Protein AF-A0A1Q8QGS4-F1 (afdb_monomer_lite)

Sequence (720 aa):
MILAASLVLSQIVPAQAATWYVQAGSSGGGGTSWATAFATVQEGLNAAASGDVVEVGGGLYAEALQSVRAGVTVAGSTAAGHNAQVVIRAGDGQEALRVGHQTVWKGLTFDGSANTNTSTTLAVVHITAGSPLFEACAIGPGLRLLIVGPGGAAFSRCTIQEARLGNRVYTKVVDVSAGNSPVTFDYCLFGDMEYGSIYVNSASQVDFNNCLLAGFAADILYVPPGVVVSGGIHLTNCLALGNGFAATALVENASTTAPVTLTNCLMQDKSPVEMTGTRYVGDVTEVSPLVPGSPQLTHARRAALLNLGIDDAANASFATQVAALANSSGIKITLALDAADATSQDWADAQMVVNGGNEVAGHSSRHVYLPETKLMTLRYAGQGTGATVTVTSSGTMATTLDVAATGDPAATFSLDLADSATDTIGKVCDVINAKAGFTCGVISIAGTTYTSARVLSRDLNAVSGVSIQGVTATLLRNDAQFFADEITAPKILIESELTAPGSATPYACTSFVYPFLGTDAAVLAATAAAGYTAARSGYDGSYAMGGLYAGTTPGDYDTLDIWAVKPGDVFGRNLDAATLARRVSAFLEWAKFTGAAVSLFSHGANEYDLTEWSALLALIAADDQIQTATLAGIRQYVAQNAQSQSGSTFVRTVWPSVADYRPIPASPLLLAGAAYSTAKTDFGGTVVAAGTLPSVGLYQGASLNPARAMPAIDLLLLLQ

Structure (mmCIF, N/CA/C/O backbone):
data_AF-A0A1Q8QGS4-F1
#
_entry.id   AF-A0A1Q8QGS4-F1
#
loop_
_atom_site.group_PDB
_atom_site.id
_atom_site.type_symbol
_atom_site.label_atom_id
_atom_site.label_alt_id
_atom_site.label_comp_id
_atom_site.label_asym_id
_atom_site.label_entity_id
_atom_site.label_seq_id
_atom_site.pdbx_PDB_ins_code
_atom_site.Cartn_x
_atom_site.Cartn_y
_atom_site.Cartn_z
_atom_site.occupancy
_atom_site.B_iso_or_equiv
_atom_site.auth_seq_id
_atom_site.auth_comp_id
_atom_site.auth_asym_id
_atom_site.auth_atom_id
_atom_site.pdbx_PDB_model_num
ATOM 1 N N . MET A 1 1 ? 51.759 15.480 -78.804 1.00 41.16 1 MET A N 1
ATOM 2 C CA . MET A 1 1 ? 50.917 16.237 -77.856 1.00 41.16 1 MET A CA 1
ATOM 3 C C . MET A 1 1 ? 49.966 15.228 -77.222 1.00 41.16 1 MET A C 1
ATOM 5 O O . MET A 1 1 ? 49.035 14.801 -77.885 1.00 41.16 1 MET A O 1
ATOM 9 N N . ILE A 1 2 ? 50.300 14.719 -76.031 1.00 37.41 2 ILE A N 1
ATOM 10 C CA . ILE A 1 2 ? 49.555 13.666 -75.317 1.00 37.41 2 ILE A CA 1
ATOM 11 C C . ILE A 1 2 ? 49.305 14.191 -73.899 1.00 37.41 2 ILE A C 1
ATOM 13 O O . ILE A 1 2 ? 50.260 14.506 -73.192 1.00 37.41 2 ILE A O 1
ATOM 17 N N . LEU A 1 3 ? 48.028 14.342 -73.533 1.00 41.56 3 LEU A N 1
ATOM 18 C CA . LEU A 1 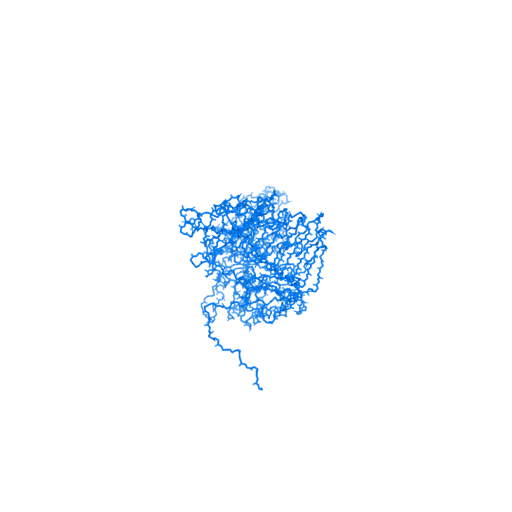3 ? 47.563 14.659 -72.180 1.00 41.56 3 LEU A CA 1
ATOM 19 C C . LEU A 1 3 ? 47.664 13.400 -71.305 1.00 41.56 3 LEU A C 1
ATOM 21 O O . LEU A 1 3 ? 47.128 12.358 -71.675 1.00 41.56 3 LEU A O 1
ATOM 25 N N . ALA A 1 4 ? 48.285 13.517 -70.132 1.00 43.06 4 ALA A N 1
ATOM 26 C CA . ALA A 1 4 ? 48.197 12.527 -69.063 1.00 43.06 4 ALA A CA 1
ATOM 27 C C . ALA A 1 4 ? 47.184 13.018 -68.017 1.00 43.06 4 ALA A C 1
ATOM 29 O O . ALA A 1 4 ? 47.393 14.052 -67.384 1.00 43.06 4 ALA A O 1
ATOM 30 N N . ALA A 1 5 ? 46.076 12.291 -67.862 1.00 45.66 5 ALA A N 1
ATOM 31 C CA . ALA A 1 5 ? 45.106 12.491 -66.793 1.00 45.66 5 ALA A CA 1
ATOM 32 C C . ALA A 1 5 ? 45.493 11.601 -65.601 1.00 45.66 5 ALA A C 1
ATOM 34 O O . ALA A 1 5 ? 45.442 10.376 -65.697 1.00 45.66 5 ALA A O 1
ATOM 35 N N . SER A 1 6 ? 45.902 12.217 -64.490 1.00 43.97 6 SER A N 1
ATOM 36 C CA . SER A 1 6 ? 46.179 11.517 -63.233 1.00 43.97 6 SER A CA 1
ATOM 37 C C . SER A 1 6 ? 44.874 11.200 -62.504 1.00 43.97 6 SER A C 1
ATOM 39 O O . SER A 1 6 ? 44.165 12.098 -62.053 1.00 43.97 6 SER A O 1
ATOM 41 N N . LEU A 1 7 ? 44.575 9.907 -62.387 1.00 47.69 7 LEU A N 1
ATOM 42 C CA . LEU A 1 7 ? 43.490 9.351 -61.586 1.00 47.69 7 LEU A CA 1
ATOM 43 C C . LEU A 1 7 ? 43.889 9.401 -60.099 1.00 47.69 7 LEU A C 1
ATOM 45 O O . LEU A 1 7 ? 44.761 8.652 -59.662 1.00 47.69 7 LEU A O 1
ATOM 49 N N . VAL A 1 8 ? 43.274 10.294 -59.323 1.00 50.09 8 VAL A N 1
ATOM 50 C CA . VAL A 1 8 ? 43.424 10.336 -57.860 1.00 50.09 8 VAL A CA 1
ATOM 51 C C . VAL A 1 8 ? 42.517 9.259 -57.260 1.00 50.09 8 VAL A C 1
ATOM 53 O O . VAL A 1 8 ? 41.303 9.433 -57.191 1.00 50.09 8 VAL A O 1
ATOM 56 N N . LEU A 1 9 ? 43.097 8.127 -56.845 1.00 46.97 9 LEU A N 1
ATOM 57 C CA . LEU A 1 9 ? 42.421 7.174 -55.963 1.00 46.97 9 LEU A CA 1
ATOM 58 C C . LEU A 1 9 ? 42.315 7.798 -54.563 1.00 46.97 9 LEU A C 1
ATOM 60 O O . LEU A 1 9 ? 43.292 7.820 -53.815 1.00 46.97 9 LEU A O 1
ATOM 64 N N . SER A 1 10 ? 41.130 8.289 -54.195 1.00 47.47 10 SER A N 1
ATOM 65 C CA . SER A 1 10 ? 40.798 8.570 -52.796 1.00 47.47 10 SER A CA 1
ATOM 66 C C . SER A 1 10 ? 40.812 7.259 -52.013 1.00 47.47 10 SER A C 1
ATOM 68 O O . SER A 1 10 ? 39.959 6.394 -52.210 1.00 47.47 10 SER A O 1
ATOM 70 N N . GLN A 1 11 ? 41.799 7.101 -51.132 1.00 46.88 11 GLN A N 1
ATOM 71 C CA . GLN A 1 11 ? 41.828 6.013 -50.165 1.00 46.88 11 GLN A CA 1
ATOM 72 C C . GLN A 1 11 ? 40.669 6.195 -49.182 1.00 46.88 11 GLN A C 1
ATOM 74 O O . GLN A 1 11 ? 40.644 7.143 -48.400 1.00 46.88 11 GLN A O 1
ATOM 79 N N . ILE A 1 12 ? 39.697 5.287 -49.241 1.00 43.94 12 ILE A N 1
ATOM 80 C CA . ILE A 1 12 ? 38.660 5.146 -48.222 1.00 43.94 12 ILE A CA 1
ATOM 81 C C . ILE A 1 12 ? 39.349 4.503 -47.016 1.00 43.94 12 ILE A C 1
ATOM 83 O O . ILE A 1 12 ? 39.533 3.287 -46.974 1.00 43.94 12 ILE A O 1
ATOM 87 N N . VAL A 1 13 ? 39.808 5.319 -46.067 1.00 51.81 13 VAL A N 1
ATOM 88 C CA . VAL A 1 13 ? 40.265 4.814 -44.769 1.00 51.81 13 VAL A CA 1
ATOM 89 C C . VAL A 1 13 ? 39.010 4.379 -44.006 1.00 51.81 13 VAL A C 1
ATOM 91 O O . VAL A 1 13 ? 38.099 5.198 -43.862 1.00 51.81 13 VAL A O 1
ATOM 94 N N . PRO A 1 14 ? 38.902 3.121 -43.542 1.00 52.44 14 PRO A N 1
ATOM 95 C CA . PRO A 1 14 ? 37.804 2.737 -42.668 1.00 52.44 14 PRO A CA 1
ATOM 96 C C . PRO A 1 14 ? 37.888 3.601 -41.407 1.00 52.44 14 PRO A C 1
ATOM 98 O O . PRO A 1 14 ? 38.903 3.582 -40.712 1.00 52.44 14 PRO A O 1
ATOM 101 N N . ALA A 1 15 ? 36.850 4.391 -41.136 1.00 57.81 15 ALA A N 1
ATOM 102 C CA . ALA A 1 15 ? 36.748 5.135 -39.890 1.00 57.81 15 ALA A CA 1
ATOM 103 C C . ALA A 1 15 ? 36.673 4.118 -38.741 1.00 57.81 15 ALA A C 1
ATOM 105 O O . ALA A 1 15 ? 35.659 3.444 -38.567 1.00 57.81 15 ALA A O 1
ATOM 106 N N . GLN A 1 16 ? 37.777 3.945 -38.015 1.00 72.12 16 GLN A N 1
ATOM 107 C CA . GLN A 1 16 ? 37.801 3.132 -36.807 1.00 72.12 16 GLN A CA 1
ATOM 108 C C . GLN A 1 16 ? 37.188 3.958 -35.677 1.00 72.12 16 GLN A C 1
ATOM 110 O O . GLN A 1 16 ? 37.736 4.993 -35.309 1.00 72.12 16 GLN A O 1
ATOM 115 N N . ALA A 1 17 ? 36.047 3.507 -35.161 1.00 86.75 17 ALA A N 1
ATOM 116 C CA . ALA A 1 17 ? 35.481 4.015 -33.919 1.00 86.75 17 ALA A CA 1
ATOM 117 C C . ALA A 1 17 ? 36.449 3.725 -32.765 1.00 86.75 17 ALA A C 1
ATOM 119 O O . ALA A 1 17 ? 36.885 2.581 -32.605 1.00 86.75 17 ALA A O 1
ATOM 120 N N . ALA A 1 18 ? 36.799 4.743 -31.983 1.00 95.56 18 ALA A N 1
ATOM 121 C CA . ALA A 1 18 ? 37.634 4.570 -30.802 1.00 95.56 18 ALA A CA 1
ATOM 122 C C . ALA A 1 18 ? 36.796 4.088 -29.607 1.00 95.56 18 ALA A C 1
ATOM 124 O O . ALA A 1 18 ? 35.607 4.396 -29.500 1.00 95.56 18 ALA A O 1
ATOM 125 N N . THR A 1 19 ? 37.441 3.369 -28.685 1.00 97.88 19 THR A N 1
ATOM 126 C CA . THR A 1 19 ? 36.874 3.048 -27.369 1.00 97.88 19 THR A CA 1
ATOM 127 C C . THR A 1 19 ? 37.582 3.870 -26.298 1.00 97.88 19 THR A C 1
ATOM 129 O O . THR A 1 19 ? 38.809 3.831 -26.194 1.00 97.88 19 THR A O 1
ATOM 132 N N . TRP A 1 20 ? 36.800 4.582 -25.492 1.00 98.38 20 TRP A N 1
ATOM 133 C CA . TRP A 1 20 ? 37.248 5.367 -24.349 1.00 98.38 20 TRP A CA 1
ATOM 134 C C . TRP A 1 20 ? 36.834 4.679 -23.050 1.00 98.38 20 TRP A C 1
ATOM 136 O O . TRP A 1 20 ? 35.650 4.482 -22.803 1.00 98.38 20 TRP A O 1
ATOM 146 N N . TYR A 1 21 ? 37.805 4.331 -22.216 1.00 98.44 21 TYR A N 1
ATOM 147 C CA . TYR A 1 21 ? 37.613 3.623 -20.958 1.00 98.44 21 TYR A CA 1
ATOM 148 C C . TYR A 1 21 ? 37.432 4.597 -19.794 1.00 98.44 21 TYR A C 1
ATOM 150 O O . TYR A 1 21 ? 38.207 5.546 -19.639 1.00 98.44 21 TYR A O 1
ATOM 158 N N . VAL A 1 22 ? 36.439 4.327 -18.951 1.00 98.56 22 VAL A N 1
ATOM 159 C CA . VAL A 1 22 ? 36.104 5.106 -17.751 1.00 98.56 22 VAL A CA 1
ATOM 160 C C . VAL A 1 22 ? 36.029 4.168 -16.549 1.00 98.56 22 VAL A C 1
ATOM 162 O O . VAL A 1 22 ? 35.366 3.141 -16.637 1.00 98.56 22 VAL A O 1
ATOM 165 N N . GLN A 1 23 ? 36.667 4.503 -15.425 1.00 97.44 23 GLN A N 1
ATOM 166 C CA . GLN A 1 23 ? 36.678 3.655 -14.229 1.00 97.44 23 GLN A CA 1
ATOM 167 C C . GLN A 1 23 ? 36.486 4.479 -12.951 1.00 97.44 23 GLN A C 1
ATOM 169 O O . GLN A 1 23 ? 37.298 5.349 -12.628 1.00 97.44 23 GLN A O 1
ATOM 174 N N . ALA A 1 24 ? 35.455 4.140 -12.175 1.00 94.38 24 ALA A N 1
ATOM 175 C CA . ALA A 1 24 ? 35.195 4.738 -10.872 1.00 94.38 24 ALA A CA 1
ATOM 176 C C . ALA A 1 24 ? 36.403 4.552 -9.942 1.00 94.38 24 ALA A C 1
ATOM 178 O O . ALA A 1 24 ? 36.954 3.453 -9.831 1.00 94.38 24 ALA A O 1
ATOM 179 N N . GLY A 1 25 ? 36.813 5.633 -9.275 1.00 89.12 25 GLY A N 1
ATOM 180 C CA . GLY A 1 25 ? 37.981 5.641 -8.390 1.00 89.12 25 GLY A CA 1
ATOM 181 C C . GLY A 1 25 ? 39.340 5.669 -9.105 1.00 89.12 25 GLY A C 1
ATOM 182 O O . GLY A 1 25 ? 40.364 5.643 -8.424 1.00 89.12 25 GLY A O 1
ATOM 183 N N . SER A 1 26 ? 39.380 5.742 -10.443 1.00 90.56 26 SER A N 1
ATOM 184 C CA . SER A 1 26 ? 40.612 6.041 -11.187 1.00 90.56 26 SER A CA 1
ATOM 185 C C . SER A 1 26 ? 41.160 7.418 -10.793 1.00 90.56 26 SER A C 1
ATOM 187 O O . SER A 1 26 ? 40.399 8.345 -10.519 1.00 90.56 26 SER A O 1
ATOM 189 N N . SER A 1 27 ? 42.486 7.586 -10.821 1.00 88.06 27 SER A N 1
ATOM 190 C CA . SER A 1 27 ? 43.135 8.898 -10.672 1.00 88.06 27 SER A CA 1
ATOM 191 C C . SER A 1 27 ? 42.999 9.793 -11.914 1.00 88.06 27 SER A C 1
ATOM 193 O O . SER A 1 27 ? 43.520 10.907 -11.916 1.00 88.06 27 SER A O 1
ATOM 195 N N . GLY A 1 28 ? 42.340 9.303 -12.969 1.00 80.88 28 GLY A N 1
ATOM 196 C CA . GLY A 1 28 ? 42.229 9.964 -14.267 1.00 80.88 28 GLY A CA 1
ATOM 197 C C . GLY A 1 28 ? 43.424 9.676 -15.184 1.00 80.88 28 GLY A C 1
ATOM 198 O O . GLY A 1 28 ? 44.513 9.311 -14.734 1.00 80.88 28 GLY A O 1
ATOM 199 N N . GLY A 1 29 ? 43.210 9.822 -16.493 1.00 90.25 29 GLY A N 1
ATOM 200 C CA . GLY A 1 29 ? 44.185 9.500 -17.534 1.00 90.25 29 GLY A CA 1
ATOM 201 C C . GLY A 1 29 ? 43.688 9.864 -18.936 1.00 90.25 29 GLY A C 1
ATOM 202 O O . GLY A 1 29 ? 42.837 10.733 -19.090 1.00 90.25 29 GLY A O 1
ATOM 203 N N . GLY A 1 30 ? 44.248 9.225 -19.967 1.00 92.38 30 GLY A N 1
ATOM 204 C CA . GLY A 1 30 ? 43.907 9.487 -21.372 1.00 92.38 30 GLY A CA 1
ATOM 205 C C . GLY A 1 30 ? 42.740 8.669 -21.934 1.00 92.38 30 GLY A C 1
ATOM 206 O O . GLY A 1 30 ? 42.440 8.815 -23.108 1.00 92.38 30 GLY A O 1
ATOM 207 N N . GLY A 1 31 ? 42.135 7.767 -21.162 1.00 95.81 31 GLY A N 1
ATOM 208 C CA . GLY A 1 31 ? 40.974 6.966 -21.554 1.00 95.81 31 GLY A CA 1
ATOM 209 C C . GLY A 1 31 ? 41.214 5.903 -22.627 1.00 95.81 31 GLY A C 1
ATOM 210 O O . GLY A 1 31 ? 40.270 5.248 -23.032 1.00 95.81 31 GLY A O 1
ATOM 211 N N . THR A 1 32 ? 42.438 5.688 -23.109 1.00 96.44 32 THR A N 1
ATOM 212 C CA . THR A 1 32 ? 42.712 4.741 -24.213 1.00 96.44 32 THR A CA 1
ATOM 213 C C . THR A 1 32 ? 42.893 3.285 -23.769 1.00 96.44 32 THR A C 1
ATOM 215 O O . THR A 1 32 ? 43.047 2.397 -24.603 1.00 96.44 32 THR A O 1
ATOM 218 N N . SER A 1 33 ? 42.897 3.023 -22.459 1.00 96.50 33 SER A N 1
ATOM 219 C CA . SER A 1 33 ? 42.936 1.687 -21.853 1.00 96.50 33 SER A CA 1
ATOM 220 C C . SER A 1 33 ? 42.374 1.733 -20.431 1.00 96.50 33 SER A C 1
ATOM 222 O O . SER A 1 33 ? 42.334 2.806 -19.834 1.00 96.50 33 SER A O 1
ATOM 224 N N . TRP A 1 34 ? 42.046 0.584 -19.832 1.00 96.50 34 TRP A N 1
ATOM 225 C CA . TRP A 1 34 ? 41.666 0.513 -18.412 1.00 96.50 34 TRP A CA 1
ATOM 226 C C . TRP A 1 34 ? 42.726 1.087 -17.459 1.00 96.50 34 TRP A C 1
ATOM 228 O O . TRP A 1 34 ? 42.383 1.737 -16.477 1.00 96.50 34 TRP A O 1
ATOM 238 N N . ALA A 1 35 ? 44.017 0.909 -17.768 1.00 94.88 35 ALA A N 1
ATOM 239 C CA . ALA A 1 35 ? 45.118 1.444 -16.960 1.00 94.88 35 ALA A CA 1
ATOM 240 C C . ALA A 1 35 ? 45.228 2.977 -17.027 1.00 94.88 35 ALA A C 1
ATOM 242 O O . ALA A 1 35 ? 45.796 3.599 -16.133 1.00 94.88 35 ALA A O 1
ATOM 243 N N . THR A 1 36 ? 44.703 3.580 -18.093 1.00 96.19 36 THR A N 1
ATOM 244 C CA . THR A 1 36 ? 44.692 5.028 -18.321 1.00 96.19 36 THR A CA 1
ATOM 245 C C . THR A 1 36 ? 43.275 5.594 -18.313 1.00 96.19 36 THR A C 1
ATOM 247 O O . THR A 1 36 ? 43.074 6.691 -18.826 1.00 96.19 36 THR A O 1
ATOM 250 N N . ALA A 1 37 ? 42.300 4.864 -17.764 1.00 97.75 37 ALA A N 1
ATOM 251 C CA . ALA A 1 37 ? 40.887 5.207 -17.834 1.00 97.75 37 ALA A CA 1
ATOM 252 C C . ALA A 1 37 ? 40.591 6.589 -17.235 1.00 97.75 37 ALA A C 1
ATOM 254 O O . ALA A 1 37 ? 41.196 6.997 -16.236 1.00 97.75 37 ALA A O 1
ATOM 255 N N . PHE A 1 38 ? 39.624 7.288 -17.827 1.00 98.50 38 PHE A N 1
ATOM 256 C CA . PHE A 1 38 ? 39.068 8.506 -17.246 1.00 98.50 38 PHE A CA 1
ATOM 257 C C . PHE A 1 38 ? 38.425 8.215 -15.884 1.00 98.50 38 PHE A C 1
ATOM 259 O O . PHE A 1 38 ? 37.984 7.092 -15.623 1.00 98.50 38 PHE A O 1
ATOM 266 N N . ALA A 1 39 ? 38.382 9.225 -15.013 1.00 96.69 39 ALA A N 1
ATOM 267 C CA . ALA A 1 39 ? 37.776 9.091 -13.688 1.00 96.69 39 ALA A CA 1
ATOM 268 C C . ALA A 1 39 ? 36.254 9.282 -13.736 1.00 96.69 39 ALA A C 1
ATOM 270 O O . ALA A 1 39 ? 35.538 8.744 -12.893 1.00 96.69 39 ALA A O 1
ATOM 271 N N . THR A 1 40 ? 35.770 10.032 -14.730 1.00 97.94 40 THR A N 1
ATOM 272 C CA . THR A 1 40 ? 34.353 10.370 -14.906 1.00 97.94 40 THR A CA 1
ATOM 273 C C . THR A 1 40 ? 33.846 9.972 -16.287 1.00 97.94 40 THR A C 1
ATOM 275 O O . THR A 1 40 ? 34.590 9.947 -17.273 1.00 97.94 40 THR A O 1
ATOM 278 N N . VAL A 1 41 ? 32.554 9.674 -16.380 1.00 98.44 41 VAL A N 1
ATOM 279 C CA . VAL A 1 41 ? 31.896 9.368 -17.654 1.00 98.44 41 VAL A CA 1
ATOM 280 C C . VAL A 1 41 ? 31.826 10.621 -18.521 1.00 98.44 41 VAL A C 1
ATOM 282 O O . VAL A 1 41 ? 31.989 10.530 -19.742 1.00 98.44 41 VAL A O 1
ATOM 285 N N . GLN A 1 4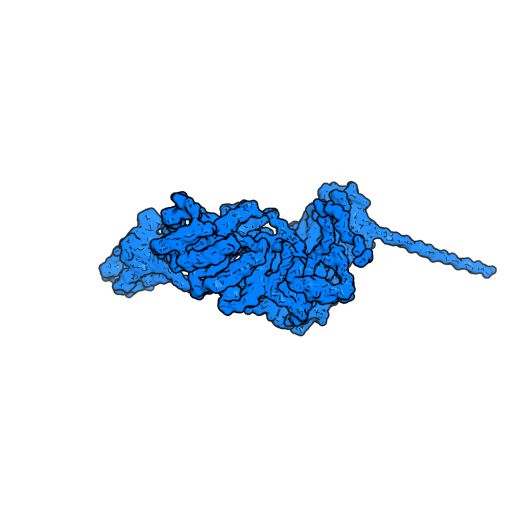2 ? 31.669 11.803 -17.914 1.00 98.38 42 GLN A N 1
ATOM 286 C CA . GLN A 1 42 ? 31.672 13.061 -18.654 1.00 98.38 42 GLN A CA 1
ATOM 287 C C . GLN A 1 42 ? 33.002 13.328 -19.379 1.00 98.38 42 GLN A C 1
ATOM 289 O O . GLN A 1 42 ? 32.985 13.827 -20.504 1.00 98.38 42 GLN A O 1
ATOM 294 N N . GLU A 1 43 ? 34.154 12.971 -18.803 1.00 98.12 43 GLU A N 1
ATOM 295 C CA . GLU A 1 43 ? 35.450 13.052 -19.500 1.00 98.12 43 GLU A CA 1
ATOM 296 C C . GLU A 1 43 ? 35.486 12.164 -20.751 1.00 98.12 43 GLU A C 1
ATOM 298 O O . GLU A 1 43 ? 35.895 12.626 -21.819 1.00 98.12 43 GLU A O 1
ATOM 303 N N . GLY A 1 44 ? 34.980 10.929 -20.650 1.00 98.06 44 GLY A N 1
ATOM 304 C CA . GLY A 1 44 ? 34.842 10.027 -21.796 1.00 98.06 44 GLY A CA 1
ATOM 305 C C . GLY A 1 44 ? 33.946 10.608 -22.892 1.00 98.06 44 GLY A C 1
ATOM 306 O O . GLY A 1 44 ? 34.323 10.621 -24.063 1.00 98.06 44 GLY A O 1
ATOM 307 N N . LEU A 1 45 ? 32.797 11.177 -22.516 1.00 98.50 45 LEU A N 1
ATOM 308 C CA . LEU A 1 45 ? 31.887 11.868 -23.440 1.00 98.50 45 LEU A CA 1
ATOM 309 C C . LEU A 1 45 ? 32.537 13.082 -24.119 1.00 98.50 45 LEU A C 1
ATOM 311 O O . LEU A 1 45 ? 32.292 13.340 -25.298 1.00 98.50 45 LEU A O 1
ATOM 315 N N . ASN A 1 46 ? 33.364 13.831 -23.388 1.00 98.25 46 ASN A N 1
ATOM 316 C CA . ASN A 1 46 ? 34.078 14.986 -23.926 1.00 98.25 46 ASN A CA 1
ATOM 317 C C . ASN A 1 46 ? 35.135 14.565 -24.964 1.00 98.25 46 ASN A C 1
ATOM 319 O O . ASN A 1 46 ? 35.322 15.271 -25.964 1.00 98.25 46 ASN A O 1
ATOM 323 N N . ALA A 1 47 ? 35.792 13.420 -24.753 1.00 97.88 47 ALA A N 1
ATOM 324 C CA . ALA A 1 47 ? 36.795 12.858 -25.659 1.00 97.88 47 ALA A CA 1
ATOM 325 C C . ALA A 1 47 ? 36.183 12.190 -26.905 1.00 97.88 47 ALA A C 1
ATOM 327 O O . ALA A 1 47 ? 36.727 12.331 -27.999 1.00 97.88 47 ALA A O 1
ATOM 328 N N . ALA A 1 48 ? 35.036 11.524 -26.755 1.00 97.88 48 ALA A N 1
ATOM 329 C CA . ALA A 1 48 ? 34.404 10.720 -27.799 1.00 97.88 48 ALA A CA 1
ATOM 330 C C . ALA A 1 48 ? 33.955 11.526 -29.028 1.00 97.88 48 ALA A C 1
ATOM 332 O O . ALA A 1 48 ? 33.226 12.519 -28.926 1.00 97.88 48 ALA A O 1
ATOM 333 N N . ALA A 1 49 ? 34.340 11.068 -30.215 1.00 96.94 49 ALA A N 1
ATOM 334 C CA . ALA A 1 49 ? 33.817 11.526 -31.494 1.00 96.94 49 ALA A CA 1
ATOM 335 C C . ALA A 1 49 ? 32.569 10.725 -31.914 1.00 96.94 49 ALA A C 1
ATOM 337 O O . ALA A 1 49 ? 32.222 9.704 -31.327 1.00 96.94 49 ALA A O 1
ATOM 338 N N . SER A 1 50 ? 31.871 11.188 -32.955 1.00 96.50 50 SER A N 1
ATOM 339 C CA . SER A 1 50 ? 30.752 10.429 -33.529 1.00 96.50 50 SER A CA 1
ATOM 340 C C . SER A 1 50 ? 31.231 9.058 -34.015 1.00 96.50 50 SER A C 1
ATOM 342 O O . SER A 1 50 ? 32.166 8.983 -34.808 1.00 96.50 50 SER A O 1
ATOM 344 N N . GLY A 1 51 ? 30.543 7.997 -33.597 1.00 96.06 51 GLY A N 1
ATOM 345 C CA . GLY A 1 51 ? 30.894 6.604 -33.864 1.00 96.06 51 GLY A CA 1
ATOM 346 C C . GLY A 1 51 ? 31.628 5.924 -32.706 1.00 96.06 51 GLY A C 1
ATOM 347 O O . GLY A 1 51 ? 31.599 4.699 -32.643 1.00 96.06 51 GLY A O 1
ATOM 348 N N . ASP A 1 52 ? 32.230 6.686 -31.787 1.00 98.25 52 ASP A N 1
ATOM 349 C CA . ASP A 1 52 ? 33.008 6.139 -30.672 1.00 98.25 52 ASP A CA 1
ATOM 350 C C . ASP A 1 52 ? 32.135 5.475 -29.598 1.00 98.25 52 ASP A C 1
ATOM 352 O O . ASP A 1 52 ? 30.938 5.758 -29.438 1.00 98.25 52 ASP A O 1
ATOM 356 N N . VAL A 1 53 ? 32.788 4.623 -28.806 1.00 98.44 53 VAL A N 1
ATOM 357 C CA . VAL A 1 53 ? 32.227 3.985 -27.615 1.00 98.44 53 VAL A CA 1
ATOM 358 C C . VAL A 1 53 ? 32.913 4.535 -26.368 1.00 98.44 53 VAL A C 1
ATOM 360 O O . VAL A 1 53 ? 34.135 4.562 -26.286 1.00 98.44 53 VAL A O 1
ATOM 363 N N . VAL A 1 54 ? 32.136 4.931 -25.367 1.00 98.69 54 VAL A N 1
ATOM 364 C CA . VAL A 1 54 ? 32.594 5.166 -23.996 1.00 98.69 54 VAL A CA 1
ATOM 365 C C . VAL A 1 54 ? 32.244 3.921 -23.182 1.00 98.69 54 VAL A C 1
ATOM 367 O O . VAL A 1 54 ? 31.076 3.688 -22.870 1.00 98.69 54 VAL A O 1
ATOM 370 N N . GLU A 1 55 ? 33.243 3.091 -22.890 1.00 98.56 55 GLU A N 1
ATOM 371 C CA . GLU A 1 55 ? 33.105 1.869 -22.099 1.00 98.56 55 GLU A CA 1
ATOM 372 C C . GLU A 1 55 ? 33.354 2.173 -20.614 1.00 98.56 55 GLU A C 1
ATOM 374 O O . GLU A 1 55 ? 34.434 2.615 -20.217 1.00 98.56 55 GLU A O 1
ATOM 379 N N . VAL A 1 56 ? 32.337 1.943 -19.786 1.00 98.62 56 VAL A N 1
ATOM 380 C CA . VAL A 1 56 ? 32.304 2.364 -18.383 1.00 98.62 56 VAL A CA 1
ATOM 381 C C . VAL A 1 56 ? 32.416 1.150 -17.470 1.00 98.62 56 VAL A C 1
ATOM 383 O O . VAL A 1 56 ? 31.567 0.262 -17.490 1.00 98.62 56 VAL A O 1
ATOM 386 N N . GLY A 1 57 ? 33.463 1.105 -16.654 1.00 98.06 57 GLY A N 1
ATOM 387 C CA . GLY A 1 57 ? 33.660 0.063 -15.655 1.00 98.06 57 GLY A CA 1
ATOM 388 C C . GLY A 1 57 ? 32.682 0.212 -14.494 1.00 98.06 57 GLY A C 1
ATOM 389 O O . GLY A 1 57 ? 32.294 1.323 -14.129 1.00 98.06 57 GLY A O 1
ATOM 390 N N . GLY A 1 58 ? 32.283 -0.909 -13.903 1.00 96.56 58 GLY A N 1
ATOM 391 C CA . GLY A 1 58 ? 31.356 -0.941 -12.778 1.00 96.56 58 GLY A CA 1
ATOM 392 C C . GLY A 1 58 ? 31.831 -0.117 -11.580 1.00 96.56 58 GLY A C 1
ATOM 393 O O . GLY A 1 58 ? 33.019 -0.091 -11.248 1.00 96.56 58 GLY A O 1
ATOM 394 N N . GLY A 1 59 ? 30.884 0.554 -10.929 1.00 95.94 59 GLY A N 1
ATOM 395 C CA . GLY A 1 59 ? 31.129 1.465 -9.819 1.00 95.94 59 GLY A CA 1
ATOM 396 C C . GLY A 1 59 ? 30.070 2.562 -9.701 1.00 95.94 59 GLY A C 1
ATOM 397 O O . GLY A 1 59 ? 29.185 2.695 -10.549 1.00 95.94 59 GLY A O 1
ATOM 398 N N . LEU A 1 60 ? 30.177 3.346 -8.626 1.00 96.50 60 LEU A N 1
ATOM 399 C CA . LEU A 1 60 ? 29.361 4.535 -8.385 1.00 96.50 60 LEU A CA 1
ATOM 400 C C . LEU A 1 60 ? 30.091 5.779 -8.901 1.00 96.50 60 LEU A C 1
ATOM 402 O O . LEU A 1 60 ? 31.198 6.081 -8.455 1.00 96.50 60 LEU A O 1
ATOM 406 N N . TYR A 1 61 ? 29.432 6.519 -9.783 1.00 98.00 61 TYR A N 1
ATOM 407 C CA . TYR A 1 61 ? 29.885 7.784 -10.345 1.00 98.00 61 TYR A CA 1
ATOM 408 C C . TYR A 1 61 ? 28.995 8.906 -9.812 1.00 98.00 61 TYR A C 1
ATOM 410 O O . TYR A 1 61 ? 27.811 8.992 -10.144 1.00 98.00 61 TYR A O 1
ATOM 418 N N . ALA A 1 62 ? 29.561 9.747 -8.946 1.00 96.81 62 ALA A N 1
ATOM 419 C CA . ALA A 1 62 ? 28.872 10.889 -8.353 1.00 96.81 62 ALA A CA 1
ATOM 420 C C . ALA A 1 62 ? 28.968 12.116 -9.279 1.00 96.81 62 ALA A C 1
ATOM 422 O O . ALA A 1 62 ? 29.730 13.046 -9.017 1.00 96.81 62 ALA A O 1
ATOM 423 N N . GLU A 1 63 ? 28.245 12.086 -10.398 1.00 97.25 63 GLU A N 1
ATOM 424 C CA . GLU A 1 63 ? 28.279 13.129 -11.427 1.00 97.25 63 GLU A CA 1
ATOM 425 C C . GLU A 1 63 ? 26.914 13.320 -12.108 1.00 97.25 63 GLU A C 1
ATOM 427 O O . GLU A 1 63 ? 26.037 12.458 -12.038 1.00 97.25 63 GLU A O 1
ATOM 432 N N . ALA A 1 64 ? 26.749 14.465 -12.774 1.00 97.44 64 ALA A N 1
ATOM 433 C CA . ALA A 1 64 ? 25.604 14.778 -13.624 1.00 97.44 64 ALA A CA 1
ATOM 434 C C . ALA A 1 64 ? 26.064 14.811 -15.084 1.00 97.44 64 ALA A C 1
ATOM 436 O O . ALA A 1 64 ? 26.980 15.562 -15.429 1.00 97.44 64 ALA A O 1
ATOM 437 N N . LEU A 1 65 ? 25.441 13.999 -15.937 1.00 98.56 65 LEU A N 1
ATOM 438 C CA . LEU A 1 65 ? 25.890 13.811 -17.313 1.00 98.56 65 LEU A CA 1
ATOM 439 C C . LEU A 1 65 ? 25.159 14.717 -18.295 1.00 98.56 65 LEU A C 1
ATOM 441 O O . LEU A 1 65 ? 23.940 14.890 -18.230 1.00 98.56 65 LEU A O 1
ATOM 445 N N . GLN A 1 66 ? 25.896 15.203 -19.291 1.00 98.31 66 GLN A N 1
ATOM 446 C CA . GLN A 1 66 ? 25.341 15.849 -20.469 1.00 98.31 66 GLN A CA 1
ATOM 447 C C . GLN A 1 66 ? 25.908 15.225 -21.745 1.00 98.31 66 GLN A C 1
ATOM 449 O O . GLN A 1 66 ? 27.121 15.164 -21.953 1.00 98.31 66 GLN A O 1
ATOM 454 N N . SER A 1 67 ? 25.021 14.811 -22.655 1.00 98.00 67 SER A N 1
ATOM 455 C CA . SER A 1 67 ? 25.447 14.358 -23.986 1.00 98.00 67 SER A CA 1
ATOM 456 C C . SER A 1 67 ? 26.164 15.490 -24.736 1.00 98.00 67 SER A C 1
ATOM 458 O O . SER A 1 67 ? 25.634 16.604 -24.802 1.00 98.00 67 SER A O 1
ATOM 460 N N . VAL A 1 68 ? 27.311 15.199 -25.351 1.00 97.88 68 VAL A N 1
ATOM 461 C CA . VAL A 1 68 ? 28.158 16.216 -26.008 1.00 97.88 68 VAL A CA 1
ATOM 462 C C . VAL A 1 68 ? 28.027 16.189 -27.531 1.00 97.88 68 VAL A C 1
ATOM 464 O O . VAL A 1 68 ? 28.045 17.240 -28.167 1.00 97.88 68 VAL A O 1
ATOM 467 N N . ARG A 1 69 ? 27.916 14.996 -28.129 1.00 96.50 69 ARG A N 1
ATOM 468 C CA . ARG A 1 69 ? 27.895 14.791 -29.585 1.00 96.50 69 ARG A CA 1
ATOM 469 C C . ARG A 1 69 ? 26.920 13.679 -29.959 1.00 96.50 69 ARG A C 1
ATOM 471 O O . ARG A 1 69 ? 26.663 12.781 -29.161 1.00 96.50 69 ARG A O 1
ATOM 478 N N . ALA A 1 70 ? 26.393 13.737 -31.180 1.00 97.19 70 ALA A N 1
ATOM 479 C CA . ALA A 1 70 ? 25.623 12.642 -31.765 1.00 97.19 70 ALA A CA 1
ATOM 480 C C . ALA A 1 70 ? 26.543 11.489 -32.204 1.00 97.19 70 ALA A C 1
ATOM 482 O O . ALA A 1 70 ? 27.732 11.693 -32.445 1.00 97.19 70 ALA A O 1
ATOM 483 N N . GLY A 1 71 ? 25.982 10.286 -32.316 1.00 96.94 71 GLY A N 1
ATOM 484 C CA . GLY A 1 71 ? 26.671 9.079 -32.768 1.00 96.94 71 GLY A CA 1
ATOM 485 C C . GLY A 1 71 ? 27.544 8.396 -31.713 1.00 96.94 71 GLY A C 1
ATOM 486 O O . GLY A 1 71 ? 28.226 7.437 -32.054 1.00 96.94 71 GLY A O 1
ATOM 487 N N . VAL A 1 72 ? 27.547 8.861 -30.460 1.00 98.38 72 VAL A N 1
ATOM 488 C CA . VAL A 1 72 ? 28.322 8.248 -29.365 1.00 98.38 72 VAL A CA 1
ATOM 489 C C . VAL A 1 72 ? 27.506 7.150 -28.681 1.00 98.38 72 VAL A C 1
ATOM 491 O O . VAL A 1 72 ? 26.327 7.350 -28.366 1.00 98.38 72 VAL A O 1
ATOM 494 N N . THR A 1 73 ? 28.144 6.009 -28.415 1.00 98.69 73 THR A N 1
ATOM 495 C CA . THR A 1 73 ? 27.598 4.951 -27.552 1.00 98.69 73 THR A CA 1
ATOM 496 C C . THR A 1 73 ? 28.264 5.003 -26.184 1.00 98.69 73 THR A C 1
ATOM 498 O O . THR A 1 73 ? 29.483 4.995 -26.102 1.00 98.69 73 THR A O 1
ATOM 501 N N . VAL A 1 74 ? 27.490 5.001 -25.106 1.00 98.75 74 VAL A N 1
ATOM 502 C CA . VAL A 1 74 ? 27.980 4.839 -23.733 1.00 98.75 74 VAL A CA 1
ATOM 503 C C . VAL A 1 74 ? 27.472 3.506 -23.212 1.00 98.75 74 VAL A C 1
ATOM 505 O O . VAL A 1 74 ? 26.264 3.264 -23.225 1.00 98.75 74 VAL A O 1
ATOM 508 N N . ALA A 1 75 ? 28.370 2.629 -22.773 1.00 98.38 75 ALA A N 1
ATOM 509 C CA . ALA A 1 75 ? 28.012 1.278 -22.364 1.00 98.38 75 ALA A CA 1
ATOM 510 C C . ALA A 1 75 ? 28.721 0.864 -21.075 1.00 98.38 75 ALA A C 1
ATOM 512 O O . ALA A 1 75 ? 29.931 1.044 -20.947 1.00 98.38 75 ALA A O 1
ATOM 513 N N . GLY A 1 76 ? 27.979 0.259 -20.147 1.00 97.31 76 GLY A N 1
ATOM 514 C CA . GLY A 1 76 ? 28.573 -0.501 -19.054 1.00 97.31 76 GLY A CA 1
ATOM 515 C C . GLY A 1 76 ? 29.411 -1.656 -19.605 1.00 97.31 76 GLY A C 1
ATOM 516 O O . GLY A 1 76 ? 29.001 -2.338 -20.547 1.00 97.31 76 GLY A O 1
ATOM 517 N N . SER A 1 77 ? 30.603 -1.849 -19.051 1.00 96.56 77 SER A N 1
ATOM 518 C CA . SER A 1 77 ? 31.547 -2.847 -19.539 1.00 96.56 77 SER A CA 1
ATOM 519 C C . SER A 1 77 ? 31.048 -4.267 -19.286 1.00 96.56 77 SER A C 1
ATOM 521 O O . SER A 1 77 ? 30.454 -4.573 -18.254 1.00 96.56 77 SER A O 1
ATOM 523 N N . THR A 1 78 ? 31.352 -5.170 -20.215 1.00 93.88 78 THR A N 1
ATOM 524 C CA . THR A 1 78 ? 31.218 -6.620 -20.017 1.00 93.88 78 THR A CA 1
ATOM 525 C C . THR A 1 78 ? 32.572 -7.295 -19.784 1.00 93.88 78 THR A C 1
ATOM 527 O O . THR A 1 78 ? 32.635 -8.520 -19.680 1.00 93.88 78 THR A O 1
ATOM 530 N N . ALA A 1 79 ? 33.666 -6.529 -19.732 1.00 93.25 79 ALA A N 1
ATOM 531 C CA . ALA A 1 79 ? 35.007 -7.057 -19.529 1.00 93.25 79 ALA A CA 1
ATOM 532 C C . ALA A 1 79 ? 35.175 -7.584 -18.096 1.00 93.25 79 ALA A C 1
ATOM 534 O O . ALA A 1 79 ? 34.753 -6.954 -17.124 1.00 93.25 79 ALA A O 1
ATOM 535 N N . ALA A 1 80 ? 35.820 -8.745 -17.958 1.00 94.00 80 ALA A N 1
ATOM 536 C CA . ALA A 1 80 ? 36.101 -9.338 -16.655 1.00 94.00 80 ALA A CA 1
ATOM 537 C C . ALA A 1 80 ? 36.879 -8.355 -15.764 1.00 94.00 80 ALA A C 1
ATOM 539 O O . ALA A 1 80 ? 37.890 -7.797 -16.183 1.00 94.00 80 ALA A O 1
ATOM 540 N N . GLY A 1 81 ? 36.393 -8.148 -14.538 1.00 91.88 81 GLY A N 1
ATOM 541 C CA . GLY A 1 81 ? 36.969 -7.188 -13.590 1.00 91.88 81 GLY A CA 1
ATOM 542 C C . GLY A 1 81 ? 36.397 -5.769 -13.694 1.00 91.88 81 GLY A C 1
ATOM 543 O O . GLY A 1 81 ? 36.606 -4.980 -12.779 1.00 91.88 81 GLY A O 1
ATOM 544 N N . HIS A 1 82 ? 35.619 -5.472 -14.740 1.00 94.69 82 HIS A N 1
ATOM 545 C CA . HIS A 1 82 ? 34.962 -4.177 -14.962 1.00 94.69 82 HIS A CA 1
ATOM 546 C C . HIS A 1 82 ? 33.442 -4.303 -15.148 1.00 94.69 82 HIS A C 1
ATOM 548 O O . HIS A 1 82 ? 32.751 -3.303 -15.297 1.00 94.69 82 HIS A O 1
ATOM 554 N N . ASN A 1 83 ? 32.902 -5.519 -15.096 1.00 92.06 83 ASN A N 1
ATOM 555 C CA . ASN A 1 83 ? 31.512 -5.855 -15.401 1.00 92.06 83 ASN A CA 1
ATOM 556 C C . ASN A 1 83 ? 30.544 -5.776 -14.206 1.00 92.06 83 ASN A C 1
ATOM 558 O O . ASN A 1 83 ? 29.486 -6.408 -14.223 1.00 92.06 83 ASN A O 1
ATOM 562 N N . ALA A 1 84 ? 30.913 -5.050 -13.148 1.00 91.31 84 ALA A N 1
ATOM 563 C CA . ALA A 1 84 ? 29.984 -4.726 -12.069 1.00 91.31 84 ALA A CA 1
ATOM 564 C C . ALA A 1 84 ? 28.972 -3.653 -12.523 1.00 91.31 84 ALA A C 1
ATOM 566 O O . ALA A 1 84 ? 29.124 -3.037 -13.577 1.00 91.31 84 ALA A O 1
ATOM 567 N N . GLN A 1 85 ? 27.933 -3.415 -11.723 1.00 91.81 85 GLN A N 1
ATOM 568 C CA . GLN A 1 85 ? 26.909 -2.418 -12.038 1.00 91.81 85 GLN A CA 1
ATOM 569 C C . GLN A 1 85 ? 27.510 -1.007 -12.148 1.00 91.81 85 GLN A C 1
ATOM 571 O O . GLN A 1 85 ? 28.263 -0.576 -11.274 1.00 91.81 85 GLN A O 1
ATOM 576 N N . VAL A 1 86 ? 27.143 -0.277 -13.203 1.00 96.88 86 VAL A N 1
ATOM 577 C CA . VAL A 1 86 ? 27.452 1.151 -13.369 1.00 96.88 86 VAL A CA 1
ATOM 578 C C . VAL A 1 86 ? 26.294 1.971 -12.815 1.00 96.88 86 VAL A C 1
ATOM 580 O O . VAL A 1 86 ? 25.176 1.867 -13.322 1.00 96.88 86 VAL A O 1
ATOM 583 N N . VAL A 1 87 ? 26.556 2.792 -11.797 1.00 97.31 87 VAL A N 1
ATOM 584 C CA . VAL A 1 87 ? 25.561 3.676 -11.173 1.00 97.31 87 VAL A CA 1
ATOM 585 C C . VAL A 1 87 ? 26.000 5.126 -11.329 1.00 97.31 87 VAL A C 1
ATOM 587 O O . VAL A 1 87 ? 27.039 5.513 -10.804 1.00 97.31 87 VAL A O 1
ATOM 590 N N . ILE A 1 88 ? 25.199 5.927 -12.023 1.00 98.25 88 ILE A N 1
ATOM 591 C CA . ILE A 1 88 ? 25.364 7.376 -12.153 1.00 98.25 88 ILE A CA 1
ATOM 592 C C . ILE A 1 88 ? 24.404 8.043 -11.175 1.00 98.25 88 ILE A C 1
ATOM 594 O O . ILE A 1 88 ? 23.191 7.893 -11.319 1.00 98.25 88 ILE A O 1
ATOM 598 N N . ARG A 1 89 ? 24.931 8.775 -10.191 1.00 96.69 89 ARG A N 1
ATOM 599 C CA . ARG A 1 89 ? 24.132 9.478 -9.181 1.00 96.69 89 ARG A CA 1
ATOM 600 C C . ARG A 1 89 ? 24.518 10.953 -9.129 1.00 96.69 89 ARG A C 1
ATOM 602 O O . ARG A 1 89 ? 25.594 11.290 -8.641 1.00 96.69 89 ARG A O 1
ATOM 609 N N . ALA A 1 90 ? 23.624 11.824 -9.585 1.00 93.31 90 ALA A N 1
ATOM 610 C CA . ALA A 1 90 ? 23.813 13.269 -9.474 1.00 93.31 90 ALA A CA 1
ATOM 611 C C . ALA A 1 90 ? 23.469 13.789 -8.067 1.00 93.31 90 ALA A C 1
ATOM 613 O O . ALA A 1 90 ? 22.831 13.095 -7.275 1.00 93.31 90 ALA A O 1
ATOM 614 N N . GLY A 1 91 ? 23.917 15.007 -7.750 1.00 93.06 91 GLY A N 1
ATOM 615 C CA . GLY A 1 91 ? 23.613 15.671 -6.483 1.00 93.06 91 GLY A CA 1
ATOM 616 C C . GLY A 1 91 ? 22.197 16.252 -6.421 1.00 93.06 91 GLY A C 1
ATOM 617 O O . GLY A 1 91 ? 21.414 16.163 -7.369 1.00 93.06 91 GLY A O 1
ATOM 618 N N . ASP A 1 92 ? 21.877 16.884 -5.292 1.00 92.62 92 ASP A N 1
ATOM 619 C CA . ASP A 1 92 ? 20.587 17.549 -5.099 1.00 92.62 92 ASP A CA 1
ATOM 620 C C . ASP A 1 92 ? 20.346 18.656 -6.144 1.00 92.62 92 ASP A C 1
ATOM 622 O O . ASP A 1 92 ? 21.254 19.411 -6.498 1.00 92.62 92 ASP A O 1
ATOM 626 N N . GLY A 1 93 ? 19.118 18.735 -6.667 1.00 90.94 93 GLY A N 1
ATOM 627 C CA . GLY A 1 93 ? 18.737 19.696 -7.706 1.00 90.94 93 GLY A CA 1
ATOM 628 C C . GLY A 1 93 ? 19.307 19.429 -9.106 1.00 90.94 93 GLY A C 1
ATOM 629 O O . GLY A 1 93 ? 19.200 20.304 -9.966 1.00 90.94 93 GLY A O 1
ATOM 630 N N . GLN A 1 94 ? 19.890 18.254 -9.357 1.00 93.31 94 GLN A N 1
ATOM 631 C CA . GLN A 1 94 ? 20.466 17.881 -10.652 1.00 93.31 94 GLN A CA 1
ATOM 632 C C . GLN A 1 94 ? 19.777 16.660 -11.278 1.00 93.31 94 GLN A C 1
ATOM 634 O O . GLN A 1 94 ? 19.176 15.826 -10.600 1.00 93.31 94 GLN A O 1
ATOM 639 N N . GLU A 1 95 ? 19.883 16.564 -12.601 1.00 95.94 95 GLU A N 1
ATOM 640 C CA . GLU A 1 95 ? 19.493 15.390 -13.387 1.00 95.94 95 GLU A CA 1
ATOM 641 C C . GLU A 1 95 ? 20.704 14.453 -13.475 1.00 95.94 95 GLU A C 1
ATOM 643 O O . GLU A 1 95 ? 21.825 14.921 -13.691 1.00 95.94 95 GLU A O 1
ATOM 648 N N . ALA A 1 96 ? 20.506 13.138 -13.334 1.00 97.62 96 ALA A N 1
ATOM 649 C CA . ALA A 1 96 ? 21.596 12.178 -13.534 1.00 97.62 96 ALA A CA 1
ATOM 650 C C . ALA A 1 96 ? 22.078 12.202 -14.991 1.00 97.62 96 ALA A C 1
ATOM 652 O O . ALA A 1 96 ? 23.274 12.069 -15.260 1.00 97.62 96 ALA A O 1
ATOM 653 N N . LEU A 1 97 ? 21.152 12.424 -15.930 1.00 98.56 97 LEU A N 1
ATOM 654 C CA . LEU A 1 97 ? 21.468 12.553 -17.342 1.00 98.56 97 LEU A CA 1
ATOM 655 C C . LEU A 1 97 ? 20.556 13.550 -18.067 1.00 98.56 97 LEU A C 1
ATOM 657 O O . LEU A 1 97 ? 19.335 13.395 -18.088 1.00 98.56 97 LEU A O 1
ATOM 661 N N . ARG A 1 98 ? 21.180 14.482 -18.795 1.00 98.12 98 ARG A N 1
ATOM 662 C CA . ARG A 1 98 ? 20.536 15.359 -19.776 1.00 98.12 98 ARG A CA 1
ATOM 663 C C . ARG A 1 98 ? 21.023 15.064 -21.199 1.00 98.12 98 ARG A C 1
ATOM 665 O O . ARG A 1 98 ? 22.198 15.251 -21.527 1.00 98.12 98 ARG A O 1
ATOM 672 N N . VAL A 1 99 ? 20.119 14.637 -22.081 1.00 97.81 99 VAL A N 1
ATOM 673 C CA . VAL A 1 99 ? 20.436 14.233 -23.463 1.00 97.81 99 VAL A CA 1
ATOM 674 C C . VAL A 1 99 ? 19.827 15.192 -24.476 1.00 97.81 99 VAL A C 1
ATOM 676 O O . VAL A 1 99 ? 18.617 15.364 -24.530 1.00 97.81 99 VAL A O 1
ATOM 679 N N . GLY A 1 100 ? 20.662 15.789 -25.322 1.00 97.56 100 GLY A N 1
ATOM 680 C CA . GLY A 1 100 ? 20.243 16.642 -26.440 1.00 97.56 100 GLY A CA 1
ATOM 681 C C . GLY A 1 100 ? 20.696 16.139 -27.811 1.00 97.56 100 GLY A C 1
ATOM 682 O O . GLY A 1 100 ? 20.505 16.836 -28.803 1.00 97.56 100 GLY A O 1
ATOM 683 N N . HIS A 1 101 ? 21.318 14.962 -27.876 1.00 98.06 101 HIS A N 1
ATOM 684 C CA . HIS A 1 101 ? 21.926 14.414 -29.086 1.00 98.06 101 HIS A CA 1
ATOM 685 C C . HIS A 1 101 ? 21.473 12.972 -29.334 1.00 98.06 101 HIS A C 1
ATOM 687 O O . HIS A 1 101 ? 21.033 12.283 -28.416 1.00 98.06 101 HIS A O 1
ATOM 693 N N . GLN A 1 102 ? 21.619 12.503 -30.576 1.00 97.62 102 GLN A N 1
ATOM 694 C CA . GLN A 1 102 ? 21.375 11.106 -30.933 1.00 97.62 102 GLN A CA 1
ATOM 695 C C . GLN A 1 102 ? 22.498 10.222 -30.387 1.00 97.62 102 GLN A C 1
ATOM 697 O O . GLN A 1 102 ? 23.541 10.078 -31.021 1.00 97.62 102 GLN A O 1
ATOM 702 N N . THR A 1 103 ? 22.309 9.659 -29.200 1.00 98.44 103 THR A N 1
ATOM 703 C CA . THR A 1 103 ? 23.285 8.788 -28.530 1.00 98.44 103 THR A CA 1
ATOM 704 C C . THR A 1 103 ? 22.667 7.443 -28.179 1.00 98.44 103 THR A C 1
ATOM 706 O O . THR A 1 103 ? 21.444 7.298 -28.165 1.00 98.44 103 THR A O 1
ATOM 709 N N . VAL A 1 104 ? 23.511 6.464 -27.860 1.00 98.69 104 VAL A N 1
ATOM 710 C CA . VAL A 1 104 ? 23.079 5.153 -27.363 1.00 98.69 104 VAL A CA 1
ATOM 711 C C . VAL A 1 104 ? 23.598 4.957 -25.942 1.00 98.69 104 VAL A C 1
ATOM 713 O O . VAL A 1 104 ? 24.787 5.134 -25.706 1.00 98.69 104 VAL A O 1
ATOM 716 N N . TRP A 1 105 ? 22.734 4.572 -25.008 1.00 98.69 105 TRP A N 1
ATOM 717 C CA . TRP A 1 105 ? 23.075 4.297 -23.609 1.00 98.69 105 TRP A CA 1
ATOM 718 C C . TRP A 1 105 ? 22.767 2.836 -23.291 1.00 98.69 105 TRP A C 1
ATOM 720 O O . TRP A 1 105 ? 21.639 2.401 -23.519 1.00 98.69 105 TRP A O 1
ATOM 730 N N . LYS A 1 106 ? 23.747 2.070 -22.794 1.00 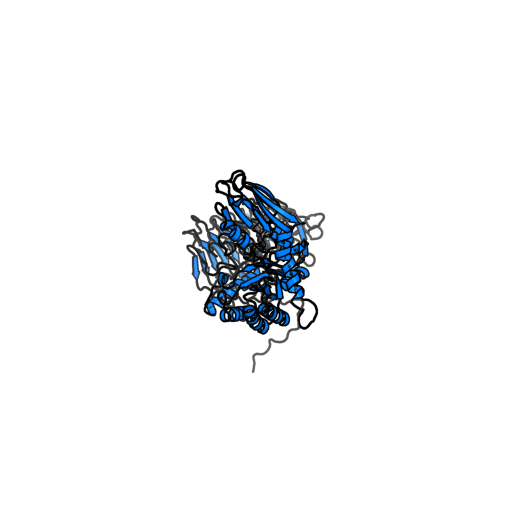98.00 106 LYS A N 1
ATOM 731 C CA . LYS A 1 106 ? 23.600 0.623 -22.563 1.00 98.00 106 LYS A CA 1
ATOM 732 C C . LYS A 1 106 ? 24.044 0.169 -21.178 1.00 98.00 106 LYS A C 1
ATOM 734 O O . LYS A 1 106 ? 25.192 0.388 -20.805 1.00 98.00 106 LYS A O 1
ATOM 739 N N . GLY A 1 107 ? 23.178 -0.518 -20.435 1.00 94.62 107 GLY A N 1
ATOM 740 C CA . GLY A 1 107 ? 23.574 -1.173 -19.179 1.00 94.62 107 GLY A CA 1
ATOM 741 C C . GLY A 1 107 ? 23.973 -0.220 -18.044 1.00 94.62 107 GLY A C 1
ATOM 742 O O . GLY A 1 107 ? 24.754 -0.601 -17.175 1.00 94.62 107 GLY A O 1
ATOM 743 N N . LEU A 1 108 ? 23.477 1.023 -18.057 1.00 97.00 108 LEU A N 1
ATOM 744 C CA . LEU A 1 108 ? 23.709 2.009 -16.993 1.00 97.00 108 LEU A CA 1
ATOM 745 C C . LEU A 1 108 ? 22.503 2.108 -16.058 1.00 97.00 108 LEU A C 1
ATOM 747 O O . LEU A 1 108 ? 21.358 2.019 -16.502 1.00 97.00 108 LEU A O 1
ATOM 751 N N . THR A 1 109 ? 22.767 2.352 -14.776 1.00 97.06 109 THR A N 1
ATOM 752 C CA . THR A 1 109 ? 21.763 2.766 -13.789 1.00 97.06 109 THR A CA 1
ATOM 753 C C . THR A 1 109 ? 21.871 4.269 -13.566 1.00 97.06 109 THR A C 1
ATOM 755 O O . THR A 1 109 ? 22.929 4.753 -13.175 1.00 97.06 109 THR A O 1
ATOM 758 N N . PHE A 1 110 ? 20.786 5.000 -13.799 1.00 97.94 110 PHE A N 1
ATOM 759 C CA . PHE A 1 110 ? 20.658 6.416 -13.473 1.00 97.94 110 PHE A CA 1
ATOM 760 C C . PHE A 1 110 ? 19.856 6.548 -12.184 1.00 97.94 110 PHE A C 1
ATOM 762 O O . PHE A 1 110 ? 18.681 6.189 -12.147 1.00 97.94 110 PHE A O 1
ATOM 769 N N . ASP A 1 111 ? 20.500 7.052 -11.141 1.00 93.19 111 ASP A N 1
ATOM 770 C CA . ASP A 1 111 ? 19.968 7.129 -9.788 1.00 93.19 111 ASP A CA 1
ATOM 771 C C . ASP A 1 111 ? 19.758 8.596 -9.387 1.00 93.19 111 ASP A C 1
ATOM 773 O O . ASP A 1 111 ? 20.703 9.382 -9.293 1.00 93.19 111 ASP A O 1
ATOM 777 N N . GLY A 1 112 ? 18.502 8.970 -9.157 1.00 90.44 112 GLY A N 1
ATOM 778 C CA . GLY A 1 112 ? 18.101 10.294 -8.690 1.00 90.44 112 GLY A CA 1
ATOM 779 C C . GLY A 1 112 ? 17.746 10.345 -7.208 1.00 90.44 112 GLY A C 1
ATOM 780 O O . GLY A 1 112 ? 17.119 11.315 -6.788 1.00 90.44 112 GLY A O 1
ATOM 781 N N . SER A 1 113 ? 18.116 9.342 -6.401 1.00 86.31 113 SER A N 1
ATOM 782 C CA . SER A 1 113 ? 17.754 9.263 -4.977 1.00 86.31 113 SER A CA 1
ATOM 783 C C . SER A 1 113 ? 18.221 10.460 -4.152 1.00 86.31 113 SER A C 1
ATOM 785 O O . SER A 1 113 ? 17.669 10.718 -3.087 1.00 86.31 113 SER A O 1
ATOM 787 N N . ALA A 1 114 ? 19.286 11.134 -4.593 1.00 87.38 114 ALA A N 1
ATOM 788 C CA . ALA A 1 114 ? 19.862 12.289 -3.914 1.00 87.38 114 ALA A CA 1
ATOM 789 C C . ALA A 1 114 ? 19.148 13.607 -4.259 1.00 87.38 114 ALA A C 1
ATOM 791 O O . ALA A 1 114 ? 19.392 14.611 -3.594 1.00 87.38 114 ALA A O 1
ATOM 792 N N . ASN A 1 115 ? 18.282 13.617 -5.279 1.00 85.06 115 ASN A N 1
ATOM 793 C CA . ASN A 1 115 ? 17.546 14.805 -5.680 1.00 85.06 115 ASN A CA 1
ATOM 794 C C . ASN A 1 115 ? 16.247 14.933 -4.875 1.00 85.06 115 ASN A C 1
ATOM 796 O O . ASN A 1 115 ? 15.317 14.142 -5.030 1.00 85.06 115 ASN A O 1
ATOM 800 N N . THR A 1 116 ? 16.190 15.963 -4.037 1.00 83.19 116 THR A N 1
ATOM 801 C CA . THR A 1 116 ? 15.041 16.308 -3.191 1.00 83.19 116 THR A CA 1
ATOM 802 C C . THR A 1 116 ? 14.207 17.456 -3.769 1.00 83.19 116 THR A C 1
ATOM 804 O O . THR A 1 116 ? 13.189 17.845 -3.197 1.00 83.19 116 THR A O 1
ATOM 807 N N . ASN A 1 117 ? 14.603 17.994 -4.928 1.00 80.94 117 ASN A N 1
ATOM 808 C CA . ASN A 1 117 ? 13.929 19.108 -5.577 1.00 80.94 117 ASN A CA 1
ATOM 809 C C . ASN A 1 117 ? 12.591 18.677 -6.193 1.00 80.94 117 ASN A C 1
ATOM 811 O O . ASN A 1 117 ? 12.543 18.006 -7.223 1.00 80.94 117 ASN A O 1
ATOM 815 N N . THR A 1 118 ? 11.494 19.150 -5.605 1.00 76.50 118 THR A N 1
ATOM 816 C CA . THR A 1 118 ? 10.115 18.886 -6.048 1.00 76.50 118 THR A CA 1
ATOM 817 C C . THR A 1 118 ? 9.694 19.665 -7.302 1.00 76.50 118 THR A C 1
ATOM 819 O O . THR A 1 118 ? 8.525 19.625 -7.691 1.00 76.50 118 THR A O 1
ATOM 822 N N . SER A 1 119 ? 10.622 20.373 -7.959 1.00 75.06 119 SER A N 1
ATOM 823 C CA . SER A 1 119 ? 10.377 21.044 -9.234 1.00 75.06 119 SER A CA 1
ATOM 824 C C . SER A 1 119 ? 9.872 20.063 -10.287 1.00 75.06 119 SER A C 1
ATOM 826 O O . SER A 1 119 ? 10.446 19.003 -10.527 1.00 75.06 119 SER A O 1
ATOM 828 N N . THR A 1 120 ? 8.841 20.484 -11.013 1.00 71.25 120 THR A N 1
ATOM 829 C CA . THR A 1 120 ? 8.278 19.720 -12.129 1.00 71.25 120 THR A CA 1
ATOM 830 C C . THR A 1 120 ? 9.149 19.759 -13.383 1.00 71.25 120 THR A C 1
ATOM 832 O O . THR A 1 120 ? 8.784 19.152 -14.381 1.00 71.25 120 THR A O 1
ATOM 835 N N . THR A 1 121 ? 10.283 20.463 -13.387 1.00 80.62 121 THR A N 1
ATOM 836 C CA . THR A 1 121 ? 11.133 20.615 -14.582 1.00 80.62 121 THR A CA 1
ATOM 837 C C . THR A 1 121 ? 12.325 19.669 -14.629 1.00 80.62 121 THR A C 1
ATOM 839 O O . THR A 1 121 ? 12.990 19.621 -15.658 1.00 80.62 121 THR A O 1
ATOM 842 N N . LEU A 1 122 ? 12.620 18.967 -13.533 1.00 87.94 122 LEU A N 1
ATOM 843 C CA . LEU A 1 122 ? 13.753 18.049 -13.435 1.00 87.94 122 LEU A CA 1
ATOM 844 C C . LEU A 1 122 ? 13.269 16.602 -13.478 1.00 87.94 122 LEU A C 1
ATOM 846 O O . LEU A 1 122 ? 12.157 16.297 -13.046 1.00 87.94 122 LEU A O 1
ATOM 850 N N . ALA A 1 123 ? 14.120 15.718 -13.983 1.00 93.50 123 ALA A N 1
ATOM 851 C CA . ALA A 1 123 ? 13.933 14.275 -13.927 1.00 93.50 123 ALA A CA 1
ATOM 852 C C . ALA A 1 123 ? 15.269 13.567 -13.690 1.00 93.50 123 ALA A C 1
ATOM 854 O O . ALA A 1 123 ? 16.331 14.170 -13.831 1.00 93.50 123 ALA A O 1
ATOM 855 N N . VAL A 1 124 ? 15.234 12.274 -13.363 1.00 96.12 124 VAL A N 1
ATOM 856 C CA . VAL A 1 124 ? 16.454 11.453 -13.334 1.00 96.12 124 VAL A CA 1
ATOM 857 C C . VAL A 1 124 ? 17.119 11.458 -14.712 1.00 96.12 124 VAL A C 1
ATOM 859 O O . VAL A 1 124 ? 18.315 11.730 -14.818 1.00 96.12 124 VAL A O 1
ATOM 862 N N . VAL A 1 125 ? 16.327 11.233 -15.766 1.00 98.38 125 VAL A N 1
ATOM 863 C CA . VAL A 1 125 ? 16.756 11.362 -17.163 1.00 98.38 125 VAL A CA 1
ATOM 864 C C . VAL A 1 125 ? 15.872 12.370 -17.894 1.00 98.38 125 VAL A C 1
ATOM 866 O O . VAL A 1 125 ? 14.647 12.240 -17.916 1.00 98.38 125 VAL A O 1
ATOM 869 N N . HIS A 1 126 ? 16.494 13.348 -18.548 1.00 98.00 126 HIS A N 1
ATOM 870 C CA . HIS A 1 126 ? 15.811 14.365 -19.341 1.00 98.00 126 HIS A CA 1
ATOM 871 C C . HIS A 1 126 ? 16.350 14.400 -20.768 1.00 98.00 126 HIS A C 1
ATOM 873 O O . HIS A 1 126 ? 17.498 14.757 -21.031 1.00 98.00 126 HIS A O 1
ATOM 879 N N . ILE A 1 127 ? 15.489 14.053 -21.716 1.00 98.50 127 ILE A N 1
ATOM 880 C CA . ILE A 1 127 ? 15.773 14.106 -23.145 1.00 98.50 127 ILE A CA 1
ATOM 881 C C . ILE A 1 127 ? 15.202 15.411 -23.678 1.00 98.50 127 ILE A C 1
ATOM 883 O O . ILE A 1 127 ? 13.999 15.629 -23.638 1.00 98.50 127 ILE A O 1
ATOM 887 N N . THR A 1 128 ? 16.056 16.295 -24.172 1.00 97.44 128 THR A N 1
ATOM 888 C CA . THR A 1 128 ? 15.654 17.597 -24.715 1.00 97.44 128 THR A CA 1
ATOM 889 C C . THR A 1 128 ? 15.598 17.611 -26.239 1.00 97.44 128 THR A C 1
ATOM 891 O O . THR A 1 128 ? 14.954 18.487 -26.810 1.00 97.44 128 THR A O 1
ATOM 894 N N . ALA A 1 129 ? 16.329 16.696 -26.886 1.00 94.38 129 ALA A N 1
ATOM 895 C CA . ALA A 1 129 ? 16.446 16.555 -28.337 1.00 94.38 129 ALA A CA 1
ATOM 896 C C . ALA A 1 129 ? 17.125 15.222 -28.711 1.00 94.38 129 ALA A C 1
ATOM 898 O O . ALA A 1 129 ? 17.692 14.537 -27.859 1.00 94.38 129 ALA A O 1
ATOM 899 N N . GLY A 1 130 ? 17.153 14.905 -30.009 1.00 92.88 130 GLY A N 1
ATOM 900 C CA . GLY A 1 130 ? 18.153 14.002 -30.587 1.00 92.88 130 GLY A CA 1
ATOM 901 C C . GLY A 1 130 ? 17.738 12.547 -30.803 1.00 92.88 130 GLY A C 1
ATOM 902 O O . GLY A 1 130 ? 18.485 11.836 -31.459 1.00 92.88 130 GLY A O 1
ATOM 903 N N . SER A 1 131 ? 16.566 12.099 -30.343 1.00 96.62 131 SER A N 1
ATOM 904 C CA . SER A 1 131 ? 16.111 10.706 -30.520 1.00 96.62 131 SER A CA 1
ATOM 905 C C . SER A 1 131 ? 17.105 9.645 -29.997 1.00 96.62 131 SER A C 1
ATOM 907 O O . SER A 1 131 ? 17.493 8.747 -30.755 1.00 96.62 131 SER A O 1
ATOM 909 N N . PRO A 1 132 ? 17.576 9.729 -28.737 1.00 98.50 132 PRO A N 1
ATOM 910 C CA . PRO A 1 132 ? 18.503 8.743 -28.188 1.00 98.50 132 PRO A CA 1
ATOM 911 C C . PRO A 1 132 ? 17.867 7.353 -28.018 1.00 98.50 132 PRO A C 1
ATOM 913 O O . PRO A 1 132 ? 16.646 7.210 -27.909 1.00 98.50 132 PRO A O 1
ATOM 916 N N . LEU A 1 133 ? 18.729 6.337 -27.947 1.00 98.56 133 LEU A N 1
ATOM 917 C CA . LEU A 1 133 ? 18.380 4.950 -27.640 1.00 98.56 133 LEU A CA 1
ATOM 918 C C . LEU A 1 133 ? 18.900 4.571 -26.250 1.00 98.56 133 LEU A C 1
ATOM 920 O O . LEU A 1 133 ? 20.072 4.786 -25.943 1.00 98.56 133 LEU A O 1
ATOM 924 N N . PHE A 1 134 ? 18.049 3.946 -25.447 1.00 98.62 134 PHE A N 1
ATOM 925 C CA . PHE A 1 134 ? 18.403 3.334 -24.171 1.00 98.62 134 PHE A CA 1
ATOM 926 C C . PHE A 1 134 ? 18.191 1.826 -24.257 1.00 98.62 134 PHE A C 1
ATOM 928 O O . PHE A 1 134 ? 17.140 1.366 -24.699 1.00 98.62 134 PHE A O 1
ATOM 935 N N . GLU A 1 135 ? 19.181 1.050 -23.831 1.00 96.69 135 GLU A N 1
ATOM 936 C CA . GLU A 1 135 ? 19.154 -0.407 -23.897 1.00 96.69 135 GLU A CA 1
ATOM 937 C C . GLU A 1 135 ? 19.611 -1.011 -22.565 1.00 96.69 135 GLU A C 1
ATOM 939 O O . GLU A 1 135 ? 20.725 -0.762 -22.109 1.00 96.69 135 GLU A O 1
ATOM 944 N N . ALA A 1 136 ? 18.772 -1.826 -21.927 1.00 92.88 136 ALA A N 1
ATOM 945 C CA . ALA A 1 136 ? 19.088 -2.453 -20.640 1.00 92.88 136 ALA A CA 1
ATOM 946 C C . ALA A 1 136 ? 19.501 -1.448 -19.540 1.00 92.88 136 ALA A C 1
ATOM 948 O O . ALA A 1 136 ? 20.318 -1.758 -18.675 1.00 92.88 136 ALA A O 1
ATOM 949 N N . CYS A 1 137 ? 18.969 -0.223 -19.589 1.00 95.81 137 CYS A N 1
ATOM 950 C CA . CYS A 1 137 ? 19.199 0.797 -18.563 1.00 95.81 137 CYS A CA 1
ATOM 951 C C . CYS A 1 137 ? 18.196 0.687 -17.410 1.00 95.81 137 CYS A C 1
ATOM 953 O O . CYS A 1 137 ? 17.034 0.339 -17.620 1.00 95.81 137 CYS A O 1
ATOM 955 N N . ALA A 1 138 ? 18.625 1.076 -16.212 1.00 94.62 138 ALA A N 1
ATOM 956 C CA . ALA A 1 138 ? 17.742 1.337 -15.081 1.00 94.62 138 ALA A CA 1
ATOM 957 C C . ALA A 1 138 ? 17.630 2.853 -14.852 1.00 94.62 138 ALA A C 1
ATOM 959 O O . ALA A 1 138 ? 18.640 3.553 -14.871 1.00 94.62 138 ALA A O 1
ATOM 960 N N . ILE A 1 139 ? 16.415 3.364 -14.665 1.00 95.75 139 ILE A N 1
ATOM 961 C CA . ILE A 1 139 ? 16.119 4.774 -14.400 1.00 95.75 139 ILE A CA 1
ATOM 962 C C . ILE A 1 139 ? 15.323 4.851 -13.102 1.00 95.75 139 ILE A C 1
ATOM 964 O O . ILE A 1 139 ? 14.218 4.314 -13.008 1.00 95.75 139 ILE A O 1
ATOM 968 N N . GLY A 1 140 ? 15.885 5.548 -12.124 1.00 90.75 140 GLY A N 1
ATOM 969 C CA . GLY A 1 140 ? 15.341 5.665 -10.784 1.00 90.75 140 GLY A CA 1
ATOM 970 C C . GLY A 1 140 ? 16.231 4.993 -9.734 1.00 90.75 140 GLY A C 1
ATOM 971 O O . GLY A 1 140 ? 17.204 4.316 -10.078 1.00 90.75 140 GLY A O 1
ATOM 972 N N . PRO A 1 141 ? 15.910 5.172 -8.446 1.00 87.38 141 PRO A N 1
ATOM 973 C CA . PRO A 1 141 ? 14.776 5.943 -7.921 1.00 87.38 141 PRO A CA 1
ATOM 974 C C . PRO A 1 141 ? 14.886 7.457 -8.154 1.00 87.38 141 PRO A C 1
ATOM 976 O O . PRO A 1 141 ? 15.960 7.972 -8.452 1.00 87.38 141 PRO A O 1
ATOM 979 N N . GLY A 1 142 ? 13.789 8.193 -7.984 1.00 84.44 142 GLY A N 1
ATOM 980 C CA . GLY A 1 142 ? 13.796 9.660 -8.018 1.00 84.44 142 GLY A CA 1
ATOM 981 C C . GLY A 1 142 ? 12.397 10.259 -7.922 1.00 84.44 142 GLY A C 1
ATOM 982 O O . GLY A 1 142 ? 11.410 9.549 -8.056 1.00 84.44 142 GLY A O 1
ATOM 983 N N . LEU A 1 143 ? 12.287 11.571 -7.701 1.00 82.94 143 LEU A N 1
ATOM 984 C CA . LEU A 1 143 ? 10.982 12.246 -7.652 1.00 82.94 143 LEU A CA 1
ATOM 985 C C . LEU A 1 143 ? 10.234 12.085 -8.988 1.00 82.94 143 LEU A C 1
ATOM 987 O O . LEU A 1 143 ? 9.149 11.511 -9.049 1.00 82.94 143 LEU A O 1
ATOM 991 N N . ARG A 1 144 ? 10.868 12.514 -10.079 1.00 89.00 144 ARG A N 1
ATOM 992 C CA . ARG A 1 144 ? 10.411 12.315 -11.456 1.00 89.00 144 ARG A CA 1
ATOM 993 C C . ARG A 1 144 ? 11.455 11.508 -12.208 1.00 89.00 144 ARG A C 1
ATOM 995 O O . ARG A 1 144 ? 12.633 11.851 -12.171 1.00 89.00 144 ARG A O 1
ATOM 1002 N N . LEU A 1 145 ? 11.040 10.453 -12.896 1.00 93.12 145 LEU A N 1
ATOM 1003 C CA . LEU A 1 145 ? 11.968 9.485 -13.474 1.00 93.12 145 LEU A CA 1
ATOM 1004 C C . LEU A 1 145 ? 12.437 9.906 -14.865 1.00 93.12 145 LEU A C 1
ATOM 1006 O O . LEU A 1 145 ? 13.634 9.895 -15.142 1.00 93.12 145 LEU A O 1
ATOM 1010 N N . LEU A 1 146 ? 11.507 10.311 -15.730 1.00 96.19 146 LEU A N 1
ATOM 1011 C CA . LEU A 1 146 ? 11.812 10.497 -17.145 1.00 96.19 146 LEU A CA 1
ATOM 1012 C C . LEU A 1 146 ? 11.035 11.661 -17.767 1.00 96.19 146 LEU A C 1
ATOM 1014 O O . LEU A 1 146 ? 9.818 11.757 -17.620 1.00 96.19 146 LEU A O 1
ATOM 1018 N N . ILE A 1 147 ? 11.737 12.502 -18.528 1.00 97.31 147 ILE A N 1
ATOM 1019 C CA . ILE A 1 147 ? 11.142 13.459 -19.470 1.00 97.31 147 ILE A CA 1
ATOM 1020 C C . ILE A 1 147 ? 11.647 13.131 -20.875 1.00 97.31 147 ILE A C 1
ATOM 1022 O O . ILE A 1 147 ? 12.853 13.149 -21.124 1.00 97.31 147 ILE A O 1
ATOM 1026 N N . VAL A 1 148 ? 10.723 12.880 -21.801 1.00 98.25 148 VAL A N 1
ATOM 1027 C CA . VAL A 1 148 ? 10.993 12.699 -23.230 1.00 98.25 148 VAL A CA 1
ATOM 1028 C C . VAL A 1 148 ? 10.519 13.935 -23.984 1.00 98.25 148 VAL A C 1
ATOM 1030 O O . VAL A 1 148 ? 9.342 14.066 -24.301 1.00 98.25 148 VAL A O 1
ATOM 1033 N N . GLY A 1 149 ? 11.432 14.867 -24.230 1.00 96.69 149 GLY A N 1
ATOM 1034 C CA . GLY A 1 149 ? 11.195 16.090 -24.991 1.00 96.69 149 GLY A CA 1
ATOM 1035 C C . GLY A 1 149 ? 11.242 15.887 -26.513 1.00 96.69 149 GLY A C 1
ATOM 1036 O O . GLY A 1 149 ? 11.263 14.750 -26.997 1.00 96.69 149 GLY A O 1
ATOM 1037 N N . PRO A 1 150 ? 11.268 16.989 -27.290 1.00 95.19 150 PRO A N 1
ATOM 1038 C CA . PRO A 1 150 ? 11.239 16.958 -28.751 1.00 95.19 150 PRO A CA 1
ATOM 1039 C C . PRO A 1 150 ? 12.273 16.007 -29.360 1.00 95.19 150 PRO A C 1
ATOM 1041 O O . PRO A 1 150 ? 13.374 15.859 -28.847 1.00 95.19 150 PRO A O 1
ATOM 1044 N N . GLY A 1 151 ? 11.944 15.372 -30.484 1.00 93.69 151 GLY A N 1
ATOM 1045 C CA . GLY A 1 151 ? 12.820 14.387 -31.128 1.00 93.69 151 GLY A CA 1
ATOM 1046 C C . GLY A 1 151 ? 12.564 12.946 -30.683 1.00 93.69 151 GLY A C 1
ATOM 1047 O O . GLY A 1 151 ? 12.977 12.038 -31.394 1.00 93.69 151 GLY A O 1
ATOM 1048 N N . GLY A 1 152 ? 11.825 12.727 -29.589 1.00 97.44 152 GLY A N 1
ATOM 1049 C CA . GLY A 1 152 ? 11.421 11.388 -29.157 1.00 97.44 152 GLY A CA 1
ATOM 1050 C C . GLY A 1 152 ? 12.570 10.573 -28.566 1.00 97.44 152 GLY A C 1
ATOM 1051 O O . GLY A 1 152 ? 13.635 11.116 -28.264 1.00 97.44 152 GLY A O 1
ATOM 1052 N N . ALA A 1 153 ? 12.340 9.275 -28.360 1.00 98.56 153 ALA A N 1
ATOM 1053 C CA . ALA A 1 153 ? 13.332 8.333 -27.835 1.00 98.56 153 ALA A CA 1
ATOM 1054 C C . ALA A 1 153 ? 12.869 6.878 -27.986 1.00 98.56 153 ALA A C 1
ATOM 1056 O O . ALA A 1 153 ? 11.670 6.604 -28.066 1.00 98.56 153 ALA A O 1
ATOM 1057 N N . ALA A 1 154 ? 13.821 5.948 -27.949 1.00 98.50 154 ALA A N 1
ATOM 1058 C CA . ALA A 1 154 ? 13.541 4.519 -27.873 1.00 98.50 154 ALA A CA 1
ATOM 1059 C C . ALA A 1 154 ? 14.179 3.910 -26.620 1.00 98.50 154 ALA A C 1
ATOM 1061 O O . ALA A 1 154 ? 15.342 4.170 -26.311 1.00 98.50 154 ALA A O 1
ATOM 1062 N N . PHE A 1 155 ? 13.422 3.071 -25.925 1.00 98.31 155 PHE A N 1
ATOM 1063 C CA . PHE A 1 155 ? 13.844 2.332 -24.743 1.00 98.31 155 PHE A CA 1
ATOM 1064 C C . PHE A 1 155 ? 13.630 0.850 -25.004 1.00 98.31 155 PHE A C 1
ATOM 1066 O O . PHE A 1 155 ? 12.554 0.440 -25.433 1.00 98.31 155 PHE A O 1
ATOM 1073 N N . SER A 1 156 ? 14.645 0.040 -24.739 1.00 95.31 156 SER A N 1
ATOM 1074 C CA . SER A 1 156 ? 14.573 -1.406 -24.885 1.00 95.31 156 SER A CA 1
ATOM 1075 C C . SER A 1 156 ? 15.125 -2.071 -23.637 1.0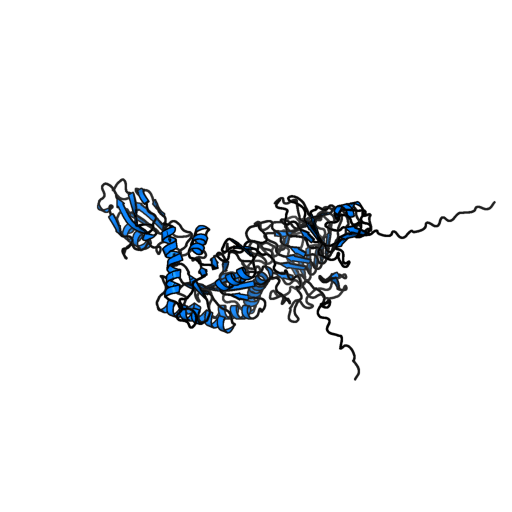0 95.31 156 SER A C 1
ATOM 1077 O O . SER A 1 156 ? 16.255 -1.790 -23.237 1.00 95.31 156 SER A O 1
ATOM 1079 N N . ARG A 1 157 ? 14.353 -2.972 -23.022 1.00 91.94 157 ARG A N 1
ATOM 1080 C CA . ARG A 1 157 ? 14.790 -3.738 -21.838 1.00 91.94 157 ARG A CA 1
ATOM 1081 C C . ARG A 1 157 ? 15.098 -2.845 -20.635 1.00 91.94 157 ARG A C 1
ATOM 1083 O O . ARG A 1 157 ? 15.925 -3.184 -19.794 1.00 91.94 157 ARG A O 1
ATOM 1090 N N . CYS A 1 158 ? 14.481 -1.666 -20.580 1.00 93.00 158 CYS A N 1
ATOM 1091 C CA . CYS A 1 158 ? 14.725 -0.703 -19.518 1.00 93.00 158 CYS A CA 1
ATOM 1092 C C . CYS A 1 158 ? 13.846 -0.983 -18.300 1.00 93.00 158 CYS A C 1
ATOM 1094 O O . CYS A 1 158 ? 12.690 -1.376 -18.431 1.00 93.00 158 CYS A O 1
ATOM 1096 N N . THR A 1 159 ? 14.388 -0.729 -17.114 1.00 91.81 159 THR A N 1
ATOM 1097 C CA . THR A 1 159 ? 13.611 -0.658 -15.873 1.00 91.81 159 THR A CA 1
ATOM 1098 C C . THR A 1 159 ? 13.474 0.799 -15.469 1.00 91.81 159 THR A C 1
ATOM 1100 O O . THR A 1 159 ? 14.473 1.492 -15.321 1.00 91.81 159 THR A O 1
ATOM 1103 N N . ILE A 1 160 ? 12.250 1.272 -15.298 1.00 92.06 160 ILE A N 1
ATOM 1104 C CA . ILE A 1 160 ? 11.922 2.632 -14.877 1.00 92.06 160 ILE A CA 1
ATOM 1105 C C . ILE A 1 160 ? 11.118 2.453 -13.598 1.00 92.06 160 ILE A C 1
ATOM 1107 O O . ILE A 1 160 ? 10.047 1.856 -13.645 1.00 92.06 160 ILE A O 1
ATOM 1111 N N . GLN A 1 161 ? 11.646 2.844 -12.440 1.00 87.12 161 GLN A N 1
ATOM 1112 C CA . GLN A 1 161 ? 10.984 2.497 -11.181 1.00 87.12 161 GLN A CA 1
ATOM 1113 C C . GLN A 1 161 ? 11.290 3.429 -10.014 1.00 87.12 161 GLN A C 1
ATOM 1115 O O . GLN A 1 161 ? 12.223 4.227 -10.070 1.00 87.12 161 GLN A O 1
ATOM 1120 N N . GLU A 1 162 ? 10.524 3.254 -8.936 1.00 81.25 162 GLU A N 1
ATOM 1121 C CA . GLU A 1 162 ? 10.697 3.934 -7.648 1.00 81.25 162 GLU A CA 1
ATOM 1122 C C . GLU A 1 162 ? 10.570 5.458 -7.780 1.00 81.25 162 GLU A C 1
ATOM 1124 O O . GLU A 1 162 ? 11.458 6.226 -7.385 1.00 81.25 162 GLU A O 1
ATOM 1129 N N . ALA A 1 163 ? 9.448 5.888 -8.362 1.00 82.44 163 ALA A N 1
ATOM 1130 C CA . ALA A 1 163 ? 9.061 7.290 -8.366 1.00 82.44 163 ALA A CA 1
ATOM 1131 C C . ALA A 1 163 ? 8.658 7.727 -6.949 1.00 82.44 163 ALA A C 1
ATOM 1133 O O . ALA A 1 163 ? 7.972 6.980 -6.261 1.00 82.44 163 ALA A O 1
ATOM 1134 N N . ARG A 1 164 ? 9.078 8.925 -6.523 1.00 76.94 164 ARG A N 1
ATOM 1135 C CA . ARG A 1 164 ? 8.916 9.420 -5.135 1.00 76.94 164 ARG A CA 1
ATOM 1136 C C . ARG A 1 164 ? 8.172 10.755 -5.018 1.00 76.94 164 ARG A C 1
ATOM 1138 O O . ARG A 1 164 ? 8.217 11.410 -3.978 1.00 76.94 164 ARG A O 1
ATOM 1145 N N . LEU A 1 165 ? 7.623 11.263 -6.122 1.00 69.00 165 LEU A N 1
ATOM 1146 C CA . LEU A 1 165 ? 6.934 12.552 -6.120 1.00 69.00 165 LEU A CA 1
ATOM 1147 C C . LEU A 1 165 ? 5.510 12.364 -5.577 1.00 69.00 165 LEU A C 1
ATOM 1149 O O . LEU A 1 165 ? 4.640 11.820 -6.256 1.00 69.00 165 LEU A O 1
ATOM 1153 N N . GLY A 1 166 ? 5.313 12.815 -4.336 1.00 58.81 166 GLY A N 1
ATOM 1154 C CA . GLY A 1 166 ? 4.132 12.516 -3.530 1.00 58.81 166 GLY A CA 1
ATOM 1155 C C . GLY A 1 166 ? 2.794 13.163 -3.937 1.00 58.81 166 GLY A C 1
ATOM 1156 O O . GLY A 1 166 ? 2.717 14.184 -4.620 1.00 58.81 166 GLY A O 1
ATOM 1157 N N . ASN A 1 167 ? 1.742 12.515 -3.423 1.00 56.50 167 ASN A N 1
ATOM 1158 C CA . ASN A 1 167 ? 0.336 12.877 -3.158 1.00 56.50 167 ASN A CA 1
ATOM 1159 C C . ASN A 1 167 ? -0.627 13.413 -4.236 1.00 56.50 167 ASN A C 1
ATOM 1161 O O . ASN A 1 167 ? -1.760 13.741 -3.874 1.00 56.50 167 ASN A O 1
ATOM 1165 N N . ARG A 1 168 ? -0.277 13.508 -5.527 1.00 62.69 168 ARG A N 1
ATOM 1166 C CA . ARG A 1 168 ? -1.245 14.009 -6.535 1.00 62.69 168 ARG A CA 1
ATOM 1167 C C . ARG A 1 168 ? -1.473 13.042 -7.678 1.00 62.69 168 ARG A C 1
ATOM 1169 O O . ARG A 1 168 ? -0.546 12.811 -8.436 1.00 62.69 168 ARG A O 1
ATOM 1176 N N . VAL A 1 169 ? -2.731 12.644 -7.864 1.00 59.22 169 VAL A N 1
ATOM 1177 C CA . VAL A 1 169 ? -3.251 11.712 -8.888 1.00 59.22 169 VAL A CA 1
ATOM 1178 C C . VAL A 1 169 ? -2.715 11.953 -10.310 1.00 59.22 169 VAL A C 1
ATOM 1180 O O . VAL A 1 169 ? -2.468 11.003 -11.033 1.00 59.22 169 VAL A O 1
ATOM 1183 N N . TYR A 1 170 ? -2.451 13.203 -10.707 1.00 67.75 170 TYR A N 1
ATOM 1184 C CA . TYR A 1 170 ? -1.989 13.540 -12.068 1.00 67.75 170 TYR A CA 1
ATOM 1185 C C . TYR A 1 170 ? -0.515 13.953 -12.139 1.00 67.75 170 TYR A C 1
ATOM 1187 O O . TYR A 1 170 ? -0.108 14.750 -12.993 1.00 67.75 170 TYR A O 1
ATOM 1195 N N . THR A 1 171 ? 0.304 13.469 -11.207 1.00 78.94 171 THR A N 1
ATOM 1196 C CA . THR A 1 171 ? 1.732 13.781 -11.199 1.00 78.94 171 THR A CA 1
ATOM 1197 C C . THR A 1 171 ? 2.437 13.072 -12.349 1.00 78.94 171 THR A C 1
ATOM 1199 O O . THR A 1 171 ? 2.211 11.903 -12.635 1.00 78.94 171 THR A O 1
ATOM 1202 N N . LYS A 1 172 ? 3.334 13.786 -13.027 1.00 87.12 172 LYS A N 1
ATOM 1203 C CA . LYS A 1 172 ? 4.029 13.293 -14.216 1.00 87.12 172 LYS A CA 1
ATOM 1204 C C . LYS A 1 172 ? 5.331 12.592 -13.830 1.00 87.12 172 LYS A C 1
ATOM 1206 O O . LYS A 1 172 ? 6.377 13.236 -13.878 1.00 87.12 172 LYS A O 1
ATOM 1211 N N . VAL A 1 173 ? 5.313 11.315 -13.457 1.00 88.81 173 VAL A N 1
ATOM 1212 C CA . VAL A 1 173 ? 6.569 10.594 -13.129 1.00 88.81 173 VAL A CA 1
ATOM 1213 C C . VAL A 1 173 ? 7.345 10.197 -14.380 1.00 88.81 173 VAL A C 1
ATOM 1215 O O . VAL A 1 173 ? 8.578 10.206 -14.373 1.00 88.81 173 VAL A O 1
ATOM 1218 N N . VAL A 1 174 ? 6.620 9.961 -15.472 1.00 94.06 174 VAL A N 1
ATOM 1219 C CA . VAL A 1 174 ? 7.144 9.891 -16.836 1.00 94.06 174 VAL A CA 1
ATOM 1220 C C . VAL A 1 174 ? 6.367 10.893 -17.681 1.00 94.06 174 VAL A C 1
ATOM 1222 O O . VAL A 1 174 ? 5.141 10.878 -17.674 1.00 94.06 174 VAL A O 1
ATOM 1225 N N . ASP A 1 175 ? 7.056 11.779 -18.392 1.00 95.38 175 ASP A N 1
ATOM 1226 C CA . ASP A 1 175 ? 6.439 12.789 -19.257 1.00 95.38 175 ASP A CA 1
ATOM 1227 C C . ASP A 1 175 ? 6.881 12.628 -20.696 1.00 95.38 175 ASP A C 1
ATOM 1229 O O . ASP A 1 175 ? 8.059 12.778 -21.016 1.00 95.38 175 ASP A O 1
ATOM 1233 N N . VAL A 1 176 ? 5.913 12.352 -21.561 1.00 97.69 176 VAL A N 1
ATOM 1234 C CA . VAL A 1 176 ? 6.105 12.282 -23.003 1.00 97.69 176 VAL A CA 1
ATOM 1235 C C . VAL A 1 176 ? 5.658 13.602 -23.627 1.00 97.69 176 VAL A C 1
ATOM 1237 O O . VAL A 1 176 ? 4.471 13.859 -23.822 1.00 97.69 176 VAL A O 1
ATOM 1240 N N . SER A 1 177 ? 6.634 14.442 -23.948 1.00 96.50 177 SER A N 1
ATOM 1241 C CA . SER A 1 177 ? 6.501 15.759 -24.576 1.00 96.50 177 SER A CA 1
ATOM 1242 C C . SER A 1 177 ? 7.339 15.827 -25.866 1.00 96.50 177 SER A C 1
ATOM 1244 O O . SER A 1 177 ? 8.120 16.754 -26.087 1.00 96.50 177 SER A O 1
ATOM 1246 N N . ALA A 1 178 ? 7.187 14.816 -26.722 1.00 96.81 178 ALA A N 1
ATOM 1247 C CA . ALA A 1 178 ? 8.030 14.551 -27.886 1.00 96.81 178 ALA A CA 1
ATOM 1248 C C . ALA A 1 178 ? 7.677 15.360 -29.148 1.00 96.81 178 ALA A C 1
ATOM 1250 O O . ALA A 1 178 ? 8.341 15.226 -30.185 1.00 96.81 178 ALA A O 1
ATOM 1251 N N . GLY A 1 179 ? 6.656 16.220 -29.092 1.00 94.50 179 GLY A N 1
ATOM 1252 C CA . GLY A 1 179 ? 6.180 16.972 -30.251 1.00 94.50 179 GLY A CA 1
ATOM 1253 C C . GLY A 1 179 ? 5.666 16.027 -31.338 1.00 94.50 179 GLY A C 1
ATOM 1254 O O . GLY A 1 179 ? 4.805 15.202 -31.076 1.00 94.50 179 GLY A O 1
ATOM 1255 N N . ASN A 1 180 ? 6.217 16.108 -32.551 1.00 94.81 180 ASN A N 1
ATOM 1256 C CA . ASN A 1 180 ? 5.839 15.239 -33.679 1.00 94.81 180 ASN A CA 1
ATOM 1257 C C . ASN A 1 180 ? 6.756 14.012 -33.837 1.00 94.81 180 ASN A C 1
ATOM 1259 O O . ASN A 1 180 ? 6.877 13.468 -34.934 1.00 94.81 180 ASN A O 1
ATOM 1263 N N . SER A 1 181 ? 7.473 13.622 -32.783 1.00 97.25 181 SER A N 1
ATOM 1264 C CA . SER A 1 181 ? 8.395 12.479 -32.812 1.00 97.25 181 SER A CA 1
ATOM 1265 C C . SER A 1 181 ? 7.820 11.280 -32.054 1.00 97.25 181 SER A C 1
ATOM 1267 O O . SER A 1 181 ? 7.048 11.489 -31.113 1.00 97.25 181 SER A O 1
ATOM 1269 N N . PRO A 1 182 ? 8.164 10.044 -32.455 1.00 97.81 182 PRO A N 1
ATOM 1270 C CA . PRO A 1 182 ? 7.657 8.849 -31.800 1.00 97.81 182 PRO A CA 1
ATOM 1271 C C . PRO A 1 182 ? 8.414 8.561 -30.499 1.00 97.81 182 PRO A C 1
ATOM 1273 O O . PRO A 1 182 ? 9.580 8.937 -30.342 1.00 97.81 182 PRO A O 1
ATOM 1276 N N . VAL A 1 183 ? 7.759 7.854 -29.581 1.00 98.69 183 VAL A N 1
ATOM 1277 C CA . VAL A 1 183 ? 8.384 7.305 -28.373 1.00 98.69 183 VAL A CA 1
ATOM 1278 C C . VAL A 1 183 ? 8.056 5.825 -28.269 1.00 98.69 183 VAL A C 1
ATOM 1280 O O . VAL A 1 183 ? 6.890 5.448 -28.345 1.00 98.69 183 VAL A O 1
ATOM 1283 N N . THR A 1 184 ? 9.068 4.984 -28.077 1.00 98.31 184 THR A N 1
ATOM 1284 C CA . THR A 1 184 ? 8.882 3.528 -28.028 1.00 98.31 184 THR A CA 1
ATOM 1285 C C . THR A 1 184 ? 9.506 2.940 -26.772 1.00 98.31 184 THR A C 1
ATOM 1287 O O . THR A 1 184 ? 10.668 3.203 -26.469 1.00 98.31 184 THR A O 1
ATOM 1290 N N . PHE A 1 185 ? 8.746 2.099 -26.079 1.00 97.88 185 PHE A N 1
ATOM 1291 C CA . PHE A 1 185 ? 9.183 1.261 -24.973 1.00 97.88 185 PHE A CA 1
ATOM 1292 C C . PHE A 1 185 ? 9.000 -0.200 -25.374 1.00 97.88 185 PHE A C 1
ATOM 1294 O O . PHE A 1 185 ? 7.878 -0.682 -25.494 1.00 97.88 185 PHE A O 1
ATOM 1301 N N . ASP A 1 186 ? 10.099 -0.912 -25.574 1.00 94.88 186 ASP A N 1
ATOM 1302 C CA . ASP A 1 186 ? 10.109 -2.331 -25.907 1.00 94.88 186 ASP A CA 1
ATOM 1303 C C . ASP A 1 186 ? 10.626 -3.119 -24.709 1.00 94.88 186 ASP A C 1
ATOM 1305 O O . ASP A 1 186 ? 11.731 -2.864 -24.227 1.00 94.88 186 ASP A O 1
ATOM 1309 N N . TYR A 1 187 ? 9.852 -4.089 -24.225 1.00 91.56 187 TYR A N 1
ATOM 1310 C CA . TYR A 1 187 ? 10.236 -4.924 -23.088 1.00 91.56 187 TYR A CA 1
ATOM 1311 C C . TYR A 1 187 ? 10.650 -4.095 -21.872 1.00 91.56 187 TYR A C 1
ATOM 1313 O O . TYR A 1 187 ? 11.695 -4.335 -21.285 1.00 91.56 187 TYR A O 1
ATOM 1321 N N . CYS A 1 188 ? 9.898 -3.056 -21.522 1.00 92.31 188 CYS A N 1
ATOM 1322 C CA . CYS A 1 188 ? 10.248 -2.210 -20.383 1.00 92.31 188 CYS A CA 1
ATOM 1323 C C . CYS A 1 188 ? 9.452 -2.596 -19.132 1.00 92.31 188 CYS A C 1
ATOM 1325 O O . CYS A 1 188 ? 8.283 -2.976 -19.208 1.00 92.31 188 CYS A O 1
ATOM 1327 N N . LEU A 1 189 ? 10.094 -2.475 -17.973 1.00 89.88 189 LEU A N 1
ATOM 1328 C CA . LEU A 1 189 ? 9.472 -2.612 -16.662 1.00 89.88 189 LEU A CA 1
ATOM 1329 C C . LEU A 1 189 ? 9.201 -1.225 -16.088 1.00 89.88 189 LEU A C 1
ATOM 1331 O O . LEU A 1 189 ? 10.130 -0.437 -15.933 1.00 89.88 189 LEU A O 1
ATOM 1335 N N . PHE A 1 190 ? 7.954 -0.971 -15.714 1.00 89.50 190 PHE A N 1
ATOM 1336 C CA . PHE A 1 190 ? 7.538 0.164 -14.903 1.00 89.50 190 PHE A CA 1
ATOM 1337 C C . PHE A 1 190 ? 7.075 -0.377 -13.549 1.00 89.50 190 PHE A C 1
ATOM 1339 O O . PHE A 1 190 ? 6.161 -1.199 -13.504 1.00 89.50 190 PHE A O 1
ATOM 1346 N N . GLY A 1 191 ? 7.740 0.027 -12.466 1.00 83.44 191 GLY A N 1
ATOM 1347 C CA . GLY A 1 191 ? 7.492 -0.498 -11.120 1.00 83.44 191 GLY A CA 1
ATOM 1348 C C . GLY A 1 191 ? 7.562 0.569 -10.032 1.00 83.44 191 GLY A C 1
ATOM 1349 O O . GLY A 1 191 ? 8.308 1.527 -10.173 1.00 83.44 191 GLY A O 1
ATOM 1350 N N . ASP A 1 192 ? 6.848 0.384 -8.919 1.00 78.38 192 ASP A N 1
ATOM 1351 C CA . ASP A 1 192 ? 6.878 1.308 -7.765 1.00 78.38 192 ASP A CA 1
ATOM 1352 C C . ASP A 1 192 ? 6.661 2.770 -8.182 1.00 78.38 192 ASP A C 1
ATOM 1354 O O . ASP A 1 192 ? 7.463 3.662 -7.890 1.00 78.38 192 ASP A O 1
ATOM 1358 N N . MET A 1 193 ? 5.599 2.994 -8.944 1.00 78.88 193 MET A N 1
ATOM 1359 C CA . MET A 1 193 ? 5.174 4.321 -9.345 1.00 78.88 193 MET A CA 1
ATOM 1360 C C . MET A 1 193 ? 4.236 4.818 -8.251 1.00 78.88 193 MET A C 1
ATOM 1362 O O . MET A 1 193 ? 3.163 4.268 -8.070 1.00 78.88 193 MET A O 1
ATOM 1366 N N . GLU A 1 194 ? 4.643 5.803 -7.456 1.00 72.06 194 GLU A N 1
ATOM 1367 C CA . GLU A 1 194 ? 3.799 6.344 -6.382 1.00 72.06 194 GLU A CA 1
ATOM 1368 C C . GLU A 1 194 ? 2.519 7.020 -6.952 1.00 72.06 194 GLU A C 1
ATOM 1370 O O . GLU A 1 194 ? 1.796 6.474 -7.784 1.00 72.06 194 GLU A O 1
ATOM 1375 N N . TYR A 1 195 ? 2.203 8.255 -6.570 1.00 71.56 195 TYR A N 1
ATOM 1376 C CA . TYR A 1 195 ? 1.036 8.985 -7.083 1.00 71.56 195 TYR A CA 1
ATOM 1377 C C . TYR A 1 195 ? 1.170 9.468 -8.534 1.00 71.56 195 TYR A C 1
ATOM 1379 O O . TYR A 1 195 ? 0.470 10.382 -8.953 1.00 71.56 195 TYR A O 1
ATOM 1387 N N . GLY A 1 196 ? 2.087 8.911 -9.315 1.00 77.19 196 GLY A N 1
ATOM 1388 C CA . GLY A 1 196 ? 2.383 9.409 -10.646 1.00 77.19 196 GLY A CA 1
ATOM 1389 C C . GLY A 1 196 ? 1.915 8.506 -11.767 1.00 77.19 196 GLY A C 1
ATOM 1390 O O . GLY A 1 196 ? 2.018 7.288 -11.674 1.00 77.19 196 GLY A O 1
ATOM 1391 N N . SER A 1 197 ? 1.528 9.131 -12.872 1.00 87.94 197 SER A N 1
ATOM 1392 C CA . SER A 1 197 ? 1.190 8.466 -14.126 1.00 87.94 197 SER A CA 1
ATOM 1393 C C . SER A 1 197 ? 2.310 8.586 -15.152 1.00 87.94 197 SER A C 1
ATOM 1395 O O . SER A 1 197 ? 3.146 9.503 -15.118 1.00 87.94 197 SER A O 1
ATOM 1397 N N . ILE A 1 198 ? 2.264 7.702 -16.145 1.00 93.62 198 ILE A N 1
ATOM 1398 C CA . ILE A 1 198 ? 2.843 7.993 -17.451 1.00 93.62 198 ILE A CA 1
ATOM 1399 C C . ILE A 1 198 ? 1.943 9.037 -18.109 1.00 93.62 198 ILE A C 1
ATOM 1401 O O . ILE A 1 198 ? 0.775 8.787 -18.393 1.00 93.62 198 ILE A O 1
ATOM 1405 N N . TYR A 1 199 ? 2.481 10.231 -18.315 1.00 94.12 199 TYR A N 1
ATOM 1406 C CA . TYR A 1 199 ? 1.727 11.389 -18.764 1.00 94.12 199 TYR A CA 1
ATOM 1407 C C . TYR A 1 199 ? 2.117 11.740 -20.200 1.00 94.12 199 TYR A C 1
ATOM 1409 O O . TYR A 1 199 ? 3.262 12.116 -20.460 1.00 94.12 199 TYR A O 1
ATOM 1417 N N . VAL A 1 200 ? 1.167 11.681 -21.136 1.00 97.25 200 VAL A N 1
ATOM 1418 C CA . VAL A 1 200 ? 1.428 11.959 -22.561 1.00 97.25 200 VAL A CA 1
ATOM 1419 C C . VAL A 1 200 ? 0.915 13.345 -22.948 1.00 97.25 200 VAL A C 1
ATOM 1421 O O . VAL A 1 200 ? -0.284 13.563 -23.060 1.00 97.25 200 VAL A O 1
ATOM 1424 N N . ASN A 1 201 ? 1.828 14.296 -23.162 1.00 94.94 201 ASN A N 1
ATOM 1425 C CA . ASN A 1 201 ? 1.533 15.669 -23.597 1.00 94.94 201 ASN A CA 1
ATOM 1426 C C . ASN A 1 201 ? 1.604 15.844 -25.123 1.00 94.94 201 ASN A C 1
ATOM 1428 O O . ASN A 1 201 ? 0.836 16.614 -25.690 1.00 94.94 201 ASN A O 1
ATOM 1432 N N . SER A 1 202 ? 2.563 15.207 -25.796 1.00 96.31 202 SER A N 1
ATOM 1433 C CA . SER A 1 202 ? 2.672 15.231 -27.263 1.00 96.31 202 SER A CA 1
ATOM 1434 C C . SER A 1 202 ? 3.604 14.133 -27.765 1.00 96.31 202 SER A C 1
ATOM 1436 O O . SER A 1 202 ? 4.618 13.844 -27.132 1.00 96.31 202 SER A O 1
ATOM 1438 N N . ALA A 1 203 ? 3.270 13.545 -28.907 1.00 97.62 203 ALA A N 1
ATOM 1439 C CA . ALA A 1 203 ? 4.112 12.654 -29.703 1.00 97.62 203 ALA A CA 1
ATOM 1440 C C . ALA A 1 203 ? 3.464 12.504 -31.089 1.00 97.62 203 ALA A C 1
ATOM 1442 O O . ALA A 1 203 ? 2.270 12.770 -31.243 1.00 97.62 203 ALA A O 1
ATOM 1443 N N . SER A 1 204 ? 4.195 12.016 -32.093 1.00 97.69 204 SER A N 1
ATOM 1444 C CA . SER A 1 204 ? 3.515 11.487 -33.288 1.00 97.69 204 SER A CA 1
ATOM 1445 C C . SER A 1 204 ? 2.867 10.133 -33.011 1.00 97.69 204 SER A C 1
ATOM 1447 O O . SER A 1 204 ? 1.806 9.855 -33.560 1.00 97.69 204 SER A O 1
ATOM 1449 N N . GLN A 1 205 ? 3.483 9.323 -32.148 1.00 98.12 205 GLN A N 1
ATOM 1450 C CA . GLN A 1 205 ? 3.024 8.002 -31.724 1.00 98.12 205 GLN A CA 1
ATOM 1451 C C . GLN A 1 205 ? 3.730 7.613 -30.417 1.00 98.12 205 GLN A C 1
ATOM 1453 O O . GLN A 1 205 ? 4.888 7.988 -30.214 1.00 98.12 205 GLN A O 1
ATOM 1458 N N . VAL A 1 206 ? 3.057 6.865 -29.541 1.00 98.62 206 VAL A N 1
ATOM 1459 C CA . VAL A 1 206 ? 3.680 6.273 -28.345 1.00 98.62 206 VAL A CA 1
ATOM 1460 C C . VAL A 1 206 ? 3.385 4.782 -28.309 1.00 98.62 206 VAL A C 1
ATOM 1462 O O . VAL A 1 206 ? 2.220 4.403 -28.307 1.00 98.62 206 VAL A O 1
ATOM 1465 N N . ASP A 1 207 ? 4.419 3.950 -28.237 1.00 98.19 207 ASP A N 1
ATOM 1466 C CA . ASP A 1 207 ? 4.276 2.493 -28.233 1.00 98.19 207 ASP A CA 1
ATOM 1467 C C . ASP A 1 207 ? 4.866 1.875 -26.965 1.00 98.19 207 ASP A C 1
ATOM 1469 O O . ASP A 1 207 ? 6.020 2.127 -26.618 1.00 98.19 207 ASP A O 1
ATOM 1473 N N . PHE A 1 208 ? 4.103 0.997 -26.321 1.00 97.25 208 PHE A N 1
ATOM 1474 C CA . PHE A 1 208 ? 4.565 0.075 -25.289 1.00 97.25 208 PHE A CA 1
ATOM 1475 C C . PHE A 1 208 ? 4.404 -1.341 -25.829 1.00 97.25 208 PHE A C 1
ATOM 1477 O O . PHE A 1 208 ? 3.286 -1.823 -25.995 1.00 97.25 208 PHE A O 1
ATOM 1484 N N . ASN A 1 209 ? 5.511 -2.014 -26.114 1.00 94.69 209 ASN A N 1
ATOM 1485 C CA . ASN A 1 209 ? 5.506 -3.368 -26.642 1.00 94.69 209 ASN A CA 1
ATOM 1486 C C . ASN A 1 209 ? 6.061 -4.319 -25.594 1.00 94.69 209 ASN A C 1
ATOM 1488 O O . ASN A 1 209 ? 7.259 -4.324 -25.308 1.00 94.69 209 ASN A O 1
ATOM 1492 N N . ASN A 1 210 ? 5.179 -5.154 -25.065 1.00 92.25 210 ASN A N 1
ATOM 1493 C CA . ASN A 1 210 ? 5.489 -6.194 -24.100 1.00 92.25 210 ASN A CA 1
ATOM 1494 C C . ASN A 1 210 ? 6.110 -5.655 -22.814 1.00 92.25 210 ASN A C 1
ATOM 1496 O O . ASN A 1 210 ? 7.100 -6.175 -22.302 1.00 92.25 210 ASN A O 1
ATOM 1500 N N . CYS A 1 211 ? 5.528 -4.561 -22.326 1.00 92.00 211 CYS A N 1
ATOM 1501 C CA . CYS A 1 211 ? 5.922 -3.913 -21.086 1.00 92.00 211 CYS A CA 1
ATOM 1502 C C . CYS A 1 211 ? 5.129 -4.472 -19.898 1.00 92.00 211 CYS A C 1
ATOM 1504 O O . CYS A 1 211 ? 3.951 -4.819 -20.026 1.00 92.00 211 CYS A O 1
ATOM 1506 N N . LEU A 1 212 ? 5.769 -4.494 -18.729 1.00 89.81 212 LEU A N 1
ATOM 1507 C CA . LEU A 1 212 ? 5.106 -4.709 -17.443 1.00 89.81 212 LEU A CA 1
ATOM 1508 C C . LEU A 1 212 ? 4.887 -3.349 -16.776 1.00 89.81 212 LEU A C 1
ATOM 1510 O O . LEU A 1 212 ? 5.847 -2.619 -16.542 1.00 89.81 212 LEU A O 1
ATOM 1514 N N . LEU A 1 213 ? 3.631 -3.014 -16.495 1.00 89.38 213 LEU A N 1
ATOM 1515 C CA . LEU A 1 213 ? 3.189 -1.758 -15.892 1.00 89.38 213 LEU A CA 1
ATOM 1516 C C . LEU A 1 213 ? 2.594 -2.051 -14.515 1.00 89.38 213 LEU A C 1
ATOM 1518 O O . LEU A 1 213 ? 1.460 -2.520 -14.422 1.00 89.38 213 LEU A O 1
ATOM 1522 N N . ALA A 1 214 ? 3.347 -1.830 -13.441 1.00 81.88 214 ALA A N 1
ATOM 1523 C CA . ALA A 1 214 ? 2.898 -2.274 -12.132 1.00 81.88 214 ALA A CA 1
ATOM 1524 C C . ALA A 1 214 ? 3.246 -1.345 -10.967 1.00 81.88 214 ALA A C 1
ATOM 1526 O O . ALA A 1 214 ? 4.237 -0.616 -10.983 1.00 81.88 214 ALA A O 1
ATOM 1527 N N . GLY A 1 215 ? 2.409 -1.413 -9.930 1.00 76.12 215 GLY A N 1
ATOM 1528 C CA . GLY A 1 215 ? 2.592 -0.682 -8.682 1.00 76.12 215 GLY A CA 1
ATOM 1529 C C . GLY A 1 215 ? 2.412 0.823 -8.828 1.00 76.12 215 GLY A C 1
ATOM 1530 O O . GLY A 1 215 ? 3.241 1.543 -8.287 1.00 76.12 215 GLY A O 1
ATOM 1531 N N . PHE A 1 216 ? 1.386 1.264 -9.564 1.00 80.50 216 PHE A N 1
ATOM 1532 C CA . PHE A 1 216 ? 0.934 2.654 -9.669 1.00 80.50 216 PHE A CA 1
ATOM 1533 C C . PHE A 1 216 ? -0.116 2.959 -8.591 1.00 80.50 216 PHE A C 1
ATOM 1535 O O . PHE A 1 216 ? -1.154 2.302 -8.528 1.00 80.50 216 PHE A O 1
ATOM 1542 N N . ALA A 1 217 ? 0.086 3.980 -7.755 1.00 74.31 217 ALA A N 1
ATOM 1543 C CA . ALA A 1 217 ? -0.968 4.404 -6.822 1.00 74.31 217 ALA A CA 1
ATOM 1544 C C . ALA A 1 217 ? -2.081 5.216 -7.524 1.00 74.31 217 ALA A C 1
ATOM 1546 O O . ALA A 1 217 ? -3.231 5.207 -7.070 1.00 74.31 217 ALA A O 1
ATOM 1547 N N . ALA A 1 218 ? -1.743 5.878 -8.636 1.00 76.81 218 ALA A N 1
ATOM 1548 C CA . ALA A 1 218 ? -2.637 6.660 -9.495 1.00 76.81 218 ALA A CA 1
ATOM 1549 C C . ALA A 1 218 ? -2.929 5.955 -10.841 1.00 76.81 218 ALA A C 1
ATOM 1551 O O . ALA A 1 218 ? -2.731 4.743 -10.963 1.00 76.81 218 ALA A O 1
ATOM 1552 N N . ASP A 1 219 ? -3.434 6.692 -11.840 1.00 86.81 219 ASP A N 1
ATOM 1553 C CA . ASP A 1 219 ? -3.646 6.158 -13.189 1.00 86.81 219 ASP A CA 1
ATOM 1554 C C . ASP A 1 219 ? -2.300 5.702 -13.776 1.00 86.81 219 ASP A C 1
ATOM 1556 O O . ASP A 1 219 ? -1.282 6.382 -13.627 1.00 86.81 219 ASP A O 1
ATOM 1560 N N . ILE A 1 220 ? -2.278 4.571 -14.481 1.00 90.12 220 ILE A N 1
ATOM 1561 C CA . ILE A 1 220 ? -1.067 4.071 -15.151 1.00 90.12 220 ILE A CA 1
ATOM 1562 C C . ILE A 1 220 ? -0.675 5.029 -16.275 1.00 90.12 220 ILE A C 1
ATOM 1564 O O . ILE A 1 220 ? 0.486 5.421 -16.416 1.00 90.12 220 ILE A O 1
ATOM 1568 N N . LEU A 1 221 ? -1.669 5.396 -17.082 1.00 93.44 221 LEU A N 1
ATOM 1569 C CA . LEU A 1 221 ? -1.534 6.255 -18.246 1.00 93.44 221 LEU A CA 1
ATOM 1570 C C . LEU A 1 221 ? -2.594 7.349 -18.178 1.00 93.44 221 LEU A C 1
ATOM 1572 O O . LEU A 1 221 ? -3.787 7.055 -18.098 1.00 93.44 221 LEU A O 1
ATOM 1576 N N . TYR A 1 222 ? -2.141 8.594 -18.277 1.00 94.06 222 TYR A N 1
ATOM 1577 C CA . TYR A 1 222 ? -3.003 9.762 -18.348 1.00 94.06 222 TYR A CA 1
ATOM 1578 C C . TYR A 1 222 ? -2.700 10.588 -19.602 1.00 94.06 222 TYR A C 1
ATOM 1580 O O . TYR A 1 222 ? -1.550 10.964 -19.869 1.00 94.06 222 TYR A O 1
ATOM 1588 N N . VAL A 1 223 ? -3.751 10.896 -20.361 1.00 96.50 223 VAL A N 1
ATOM 1589 C CA . VAL A 1 223 ? -3.705 11.766 -21.541 1.00 96.50 223 VAL A CA 1
ATOM 1590 C C . VAL A 1 223 ? -4.653 12.945 -21.294 1.00 96.50 223 VAL A C 1
ATOM 1592 O O . VAL A 1 223 ? -5.867 12.743 -21.256 1.00 96.50 223 VAL A O 1
ATOM 1595 N N . PRO A 1 224 ? -4.153 14.179 -21.108 1.00 94.56 224 PRO A N 1
ATOM 1596 C CA . PRO A 1 224 ? -5.004 15.329 -20.820 1.00 94.56 224 PRO A CA 1
ATOM 1597 C C . PRO A 1 224 ? -5.826 15.773 -22.040 1.00 94.56 224 PRO A C 1
ATOM 1599 O O . PRO A 1 224 ? -5.495 15.444 -23.186 1.00 94.56 224 PRO A O 1
ATOM 1602 N N . PRO A 1 225 ? -6.865 16.599 -21.824 1.00 95.25 225 PRO A N 1
ATOM 1603 C CA . PRO A 1 225 ? -7.650 17.157 -22.917 1.00 95.25 225 PRO A CA 1
ATOM 1604 C C . PRO A 1 225 ? -6.802 18.041 -23.843 1.00 95.25 225 PRO A C 1
ATOM 1606 O O . PRO A 1 225 ? -5.887 18.740 -23.410 1.00 95.25 225 PRO A O 1
ATOM 1609 N N . GLY A 1 226 ? -7.143 18.044 -25.135 1.00 93.44 226 GLY A N 1
ATOM 1610 C CA . GLY A 1 226 ? -6.503 18.892 -26.151 1.00 93.44 226 GLY A CA 1
ATOM 1611 C C . GLY A 1 226 ? -5.161 18.380 -26.695 1.00 93.44 226 GLY A C 1
ATOM 1612 O O . GLY A 1 226 ? -4.556 19.055 -27.525 1.00 93.44 226 GLY A O 1
ATOM 1613 N N . VAL A 1 227 ? -4.698 17.202 -26.265 1.00 95.06 227 VAL A N 1
ATOM 1614 C CA . VAL A 1 227 ? -3.467 16.573 -26.772 1.00 95.06 227 VAL A CA 1
ATOM 1615 C C . VAL A 1 227 ? -3.691 15.881 -28.110 1.00 95.06 227 VAL A C 1
ATOM 1617 O O . VAL A 1 227 ? -4.652 15.136 -28.287 1.00 95.06 227 VAL A O 1
ATOM 1620 N N . VAL A 1 228 ? -2.763 16.068 -29.046 1.00 91.62 228 VAL A N 1
ATOM 1621 C CA . VAL A 1 228 ? -2.781 15.392 -30.347 1.00 91.62 228 VAL A CA 1
ATOM 1622 C C . VAL A 1 228 ? -1.650 14.373 -30.399 1.00 91.62 228 VAL A C 1
ATOM 1624 O O . VAL A 1 228 ? -0.483 14.737 -30.262 1.00 91.62 228 VAL A O 1
ATOM 1627 N N . VAL A 1 229 ? -2.008 13.112 -30.636 1.00 96.44 229 VAL A N 1
ATOM 1628 C CA . VAL A 1 229 ? -1.077 12.030 -30.983 1.00 96.44 229 VAL A CA 1
ATOM 1629 C C . VAL A 1 229 ? -1.686 11.318 -32.181 1.00 96.44 229 VAL A C 1
ATOM 1631 O O . VAL A 1 229 ? -2.484 10.397 -32.034 1.00 96.44 229 VAL A O 1
ATOM 1634 N N . SER A 1 230 ? -1.383 11.808 -33.383 1.00 90.62 230 SER A N 1
ATOM 1635 C CA . SER A 1 230 ? -2.084 11.404 -34.610 1.00 90.62 230 SER A CA 1
ATOM 1636 C C . SER A 1 230 ? -1.899 9.929 -34.966 1.00 90.62 230 SER A C 1
ATOM 1638 O O . SER A 1 230 ? -2.798 9.330 -35.549 1.00 90.62 230 SER A O 1
ATOM 1640 N N . GLY A 1 231 ? -0.753 9.346 -34.615 1.00 95.75 231 GLY A N 1
ATOM 1641 C CA . GLY A 1 231 ? -0.478 7.918 -34.743 1.00 95.75 231 GLY A CA 1
ATOM 1642 C C . GLY A 1 231 ? -1.079 7.070 -33.623 1.00 95.75 231 GLY A C 1
ATOM 1643 O O . GLY A 1 231 ? -1.037 5.850 -33.729 1.00 95.75 231 GLY A O 1
ATOM 1644 N N . GLY A 1 232 ? -1.661 7.682 -32.586 1.00 97.62 232 GLY A N 1
ATOM 1645 C CA . GLY A 1 232 ? -2.226 7.005 -31.419 1.00 97.62 232 GLY A CA 1
ATOM 1646 C C . GLY A 1 232 ? -1.197 6.591 -30.363 1.00 97.62 232 GLY A C 1
ATOM 1647 O O . GLY A 1 232 ? 0.015 6.769 -30.517 1.00 97.62 232 GLY A O 1
ATOM 1648 N N . ILE A 1 233 ? -1.715 6.052 -29.262 1.00 98.62 233 ILE A N 1
ATOM 1649 C CA . ILE A 1 233 ? -0.948 5.469 -28.160 1.00 98.62 233 ILE A CA 1
ATOM 1650 C C . ILE A 1 233 ? -1.287 3.977 -28.102 1.00 98.62 233 ILE A C 1
ATOM 1652 O O . ILE A 1 233 ? -2.448 3.611 -27.925 1.00 98.62 233 ILE A O 1
ATOM 1656 N N . HIS A 1 234 ? -0.285 3.114 -28.243 1.00 98.12 234 HIS A N 1
ATOM 1657 C CA . HIS A 1 234 ? -0.479 1.671 -28.385 1.00 98.12 234 HIS A CA 1
ATOM 1658 C C . HIS A 1 234 ? 0.210 0.916 -27.264 1.00 98.12 234 HIS A C 1
ATOM 1660 O O . HIS A 1 234 ? 1.408 1.062 -27.038 1.00 98.12 234 HIS A O 1
ATOM 1666 N N . LEU A 1 235 ? -0.543 0.068 -26.576 1.00 97.31 235 LEU A N 1
ATOM 1667 C CA . LEU A 1 235 ? -0.017 -0.918 -25.644 1.00 97.31 235 LEU A CA 1
ATOM 1668 C C . LEU A 1 235 ? -0.262 -2.286 -26.273 1.00 97.31 235 LEU A C 1
ATOM 1670 O O . LEU A 1 235 ? -1.409 -2.660 -26.494 1.00 97.31 235 LEU A O 1
ATOM 1674 N N . THR A 1 236 ? 0.799 -3.023 -26.585 1.00 95.19 236 THR A N 1
ATOM 1675 C CA . THR A 1 236 ? 0.723 -4.334 -27.239 1.00 95.19 236 THR A CA 1
ATOM 1676 C C . THR A 1 236 ? 1.430 -5.372 -26.388 1.00 95.19 236 THR A C 1
ATOM 1678 O O . THR A 1 236 ? 2.587 -5.175 -26.026 1.00 95.19 236 THR A O 1
ATOM 1681 N N . ASN A 1 237 ? 0.772 -6.497 -26.108 1.00 93.25 237 ASN A N 1
ATOM 1682 C CA . ASN A 1 237 ? 1.303 -7.585 -25.279 1.00 93.25 237 ASN A CA 1
ATOM 1683 C C . ASN A 1 237 ? 1.653 -7.132 -23.851 1.00 93.25 237 ASN A C 1
ATOM 1685 O O . ASN A 1 237 ? 2.605 -7.624 -23.258 1.00 93.25 237 ASN A O 1
ATOM 1689 N N . CYS A 1 238 ? 0.932 -6.169 -23.278 1.00 90.94 238 CYS A N 1
ATOM 1690 C CA . CYS A 1 238 ? 1.291 -5.623 -21.968 1.00 90.94 238 CYS A CA 1
ATOM 1691 C C . CYS A 1 238 ? 0.684 -6.418 -20.809 1.00 90.94 238 CYS A C 1
ATOM 1693 O O . CYS A 1 238 ? -0.407 -6.982 -20.902 1.00 90.94 238 CYS A O 1
ATOM 1695 N N . LEU A 1 239 ? 1.376 -6.382 -19.676 1.00 90.31 239 LEU A N 1
ATOM 1696 C CA . LEU A 1 239 ? 0.858 -6.852 -18.399 1.00 90.31 239 LEU A CA 1
ATOM 1697 C C . LEU A 1 239 ? 0.739 -5.654 -17.459 1.00 90.31 239 LEU A C 1
ATOM 1699 O O . LEU A 1 239 ? 1.739 -4.986 -17.205 1.00 90.31 239 LEU A O 1
ATOM 1703 N N . ALA A 1 240 ? -0.459 -5.383 -16.947 1.00 88.12 240 ALA A N 1
ATOM 1704 C CA . ALA A 1 240 ? -0.681 -4.338 -15.955 1.00 88.12 240 ALA A CA 1
ATOM 1705 C C . ALA A 1 240 ? -1.184 -4.929 -14.637 1.00 88.12 240 ALA A C 1
ATOM 1707 O O . ALA A 1 240 ? -2.268 -5.514 -14.593 1.00 88.12 240 ALA A O 1
ATOM 1708 N N . LEU A 1 241 ? -0.402 -4.764 -13.566 1.00 80.38 241 LEU A N 1
ATOM 1709 C CA . LEU A 1 241 ? -0.687 -5.321 -12.240 1.00 80.38 241 LEU A CA 1
ATOM 1710 C C . LEU A 1 241 ? -0.792 -4.212 -11.193 1.00 80.38 241 LEU A C 1
ATOM 1712 O O . LEU A 1 241 ? 0.082 -3.356 -11.116 1.00 80.38 241 LEU A O 1
ATOM 1716 N N . GLY A 1 242 ? -1.795 -4.284 -10.321 1.00 65.19 242 GLY A N 1
ATOM 1717 C CA . GLY A 1 242 ? -1.704 -3.651 -9.009 1.00 65.19 242 GLY A CA 1
ATOM 1718 C C . GLY A 1 242 ? -1.777 -2.124 -8.966 1.00 65.19 242 GLY A C 1
ATOM 1719 O O . GLY A 1 242 ? -0.802 -1.518 -8.525 1.00 65.19 242 GLY A O 1
ATOM 1720 N N . ASN A 1 243 ? -2.898 -1.508 -9.372 1.00 66.38 243 ASN A N 1
ATOM 1721 C CA . ASN A 1 243 ? -3.006 -0.041 -9.420 1.00 66.38 243 ASN A CA 1
ATOM 1722 C C . ASN A 1 243 ? -4.354 0.504 -8.925 1.00 66.38 243 ASN A C 1
ATOM 1724 O O . ASN A 1 243 ? -5.384 -0.098 -9.223 1.00 66.38 243 ASN A O 1
ATOM 1728 N N . GLY A 1 244 ? -4.368 1.670 -8.267 1.00 58.09 244 GLY A N 1
ATOM 1729 C CA . GLY A 1 244 ? -5.609 2.442 -8.085 1.00 58.09 244 GLY A CA 1
ATOM 1730 C C . GLY A 1 244 ? -6.047 2.755 -6.656 1.00 58.09 244 GLY A C 1
ATOM 1731 O O . GLY A 1 244 ? -7.231 2.647 -6.359 1.00 58.09 244 GLY A O 1
ATOM 1732 N N . PHE A 1 245 ? -5.135 3.208 -5.797 1.00 66.62 245 PHE A N 1
ATOM 1733 C CA . PHE A 1 245 ? -5.522 3.767 -4.495 1.00 66.62 245 PHE A CA 1
ATOM 1734 C C . PHE A 1 245 ? -6.135 5.173 -4.613 1.00 66.62 245 PHE A C 1
ATOM 1736 O O . PHE A 1 245 ? -6.984 5.546 -3.812 1.00 66.62 245 PHE A O 1
ATOM 1743 N N . ALA A 1 246 ? -5.707 5.956 -5.611 1.00 66.75 246 ALA A N 1
ATOM 1744 C CA . ALA A 1 246 ? -6.123 7.349 -5.800 1.00 66.75 246 ALA A CA 1
ATOM 1745 C C . ALA A 1 246 ? -6.536 7.681 -7.248 1.00 66.75 246 ALA A C 1
ATOM 1747 O O . ALA A 1 246 ? -6.715 8.846 -7.586 1.00 66.75 246 ALA A O 1
ATOM 1748 N N . ALA A 1 247 ? -6.643 6.674 -8.116 1.00 74.69 247 ALA A N 1
ATOM 1749 C CA . ALA A 1 247 ? -6.879 6.851 -9.548 1.00 74.69 247 ALA A CA 1
ATOM 1750 C C . ALA A 1 247 ? -8.372 6.930 -9.892 1.00 74.69 247 ALA A C 1
ATOM 1752 O O . ALA A 1 247 ? -9.173 6.198 -9.303 1.00 74.69 247 ALA A O 1
ATOM 1753 N N . THR A 1 248 ? -8.747 7.716 -10.903 1.00 82.69 248 THR A N 1
ATOM 1754 C CA . THR A 1 248 ? -10.111 7.665 -11.461 1.00 82.69 248 THR A CA 1
ATOM 1755 C C . THR A 1 248 ? -10.302 6.382 -12.276 1.00 82.69 248 THR A C 1
ATOM 1757 O O . THR A 1 248 ? -11.367 5.760 -12.217 1.00 82.69 248 THR A O 1
ATOM 1760 N N . ALA A 1 249 ? -9.258 5.953 -12.994 1.00 88.62 249 ALA A N 1
ATOM 1761 C CA . ALA A 1 249 ? -9.230 4.748 -13.811 1.00 88.62 249 ALA A CA 1
ATOM 1762 C C . ALA A 1 249 ? -7.842 4.073 -13.784 1.00 88.62 249 ALA A C 1
ATOM 1764 O O . ALA A 1 249 ? -6.958 4.445 -13.027 1.00 88.62 249 ALA A O 1
ATOM 1765 N N . LEU A 1 250 ? -7.630 3.023 -14.579 1.00 88.94 250 LEU A N 1
ATOM 1766 C CA . LEU A 1 250 ? -6.274 2.521 -14.856 1.00 88.94 250 LEU A CA 1
ATOM 1767 C C . LEU A 1 250 ? -5.649 3.291 -16.016 1.00 88.94 250 LEU A C 1
ATOM 1769 O O . LEU A 1 250 ? -4.457 3.592 -15.999 1.00 88.94 250 LEU A O 1
ATOM 1773 N N . VAL A 1 251 ? -6.464 3.597 -17.027 1.00 93.00 251 VAL A N 1
ATOM 1774 C CA . VAL A 1 251 ? -6.108 4.478 -18.138 1.00 93.00 251 VAL A CA 1
ATOM 1775 C C . VAL A 1 251 ? -7.181 5.543 -18.265 1.00 93.00 251 VAL A C 1
ATOM 1777 O O . VAL A 1 251 ? -8.354 5.230 -18.486 1.00 93.00 251 VAL A O 1
ATOM 1780 N N . GLU A 1 252 ? -6.766 6.797 -18.171 1.00 93.56 252 GLU A N 1
ATOM 1781 C CA . GLU A 1 252 ? -7.632 7.946 -18.390 1.00 93.56 252 GLU A CA 1
ATOM 1782 C C . GLU A 1 252 ? -7.164 8.706 -19.633 1.00 93.56 252 GLU A C 1
ATOM 1784 O O . GLU A 1 252 ? -6.078 9.288 -19.676 1.00 93.56 252 GLU A O 1
ATOM 1789 N N . ASN A 1 253 ? -8.002 8.689 -20.670 1.00 96.38 253 ASN A N 1
ATOM 1790 C CA . ASN A 1 253 ? -7.784 9.428 -21.902 1.00 96.38 253 ASN A CA 1
ATOM 1791 C C . ASN A 1 253 ? -8.816 10.547 -22.054 1.00 96.38 253 ASN A C 1
ATOM 1793 O O . ASN A 1 253 ? -9.890 10.360 -22.620 1.00 96.38 253 ASN A O 1
ATOM 1797 N N . ALA A 1 254 ? -8.479 11.743 -21.586 1.00 94.94 254 ALA A N 1
ATOM 1798 C CA . ALA A 1 254 ? -9.319 12.922 -21.753 1.00 94.94 254 ALA A CA 1
ATOM 1799 C C . ALA A 1 254 ? -9.176 13.581 -23.142 1.00 94.94 254 ALA A C 1
ATOM 1801 O O . ALA A 1 254 ? -9.851 14.576 -23.423 1.00 94.94 254 ALA A O 1
ATOM 1802 N N . SER A 1 255 ? -8.312 13.061 -24.023 1.00 96.00 255 SER A N 1
ATOM 1803 C CA . SER A 1 255 ? -8.175 13.546 -25.396 1.00 96.00 255 SER A CA 1
ATOM 1804 C C . SER A 1 255 ? -9.091 12.803 -26.372 1.00 96.00 255 SER A C 1
ATOM 1806 O O . SER A 1 255 ? -9.327 11.607 -26.260 1.00 96.00 255 SER A O 1
ATOM 1808 N N . THR A 1 256 ? -9.566 13.521 -27.391 1.00 93.19 256 THR A N 1
ATOM 1809 C CA . THR A 1 256 ? -10.350 12.969 -28.514 1.00 93.19 256 THR A CA 1
ATOM 1810 C C . THR A 1 256 ? -9.528 12.797 -29.796 1.00 93.19 256 THR A C 1
ATOM 1812 O O . THR A 1 256 ? -10.046 12.369 -30.822 1.00 93.19 256 THR A O 1
ATOM 1815 N N . THR A 1 257 ? -8.243 13.161 -29.758 1.00 93.62 257 THR A N 1
ATOM 1816 C CA . THR A 1 257 ? -7.320 13.161 -30.909 1.00 93.62 257 THR A CA 1
ATOM 1817 C C . THR A 1 257 ? -6.021 12.405 -30.622 1.00 93.62 257 THR A C 1
ATOM 1819 O O . THR A 1 257 ? -5.008 12.604 -31.294 1.00 93.62 257 THR A O 1
ATOM 1822 N N . ALA A 1 258 ? -6.036 11.565 -29.591 1.00 96.38 258 ALA A N 1
ATOM 1823 C CA . ALA A 1 258 ? -4.937 10.701 -29.183 1.00 96.38 258 ALA A CA 1
ATOM 1824 C C . ALA A 1 258 ? -5.534 9.359 -28.721 1.00 96.38 258 ALA A C 1
ATOM 1826 O O . ALA A 1 258 ? -5.591 9.109 -27.518 1.00 96.38 258 ALA A O 1
ATOM 1827 N N . PRO A 1 259 ? -6.064 8.535 -29.645 1.00 96.69 259 PRO A N 1
ATOM 1828 C CA . PRO A 1 259 ? -6.719 7.279 -29.283 1.00 96.69 259 PRO A CA 1
ATOM 1829 C C . PRO A 1 259 ? -5.733 6.344 -28.577 1.00 96.69 259 PRO A C 1
ATOM 1831 O O . PRO A 1 259 ? -4.575 6.234 -28.997 1.00 96.69 259 PRO A O 1
ATOM 1834 N N . VAL A 1 260 ? -6.196 5.651 -27.534 1.00 98.38 260 VAL A N 1
ATOM 1835 C CA . VAL A 1 260 ? -5.416 4.622 -26.834 1.00 98.38 260 VAL A CA 1
ATOM 1836 C C . VAL A 1 260 ? -5.919 3.238 -27.241 1.00 98.38 260 VAL A C 1
ATOM 1838 O O . VAL A 1 260 ? -7.098 2.933 -27.077 1.00 98.38 260 VAL A O 1
ATOM 1841 N N . THR A 1 261 ? -5.028 2.379 -27.738 1.00 98.19 261 THR A N 1
ATOM 1842 C CA . THR A 1 261 ? -5.351 0.992 -28.115 1.00 98.19 261 THR A CA 1
ATOM 1843 C C . THR A 1 261 ? -4.566 0.005 -27.256 1.00 98.19 261 THR A C 1
ATOM 1845 O O . THR A 1 261 ? -3.339 0.066 -27.199 1.00 98.19 261 THR A O 1
ATOM 1848 N N . LEU A 1 262 ? -5.266 -0.929 -26.611 1.00 97.06 262 LEU A N 1
ATOM 1849 C CA . LEU A 1 262 ? -4.698 -2.017 -25.814 1.00 97.06 262 LEU A CA 1
ATOM 1850 C C . LEU A 1 262 ? -4.877 -3.336 -26.580 1.00 97.06 262 LEU A C 1
ATOM 1852 O O . LEU A 1 262 ? -6.002 -3.789 -26.752 1.00 97.06 262 LEU A O 1
ATOM 1856 N N . THR A 1 263 ? -3.797 -3.959 -27.048 1.00 96.12 263 THR A N 1
ATOM 1857 C CA . THR A 1 263 ? -3.835 -5.180 -27.870 1.00 96.12 263 THR A CA 1
ATOM 1858 C C . THR A 1 263 ? -3.191 -6.357 -27.144 1.00 96.12 263 THR A C 1
ATOM 1860 O O . THR A 1 263 ? -2.000 -6.306 -26.841 1.00 96.12 263 THR A O 1
ATOM 1863 N N . ASN A 1 264 ? -3.945 -7.438 -26.90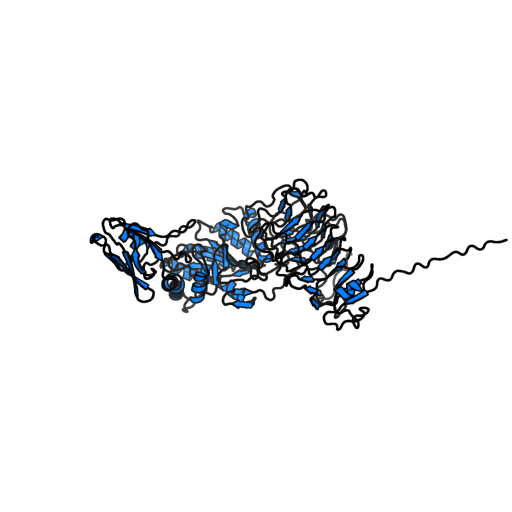7 1.00 93.88 264 ASN A N 1
ATOM 1864 C CA . ASN A 1 264 ? -3.492 -8.621 -26.149 1.00 93.88 264 ASN A CA 1
ATOM 1865 C C . ASN A 1 264 ? -2.846 -8.260 -24.802 1.00 93.88 264 ASN A C 1
ATOM 1867 O O . ASN A 1 264 ? -1.797 -8.784 -24.429 1.00 93.88 264 ASN A O 1
ATOM 1871 N N . CYS A 1 265 ? -3.458 -7.323 -24.082 1.00 93.12 265 CYS A N 1
ATOM 1872 C CA . CYS A 1 265 ? -3.008 -6.929 -22.755 1.00 93.12 265 CYS A CA 1
ATOM 1873 C C . CYS A 1 265 ? -3.785 -7.695 -21.681 1.00 93.12 265 CYS A C 1
ATOM 1875 O O . CYS A 1 265 ? -4.997 -7.881 -21.809 1.00 93.12 265 CYS A O 1
ATOM 1877 N N . LEU A 1 266 ? -3.106 -8.085 -20.599 1.00 92.31 266 LEU A N 1
ATOM 1878 C CA . LEU A 1 266 ? -3.766 -8.471 -19.350 1.00 92.31 266 LEU A CA 1
ATOM 1879 C C . LEU A 1 266 ? -3.791 -7.252 -18.434 1.00 92.31 266 LEU A C 1
ATOM 1881 O O . LEU A 1 266 ? -2.759 -6.832 -17.911 1.00 92.31 266 LEU A O 1
ATOM 1885 N N . MET A 1 267 ? -4.984 -6.694 -18.246 1.00 89.56 267 MET A N 1
ATOM 1886 C CA . MET A 1 267 ? -5.222 -5.524 -17.405 1.00 89.56 267 MET A CA 1
ATOM 1887 C C . MET A 1 267 ? -6.042 -5.947 -16.184 1.00 89.56 267 MET A C 1
ATOM 1889 O O . MET A 1 267 ? -7.223 -6.275 -16.322 1.00 89.56 267 MET A O 1
ATOM 1893 N N . GLN A 1 268 ? -5.415 -5.967 -15.003 1.00 88.44 268 GLN A N 1
ATOM 1894 C CA . GLN A 1 268 ? -6.100 -6.304 -13.748 1.00 88.44 268 GLN A CA 1
ATOM 1895 C C . GLN A 1 268 ? -7.228 -5.317 -13.418 1.00 88.44 268 GLN A C 1
ATOM 1897 O O . GLN A 1 268 ? -7.322 -4.242 -14.007 1.00 88.44 268 GLN A O 1
ATOM 1902 N N . ASP A 1 269 ? -8.082 -5.677 -12.461 1.00 87.00 269 ASP A N 1
ATOM 1903 C CA . ASP A 1 269 ? -8.968 -4.702 -11.818 1.00 87.00 269 ASP A CA 1
ATOM 1904 C C . ASP A 1 269 ? -8.164 -3.673 -11.009 1.00 87.00 269 ASP A C 1
ATOM 1906 O O . ASP A 1 269 ? -7.003 -3.910 -10.662 1.00 87.00 269 ASP A O 1
ATOM 1910 N N . LYS A 1 270 ? -8.796 -2.535 -10.686 1.00 84.94 270 LYS A N 1
ATOM 1911 C CA . LYS A 1 270 ? -8.233 -1.574 -9.728 1.00 84.94 270 LYS A CA 1
ATOM 1912 C C . LYS A 1 270 ? -7.974 -2.271 -8.390 1.00 84.94 270 LYS A C 1
ATOM 1914 O O . LYS A 1 270 ? -8.800 -3.049 -7.939 1.00 84.94 270 LYS A O 1
ATOM 1919 N N . SER A 1 271 ? -6.834 -2.020 -7.764 1.00 82.62 271 SER A N 1
ATOM 1920 C CA . SER A 1 271 ? -6.399 -2.679 -6.527 1.00 82.62 271 SER A CA 1
ATOM 1921 C C . SER A 1 271 ? -5.384 -1.793 -5.790 1.00 82.62 271 SER A C 1
ATOM 1923 O O . SER A 1 271 ? -4.627 -1.089 -6.460 1.00 82.62 271 SER A O 1
ATOM 1925 N N . PRO A 1 272 ? -5.289 -1.844 -4.452 1.00 76.75 272 PRO A N 1
ATOM 1926 C CA . PRO A 1 272 ? -5.918 -2.819 -3.555 1.00 76.75 272 PRO A CA 1
ATOM 1927 C C . PRO A 1 272 ? -7.378 -2.513 -3.209 1.00 76.75 272 PRO A C 1
ATOM 1929 O O . PRO A 1 272 ? -8.008 -3.298 -2.512 1.00 76.75 272 PRO A O 1
ATOM 1932 N N . VAL A 1 273 ? -7.910 -1.385 -3.676 1.00 76.62 273 VAL A N 1
ATOM 1933 C CA . VAL A 1 273 ? -9.232 -0.856 -3.319 1.00 76.62 273 VAL A CA 1
ATOM 1934 C C . VAL A 1 273 ? -10.015 -0.493 -4.579 1.00 76.62 273 VAL A C 1
ATOM 1936 O O . VAL A 1 273 ? -9.453 -0.444 -5.672 1.00 76.62 273 VAL A O 1
ATOM 1939 N N . GLU A 1 274 ? -11.321 -0.263 -4.428 1.00 78.31 274 GLU A N 1
ATOM 1940 C CA . GLU A 1 274 ? -12.217 0.121 -5.528 1.00 78.31 274 GLU A CA 1
ATOM 1941 C C . GLU A 1 274 ? -12.197 -0.845 -6.730 1.00 78.31 274 GLU A C 1
ATOM 1943 O O . GLU A 1 274 ? -12.271 -0.422 -7.883 1.00 78.31 274 GLU A O 1
ATOM 1948 N N . MET A 1 275 ? -12.153 -2.161 -6.489 1.00 85.19 275 MET A N 1
ATOM 1949 C CA . MET A 1 275 ? -12.132 -3.194 -7.549 1.00 85.19 275 MET A CA 1
ATOM 1950 C C . MET A 1 275 ? -13.344 -3.175 -8.486 1.00 85.19 275 MET A C 1
ATOM 1952 O O . MET A 1 275 ? -13.349 -3.817 -9.537 1.00 85.19 275 MET A O 1
ATOM 1956 N N . THR A 1 276 ? -14.410 -2.485 -8.091 1.00 81.50 276 THR A N 1
ATOM 1957 C CA . THR A 1 276 ? -15.620 -2.263 -8.890 1.00 81.50 276 THR A CA 1
ATOM 1958 C C . THR A 1 276 ? -15.547 -0.999 -9.748 1.00 81.50 276 THR A C 1
ATOM 1960 O O . THR A 1 276 ? -16.442 -0.770 -10.560 1.00 81.50 276 THR A O 1
ATOM 1963 N N . GLY A 1 277 ? -14.513 -0.178 -9.560 1.00 81.44 277 GLY A N 1
ATOM 1964 C CA . GLY A 1 277 ? -14.322 1.084 -10.251 1.00 81.44 277 GLY A CA 1
ATOM 1965 C C . GLY A 1 277 ? -14.024 0.919 -11.740 1.00 81.44 277 GLY A C 1
ATOM 1966 O O . GLY A 1 277 ? -13.704 -0.158 -12.248 1.00 81.44 277 GLY A O 1
ATOM 1967 N N . THR A 1 278 ? -14.132 2.032 -12.457 1.00 87.44 278 THR A N 1
ATOM 1968 C CA . THR A 1 278 ? -13.904 2.095 -13.900 1.00 87.44 278 THR A CA 1
ATOM 1969 C C . THR A 1 278 ? -12.451 1.761 -14.241 1.00 87.44 278 THR A C 1
ATOM 1971 O O . THR A 1 278 ? -11.534 2.373 -13.706 1.00 87.44 278 THR A O 1
ATOM 1974 N N . ARG A 1 279 ? -12.215 0.820 -15.168 1.00 88.12 279 ARG A N 1
ATOM 1975 C CA . ARG A 1 279 ? -10.853 0.517 -15.654 1.00 88.12 279 ARG A CA 1
ATOM 1976 C C . ARG A 1 279 ? -10.354 1.538 -16.677 1.00 88.12 279 ARG A C 1
ATOM 1978 O O . ARG A 1 279 ? -9.175 1.875 -16.655 1.00 88.12 279 ARG A O 1
ATOM 1985 N N . TYR A 1 280 ? -11.239 2.056 -17.530 1.00 92.81 280 TYR A N 1
ATOM 1986 C CA . TYR A 1 280 ? -10.879 2.978 -18.611 1.00 92.81 280 TYR A CA 1
ATOM 1987 C C . TYR A 1 280 ? -11.858 4.140 -18.724 1.00 92.81 280 TYR A C 1
ATOM 1989 O O . TYR A 1 280 ? -13.072 3.933 -18.702 1.00 92.81 280 TYR A O 1
ATOM 1997 N N . VAL A 1 281 ? -11.331 5.347 -18.902 1.00 94.12 281 VAL A N 1
ATOM 1998 C CA . VAL A 1 281 ? -12.113 6.559 -19.170 1.00 94.12 281 VAL A CA 1
ATOM 1999 C C . VAL A 1 281 ? -11.682 7.153 -20.509 1.00 94.12 281 VAL A C 1
ATOM 2001 O O . VAL A 1 281 ? -10.489 7.290 -20.771 1.00 94.12 281 VAL A O 1
ATOM 2004 N N . GLY A 1 282 ? -12.661 7.539 -21.332 1.00 95.38 282 GLY A N 1
ATOM 2005 C CA . GLY A 1 282 ? -12.439 8.214 -22.613 1.00 95.38 282 GLY A CA 1
ATOM 2006 C C . GLY A 1 282 ? -12.152 7.278 -23.788 1.00 95.38 282 GLY A C 1
ATOM 2007 O O . GLY A 1 282 ? -12.653 6.155 -23.819 1.00 95.38 282 GLY A O 1
ATOM 2008 N N . ASP A 1 283 ? -11.398 7.761 -24.782 1.00 95.25 283 ASP A N 1
ATOM 2009 C CA . ASP A 1 283 ? -11.134 7.044 -26.042 1.00 95.25 283 ASP A CA 1
ATOM 2010 C C . ASP A 1 283 ? -10.058 5.957 -25.864 1.00 95.25 283 ASP A C 1
ATOM 2012 O O . ASP A 1 283 ? -8.886 6.122 -26.223 1.00 95.25 283 ASP A O 1
ATOM 2016 N N . VAL A 1 284 ? -10.463 4.861 -25.219 1.00 96.81 284 VAL A N 1
ATOM 2017 C CA . VAL A 1 284 ? -9.643 3.679 -24.942 1.00 96.81 284 VAL A CA 1
ATOM 2018 C C . VAL A 1 284 ? -10.322 2.453 -25.548 1.00 96.81 284 VAL A C 1
ATOM 2020 O O . VAL A 1 284 ? -11.464 2.140 -25.217 1.00 96.81 284 VAL A O 1
ATOM 2023 N N . THR A 1 285 ? -9.612 1.739 -26.421 1.00 97.25 285 THR A N 1
ATOM 2024 C CA . THR A 1 285 ? -10.110 0.536 -27.100 1.00 97.25 285 THR A CA 1
ATOM 2025 C C . THR A 1 285 ? -9.275 -0.683 -26.726 1.00 97.25 285 THR A C 1
ATOM 2027 O O . THR A 1 285 ? -8.057 -0.677 -26.884 1.00 97.25 285 THR A O 1
ATOM 2030 N N . GLU A 1 286 ? -9.931 -1.758 -26.288 1.00 96.00 286 GLU A N 1
ATOM 2031 C CA . GLU A 1 286 ? -9.305 -3.073 -26.126 1.00 96.00 286 GLU A CA 1
ATOM 2032 C C . GLU A 1 286 ? -9.488 -3.927 -27.392 1.00 96.00 286 GLU A C 1
ATOM 2034 O O . GLU A 1 286 ? -10.586 -4.035 -27.939 1.00 96.00 286 GLU A O 1
ATOM 2039 N N . VAL A 1 287 ? -8.413 -4.576 -27.838 1.00 96.00 287 VAL A N 1
ATOM 2040 C CA . VAL A 1 287 ? -8.369 -5.501 -28.975 1.00 96.00 287 VAL A CA 1
ATOM 2041 C C . VAL A 1 287 ? -7.830 -6.839 -28.480 1.00 96.00 287 VAL A C 1
ATOM 2043 O O . VAL A 1 287 ? -6.684 -6.933 -28.041 1.00 96.00 287 VAL A O 1
ATOM 2046 N N . SER A 1 288 ? -8.659 -7.882 -28.554 1.00 93.25 288 SER A N 1
ATOM 2047 C CA . SER A 1 288 ? -8.340 -9.222 -28.033 1.00 93.25 288 SER A CA 1
ATOM 2048 C C . SER A 1 288 ? -7.812 -9.192 -26.584 1.00 93.25 288 SER A C 1
ATOM 2050 O O . SER A 1 288 ? -6.694 -9.640 -26.334 1.00 93.25 288 SER A O 1
ATOM 2052 N N . PRO A 1 289 ? -8.559 -8.618 -25.620 1.00 91.44 289 PRO A N 1
ATOM 2053 C CA . PRO A 1 289 ? -8.090 -8.512 -24.243 1.00 91.44 289 PRO A CA 1
ATOM 2054 C C . PRO A 1 289 ? -7.915 -9.891 -23.604 1.00 91.44 289 PRO A C 1
ATOM 2056 O O . PRO A 1 289 ? -8.713 -10.804 -23.833 1.00 91.44 289 PRO A O 1
ATOM 2059 N N . LEU A 1 290 ? -6.898 -10.022 -22.751 1.00 90.88 290 LEU A N 1
ATOM 2060 C CA . LEU A 1 290 ? -6.767 -11.189 -21.888 1.00 90.88 290 LEU A CA 1
ATOM 2061 C C . LEU A 1 290 ? -7.688 -11.037 -20.678 1.00 90.88 290 LEU A C 1
ATOM 2063 O O . LEU A 1 290 ? -7.887 -9.939 -20.154 1.00 90.88 290 LEU A O 1
ATOM 2067 N N . VAL A 1 291 ? -8.256 -12.156 -20.229 1.00 87.81 291 VAL A N 1
ATOM 2068 C CA . VAL A 1 291 ? -9.158 -12.163 -19.074 1.00 87.81 291 VAL A CA 1
ATOM 2069 C C . VAL A 1 291 ? -8.353 -11.817 -17.814 1.00 87.81 291 VAL A C 1
ATOM 2071 O O . VAL A 1 291 ? -7.338 -12.470 -17.563 1.00 87.81 291 VAL A O 1
ATOM 2074 N N . PRO A 1 292 ? -8.778 -10.821 -17.012 1.00 85.12 292 PRO A N 1
ATOM 2075 C CA . PRO A 1 292 ? -8.097 -10.503 -15.763 1.00 85.12 292 PRO A CA 1
ATOM 2076 C C . PRO A 1 292 ? -8.134 -11.695 -14.795 1.00 85.12 292 PRO A C 1
ATOM 2078 O O . PRO A 1 292 ? -9.107 -12.450 -14.757 1.00 85.12 292 PRO A O 1
ATOM 2081 N N . GLY A 1 293 ? -7.077 -11.860 -14.007 1.00 85.31 293 GLY A N 1
ATOM 2082 C CA . GLY A 1 293 ? -6.817 -13.054 -13.201 1.00 85.31 293 GLY A CA 1
ATOM 2083 C C . GLY A 1 293 ? -5.315 -13.295 -13.077 1.00 85.31 293 GLY A C 1
ATOM 2084 O O . GLY A 1 293 ? -4.528 -12.462 -13.528 1.00 85.31 293 GLY A O 1
ATOM 2085 N N . SER A 1 294 ? -4.891 -14.403 -12.465 1.00 86.44 294 SER A N 1
ATOM 2086 C CA . SER A 1 294 ? -3.468 -14.542 -12.144 1.00 86.44 294 SER A CA 1
ATOM 2087 C C . SER A 1 294 ? -2.635 -14.637 -13.427 1.00 86.44 294 SER A C 1
ATOM 2089 O O . SER A 1 294 ? -2.900 -15.507 -14.261 1.00 86.44 294 SER A O 1
ATOM 2091 N N . PRO A 1 295 ? -1.605 -13.786 -13.596 1.00 87.12 295 PRO A N 1
ATOM 2092 C CA . PRO A 1 295 ? -0.632 -13.923 -14.668 1.00 87.12 295 PRO A CA 1
ATOM 2093 C C . PRO A 1 295 ? 0.216 -15.192 -14.522 1.00 87.12 295 PRO A C 1
ATOM 2095 O O . PRO A 1 295 ? 0.882 -15.567 -15.483 1.00 87.12 295 PRO A O 1
ATOM 2098 N N . GLN A 1 296 ? 0.196 -15.849 -13.353 1.00 85.81 296 GLN A N 1
ATOM 2099 C CA . GLN A 1 296 ? 0.949 -17.065 -13.049 1.00 85.81 296 GLN A CA 1
ATOM 2100 C C . GLN A 1 296 ? 2.427 -16.940 -13.442 1.00 85.81 296 GLN A C 1
ATOM 2102 O O . GLN A 1 296 ? 2.925 -17.580 -14.372 1.00 85.81 296 GLN A O 1
ATOM 2107 N N . LEU A 1 297 ? 3.120 -16.044 -12.747 1.00 83.12 297 LEU A N 1
ATOM 2108 C CA . LEU A 1 297 ? 4.535 -15.768 -12.965 1.00 83.12 297 LEU A CA 1
ATOM 2109 C C . LEU A 1 297 ? 5.393 -16.692 -12.096 1.00 83.12 297 LEU A C 1
ATOM 2111 O O . LEU A 1 297 ? 4.982 -17.093 -11.007 1.00 83.12 297 LEU A O 1
ATOM 2115 N N . THR A 1 298 ? 6.599 -17.020 -12.560 1.00 76.69 298 THR A N 1
ATOM 2116 C CA . THR A 1 298 ? 7.534 -17.929 -11.873 1.00 76.69 298 THR A CA 1
ATOM 2117 C C . THR A 1 298 ? 7.858 -17.492 -10.452 1.00 76.69 298 THR A C 1
ATOM 2119 O O . THR A 1 298 ? 8.080 -18.344 -9.593 1.00 76.69 298 THR A O 1
ATOM 2122 N N . HIS A 1 299 ? 7.880 -16.182 -10.201 1.00 72.56 299 HIS A N 1
ATOM 2123 C CA . HIS A 1 299 ? 8.202 -15.603 -8.905 1.00 72.56 299 HIS A CA 1
ATOM 2124 C C . HIS A 1 299 ? 7.346 -14.366 -8.625 1.00 72.56 299 HIS A C 1
ATOM 2126 O O . HIS A 1 299 ? 7.084 -13.563 -9.523 1.00 72.56 299 HIS A O 1
ATOM 2132 N N . ALA A 1 300 ? 6.997 -14.174 -7.353 1.00 71.38 300 ALA A N 1
ATOM 2133 C CA . ALA A 1 300 ? 6.593 -12.871 -6.852 1.00 71.38 300 ALA A CA 1
ATOM 2134 C C . ALA A 1 300 ? 7.785 -11.912 -6.894 1.00 71.38 300 ALA A C 1
ATOM 2136 O O . ALA A 1 300 ? 8.937 -12.318 -6.711 1.00 71.38 300 ALA A O 1
ATOM 2137 N N . ARG A 1 301 ? 7.513 -10.617 -7.067 1.00 71.50 301 ARG A N 1
ATOM 2138 C CA . ARG A 1 301 ? 8.562 -9.595 -6.975 1.00 71.50 301 ARG A CA 1
ATOM 2139 C C . ARG A 1 301 ? 9.110 -9.488 -5.554 1.00 71.50 301 ARG A C 1
ATOM 2141 O O . ARG A 1 301 ? 10.308 -9.276 -5.374 1.00 71.50 301 ARG A O 1
ATOM 2148 N N . ARG A 1 302 ? 8.217 -9.564 -4.563 1.00 74.62 302 ARG A N 1
ATOM 2149 C CA . ARG A 1 302 ? 8.483 -9.403 -3.130 1.00 74.62 302 ARG A CA 1
ATOM 2150 C C . ARG A 1 302 ? 7.626 -10.385 -2.337 1.00 74.62 302 ARG A C 1
ATOM 2152 O O . ARG A 1 302 ? 6.552 -10.778 -2.785 1.00 74.62 302 ARG A O 1
ATOM 2159 N N . ALA A 1 303 ? 8.090 -10.743 -1.144 1.00 77.62 303 ALA A N 1
ATOM 2160 C CA . ALA A 1 303 ? 7.263 -11.476 -0.194 1.00 77.62 303 ALA A CA 1
ATOM 2161 C C . ALA A 1 303 ? 6.064 -10.615 0.224 1.00 77.62 303 ALA A C 1
ATOM 2163 O O . ALA A 1 303 ? 6.237 -9.434 0.531 1.00 77.62 303 ALA A O 1
ATOM 2164 N N . ALA A 1 304 ? 4.879 -11.215 0.247 1.00 86.12 304 ALA A N 1
ATOM 2165 C CA . ALA A 1 304 ? 3.649 -10.576 0.687 1.00 86.12 304 ALA A CA 1
ATOM 2166 C C . ALA A 1 304 ? 3.037 -11.364 1.846 1.00 86.12 304 ALA A C 1
ATOM 2168 O O . ALA A 1 304 ? 2.992 -12.593 1.794 1.00 86.12 304 ALA A O 1
ATOM 2169 N N . LEU A 1 305 ? 2.583 -10.656 2.880 1.00 91.69 305 LEU A N 1
ATOM 2170 C CA . LEU A 1 305 ? 1.991 -11.216 4.085 1.00 91.69 305 LEU A CA 1
ATOM 2171 C C . LEU A 1 305 ? 0.536 -10.774 4.231 1.00 91.69 305 LEU A C 1
ATOM 2173 O O . LEU A 1 305 ? 0.232 -9.582 4.241 1.00 91.69 305 LEU A O 1
ATOM 2177 N N . LEU A 1 306 ? -0.359 -11.742 4.400 1.00 95.69 306 LEU A N 1
ATOM 2178 C CA . LEU A 1 306 ? -1.766 -11.498 4.694 1.00 95.69 306 LEU A CA 1
ATOM 2179 C C . LEU A 1 306 ? -2.115 -11.979 6.096 1.00 95.69 306 LEU A C 1
ATOM 2181 O O . LEU A 1 306 ? -1.955 -13.157 6.424 1.00 95.69 306 LEU A O 1
ATOM 2185 N N . ASN A 1 307 ? -2.642 -11.065 6.897 1.00 97.88 307 ASN A N 1
ATOM 2186 C CA . ASN A 1 307 ? -3.365 -11.377 8.113 1.00 97.88 307 ASN A CA 1
ATOM 2187 C C . ASN A 1 307 ? -4.865 -11.468 7.834 1.00 97.88 307 ASN A C 1
ATOM 2189 O O . ASN A 1 307 ? -5.401 -10.681 7.060 1.00 97.88 307 ASN A O 1
ATOM 2193 N N . LEU A 1 308 ? -5.537 -12.425 8.472 1.00 97.94 308 LEU A N 1
ATOM 2194 C CA . LEU A 1 308 ? -6.987 -12.585 8.413 1.00 97.94 308 LEU A CA 1
ATOM 2195 C C . LEU A 1 308 ? -7.547 -12.422 9.826 1.00 97.94 308 LEU A C 1
ATOM 2197 O O . LEU A 1 308 ? -7.058 -13.079 10.745 1.00 97.94 308 LEU A O 1
ATOM 2201 N N . GLY A 1 309 ? -8.534 -11.548 9.999 1.00 97.50 309 GLY A N 1
ATOM 2202 C CA . GLY A 1 309 ? -9.021 -11.121 11.308 1.00 97.50 309 GLY A CA 1
ATOM 2203 C C . GLY A 1 309 ? -10.525 -11.290 11.507 1.00 97.50 309 GLY A C 1
ATOM 2204 O O . GLY A 1 309 ? -11.298 -11.072 10.572 1.00 97.50 309 GLY A O 1
ATOM 2205 N N . ILE A 1 310 ? -10.927 -11.627 12.732 1.00 98.56 310 ILE A N 1
ATOM 2206 C CA . ILE A 1 310 ? -12.306 -11.499 13.216 1.00 98.56 310 ILE A CA 1
ATOM 2207 C C . ILE A 1 310 ? -12.314 -10.589 14.441 1.00 98.56 310 ILE A C 1
ATOM 2209 O O . ILE A 1 310 ? -11.540 -10.827 15.366 1.00 98.56 310 ILE A O 1
ATOM 2213 N N . ASP A 1 311 ? -13.165 -9.567 14.437 1.00 97.94 311 ASP A N 1
ATOM 2214 C CA . ASP A 1 311 ? -13.235 -8.572 15.513 1.00 97.94 311 ASP A CA 1
ATOM 2215 C C . ASP A 1 311 ? -14.437 -8.782 16.439 1.00 97.94 311 ASP A C 1
ATOM 2217 O O . ASP A 1 311 ? -15.469 -9.324 16.037 1.00 97.94 311 ASP A O 1
ATOM 2221 N N . ASP A 1 312 ? -14.284 -8.276 17.659 1.00 97.44 312 ASP A N 1
ATOM 2222 C CA . ASP A 1 312 ? -15.209 -8.283 18.793 1.00 97.44 312 ASP A CA 1
ATOM 2223 C C . ASP A 1 312 ? -15.399 -9.643 19.472 1.00 97.44 312 ASP A C 1
ATOM 2225 O O . ASP A 1 312 ? -15.574 -10.695 18.848 1.00 97.44 312 ASP A O 1
ATOM 2229 N N . ALA A 1 313 ? -15.502 -9.598 20.797 1.00 97.12 313 ALA A N 1
ATOM 2230 C CA . ALA A 1 313 ? -15.869 -10.709 21.656 1.00 97.12 313 ALA A CA 1
ATOM 2231 C C . ALA A 1 313 ? -17.227 -11.290 21.263 1.00 97.12 313 ALA A C 1
ATOM 2233 O O . ALA A 1 313 ? -17.371 -12.507 21.201 1.00 97.12 313 ALA A O 1
ATOM 2234 N N . ALA A 1 314 ? -18.182 -10.439 20.870 1.00 96.81 314 ALA A N 1
ATOM 2235 C CA . ALA A 1 314 ? -19.495 -10.868 20.392 1.00 96.81 314 ALA A CA 1
ATOM 2236 C C . ALA A 1 314 ? -19.433 -11.812 19.172 1.00 96.81 314 ALA A C 1
ATOM 2238 O O . ALA A 1 314 ? -20.390 -12.547 18.913 1.00 96.81 314 ALA A O 1
ATOM 2239 N N . ASN A 1 315 ? -18.320 -11.816 18.427 1.00 98.06 315 ASN A N 1
ATOM 2240 C CA . ASN A 1 315 ? -18.105 -12.683 17.272 1.00 98.06 315 ASN A CA 1
ATOM 2241 C C . ASN A 1 315 ? -17.090 -13.808 17.538 1.00 98.06 315 ASN A C 1
ATOM 2243 O O . ASN A 1 315 ? -16.724 -14.517 16.598 1.00 98.06 315 ASN A O 1
ATOM 2247 N N . ALA A 1 316 ? -16.668 -14.047 18.786 1.00 98.19 316 ALA A N 1
ATOM 2248 C CA . ALA A 1 316 ? -15.705 -15.100 19.123 1.00 98.19 316 ALA A CA 1
ATOM 2249 C C . ALA A 1 316 ? -16.165 -16.489 18.633 1.00 98.19 316 ALA A C 1
ATOM 2251 O O . ALA A 1 316 ? -15.398 -17.226 18.009 1.00 98.19 316 ALA A O 1
ATOM 2252 N N . SER A 1 317 ? -17.452 -16.811 18.790 1.00 98.19 317 SER A N 1
ATOM 2253 C CA . SER A 1 317 ? -18.035 -18.056 18.266 1.00 98.19 317 SER A CA 1
ATOM 2254 C C . SER A 1 317 ? -17.959 -18.167 16.737 1.00 98.19 317 SER A C 1
ATOM 2256 O O . SER A 1 317 ? -17.742 -19.253 16.194 1.00 98.19 317 SER A O 1
ATOM 2258 N N . PHE A 1 318 ? -18.091 -17.057 16.008 1.00 98.56 318 PHE A N 1
ATOM 2259 C CA . PHE A 1 318 ? -17.904 -17.024 14.558 1.00 98.56 318 PHE A CA 1
ATOM 2260 C C . PHE A 1 318 ? -16.422 -17.164 14.188 1.00 98.56 318 PHE A C 1
ATOM 2262 O O . PHE A 1 318 ? -16.084 -17.919 13.273 1.00 98.56 318 PHE A O 1
ATOM 2269 N N . ALA A 1 319 ? -15.526 -16.544 14.960 1.00 98.50 319 ALA A N 1
ATOM 2270 C CA . ALA A 1 319 ? -14.084 -16.682 14.797 1.00 98.50 319 ALA A CA 1
ATOM 2271 C C . ALA A 1 319 ? -13.620 -18.136 14.918 1.00 98.50 319 ALA A C 1
ATOM 2273 O O . ALA A 1 319 ? -12.772 -18.561 14.138 1.00 98.50 319 ALA A O 1
ATOM 2274 N N . THR A 1 320 ? -14.209 -18.939 15.812 1.00 98.50 320 THR A N 1
ATOM 2275 C CA . THR A 1 320 ? -13.885 -20.377 15.905 1.00 98.50 320 THR A CA 1
ATOM 2276 C C . THR A 1 320 ? -14.208 -21.132 14.609 1.00 98.50 320 THR A C 1
ATOM 2278 O O . THR A 1 320 ? -13.437 -21.996 14.184 1.00 98.50 320 THR A O 1
ATOM 2281 N N . GLN A 1 321 ? -15.307 -20.775 13.936 1.00 98.44 321 GLN A N 1
ATOM 2282 C CA . GLN A 1 321 ? -15.738 -21.400 12.683 1.00 98.44 321 GLN A CA 1
ATOM 2283 C C . GLN A 1 321 ? -14.811 -21.006 11.527 1.00 98.44 321 GLN A C 1
ATOM 2285 O O . GLN A 1 321 ? -14.345 -21.874 10.787 1.00 98.44 321 GLN A O 1
ATOM 2290 N N . VAL A 1 322 ? -14.472 -19.719 11.412 1.00 98.44 322 VAL A N 1
ATOM 2291 C CA . VAL A 1 322 ? -13.510 -19.227 10.410 1.00 98.44 322 VAL A CA 1
ATOM 2292 C C . VAL A 1 322 ? -12.113 -19.803 10.663 1.00 98.44 322 VAL A C 1
ATOM 2294 O O . VAL A 1 322 ? -11.455 -20.255 9.727 1.00 98.44 322 VAL A O 1
ATOM 2297 N N . ALA A 1 323 ? -11.678 -19.878 11.924 1.00 98.44 323 ALA A N 1
ATOM 2298 C CA . ALA A 1 323 ? -10.407 -20.479 12.315 1.00 98.44 323 ALA A CA 1
ATOM 2299 C C . ALA A 1 323 ? -10.327 -21.958 11.925 1.00 98.44 323 ALA A C 1
ATOM 2301 O O . ALA A 1 323 ? -9.285 -22.407 11.455 1.00 98.44 323 ALA A O 1
ATOM 2302 N N . ALA A 1 324 ? -11.409 -22.725 12.090 1.00 98.06 324 ALA A N 1
ATOM 2303 C CA . ALA A 1 324 ? -11.454 -24.122 11.666 1.00 98.06 324 ALA A CA 1
ATOM 2304 C C . ALA A 1 324 ? -11.273 -24.266 10.143 1.00 98.06 324 ALA A C 1
ATOM 2306 O O . ALA A 1 324 ? -10.494 -25.115 9.703 1.00 98.06 324 ALA A O 1
ATOM 2307 N N . LEU A 1 325 ? -11.931 -23.408 9.350 1.00 97.44 325 LEU A N 1
ATOM 2308 C CA . LEU A 1 325 ? -11.755 -23.365 7.894 1.00 97.44 325 LEU A CA 1
ATOM 2309 C C . LEU A 1 325 ? -10.311 -23.008 7.518 1.00 97.44 325 LEU A C 1
ATOM 2311 O O . LEU A 1 325 ? -9.671 -23.747 6.772 1.00 97.44 325 LEU A O 1
ATOM 2315 N N . ALA A 1 326 ? -9.774 -21.920 8.071 1.00 97.81 326 ALA A N 1
ATOM 2316 C CA . ALA A 1 326 ? -8.421 -21.447 7.782 1.00 97.81 326 ALA A CA 1
ATOM 2317 C C . ALA A 1 326 ? -7.354 -22.490 8.155 1.00 97.81 326 ALA A C 1
ATOM 2319 O O . ALA A 1 326 ? -6.480 -22.817 7.347 1.00 97.81 326 ALA A O 1
ATOM 2320 N N . ASN A 1 327 ? -7.484 -23.094 9.340 1.00 97.56 327 ASN A N 1
ATOM 2321 C CA . ASN A 1 327 ? -6.560 -24.105 9.844 1.00 97.56 327 ASN A CA 1
ATOM 2322 C C . ASN A 1 327 ? -6.471 -25.335 8.936 1.00 97.56 327 ASN A C 1
ATOM 2324 O O . ASN A 1 327 ? -5.397 -25.931 8.840 1.00 97.56 327 ASN A O 1
ATOM 2328 N N . SER A 1 328 ? -7.564 -25.707 8.259 1.00 95.44 328 SER A N 1
ATOM 2329 C CA . SER A 1 328 ? -7.576 -26.842 7.325 1.00 95.44 328 SER A CA 1
ATOM 2330 C C . SER A 1 328 ? -6.648 -26.644 6.117 1.00 95.44 328 SER A C 1
ATOM 2332 O O . SER A 1 328 ? -6.165 -27.624 5.553 1.00 95.44 328 SER A O 1
ATOM 2334 N N . SER A 1 329 ? -6.324 -25.387 5.797 1.00 93.44 329 SER A N 1
ATOM 2335 C CA . SER A 1 329 ? -5.380 -24.986 4.748 1.00 93.44 329 SER A CA 1
ATOM 2336 C C . SER A 1 329 ? -4.040 -24.489 5.306 1.00 93.44 329 SER A C 1
ATOM 2338 O O . SER A 1 329 ? -3.258 -23.883 4.582 1.00 93.44 329 SER A O 1
ATOM 2340 N N . GLY A 1 330 ? -3.765 -24.701 6.600 1.00 94.62 330 GLY A N 1
ATOM 2341 C CA . GLY A 1 330 ? -2.541 -24.226 7.257 1.00 94.62 330 GLY A CA 1
ATOM 2342 C C . GLY A 1 330 ? -2.500 -22.718 7.538 1.00 94.62 330 GLY A C 1
ATOM 2343 O O . GLY A 1 330 ? -1.472 -22.217 7.988 1.00 94.62 330 GLY A O 1
ATOM 2344 N N . ILE A 1 331 ? -3.605 -22.002 7.320 1.00 96.94 331 ILE A N 1
ATOM 2345 C CA . ILE A 1 331 ? -3.718 -20.556 7.527 1.00 96.94 331 ILE A CA 1
ATOM 2346 C C . ILE A 1 331 ? -4.113 -20.281 8.982 1.00 96.94 331 ILE A C 1
ATOM 2348 O O . ILE A 1 331 ? -4.975 -20.964 9.535 1.00 96.94 331 ILE A O 1
ATOM 2352 N N . LYS A 1 332 ? -3.492 -19.269 9.598 1.00 97.50 332 LYS A N 1
ATOM 2353 C CA . LYS A 1 332 ? -3.822 -18.789 10.950 1.00 97.50 332 LYS A CA 1
ATOM 2354 C C . LYS A 1 332 ? -4.507 -17.432 10.895 1.00 97.50 332 LYS A C 1
ATOM 2356 O O . LYS A 1 332 ? -4.144 -16.599 10.067 1.00 97.50 332 LYS A O 1
ATOM 2361 N N . ILE A 1 333 ? -5.468 -17.226 11.790 1.00 98.38 333 ILE A N 1
ATOM 2362 C CA . ILE A 1 333 ? -6.225 -15.977 11.920 1.00 98.38 333 ILE A CA 1
ATOM 2363 C C . ILE A 1 333 ? -5.874 -15.237 13.216 1.00 98.38 333 ILE A C 1
ATOM 2365 O O . ILE A 1 333 ? -5.218 -15.790 14.104 1.00 98.38 333 ILE A O 1
ATOM 2369 N N . THR A 1 334 ? -6.365 -14.007 13.330 1.00 98.75 334 THR A N 1
ATOM 2370 C CA . THR A 1 334 ? -6.343 -13.191 14.547 1.00 98.75 334 THR A CA 1
ATOM 2371 C C . THR A 1 334 ? -7.775 -12.907 15.008 1.00 98.75 334 THR A C 1
ATOM 2373 O O . THR A 1 334 ? -8.576 -12.400 14.231 1.00 98.75 334 THR A O 1
ATOM 2376 N N . LEU A 1 335 ? -8.105 -13.207 16.262 1.00 98.75 335 LEU A N 1
ATOM 2377 C CA . LEU A 1 335 ? -9.330 -12.749 16.925 1.00 98.75 335 LEU A CA 1
ATOM 2378 C C . LEU A 1 335 ? -9.017 -11.490 17.740 1.00 98.75 335 LEU A C 1
ATOM 2380 O O . LEU A 1 335 ? -8.140 -11.538 18.599 1.00 98.75 335 LEU A O 1
ATOM 2384 N N . ALA A 1 336 ? -9.712 -10.382 17.505 1.00 98.38 336 ALA A N 1
ATOM 2385 C CA . ALA A 1 336 ? -9.595 -9.177 18.320 1.00 98.38 336 ALA A CA 1
ATOM 2386 C C . ALA A 1 336 ? -10.687 -9.150 19.395 1.00 98.38 336 ALA A C 1
ATOM 2388 O O . ALA A 1 336 ? -11.865 -9.276 19.077 1.00 98.38 336 ALA A O 1
ATOM 2389 N N . LEU A 1 337 ? -10.299 -8.993 20.662 1.00 97.62 337 LEU A N 1
ATOM 2390 C CA . LEU A 1 337 ? -11.201 -9.126 21.802 1.00 97.62 337 LEU A CA 1
ATOM 2391 C C . LEU A 1 337 ? -11.292 -7.829 22.619 1.00 97.62 337 LEU A C 1
ATOM 2393 O O . LEU A 1 337 ? -10.299 -7.363 23.188 1.00 97.62 337 LEU A O 1
ATOM 2397 N N . ASP A 1 338 ? -12.492 -7.269 22.707 1.00 96.50 338 ASP A N 1
ATOM 2398 C CA . ASP A 1 338 ? -12.890 -6.207 23.630 1.00 96.50 338 ASP A CA 1
ATOM 2399 C C . ASP A 1 338 ? -13.162 -6.812 25.015 1.00 96.50 338 ASP A C 1
ATOM 2401 O O . ASP A 1 338 ? -14.251 -7.270 25.356 1.00 96.50 338 ASP A O 1
ATOM 2405 N N . ALA A 1 339 ? -12.095 -6.897 25.811 1.00 94.38 339 ALA A N 1
ATOM 2406 C CA . ALA A 1 339 ? -12.007 -7.845 26.920 1.00 94.38 339 ALA A CA 1
ATOM 2407 C C . ALA A 1 339 ? -13.034 -7.631 28.051 1.00 94.38 339 ALA A C 1
ATOM 2409 O O . ALA A 1 339 ? -13.379 -8.593 28.733 1.00 94.38 339 ALA A O 1
ATOM 2410 N N . ALA A 1 340 ? -13.516 -6.405 28.286 1.00 93.56 340 ALA A N 1
ATOM 2411 C CA . ALA A 1 340 ? -14.517 -6.161 29.330 1.00 93.56 340 ALA A CA 1
ATOM 2412 C C . ALA A 1 340 ? -15.945 -6.521 28.891 1.00 93.56 340 ALA A C 1
ATOM 2414 O O . ALA A 1 340 ? -16.800 -6.716 29.757 1.00 93.56 340 ALA A O 1
ATOM 2415 N N . ASP A 1 341 ? -16.185 -6.625 27.583 1.00 93.38 341 ASP A N 1
ATOM 2416 C CA . ASP A 1 341 ? -17.477 -7.003 27.007 1.00 93.38 341 ASP A CA 1
ATOM 2417 C C . ASP A 1 341 ? -17.580 -8.526 26.770 1.00 93.38 341 ASP A C 1
ATOM 2419 O O . ASP A 1 341 ? -18.670 -9.051 26.537 1.00 93.38 341 ASP A O 1
ATOM 2423 N N . ALA A 1 342 ? -16.466 -9.258 26.908 1.00 97.06 342 ALA A N 1
ATOM 2424 C CA . ALA A 1 342 ? -16.401 -10.706 26.744 1.00 97.06 342 ALA A CA 1
ATOM 2425 C C . ALA A 1 342 ? -17.134 -11.474 27.859 1.00 97.06 342 ALA A C 1
ATOM 2427 O O . ALA A 1 342 ? -16.852 -11.349 29.055 1.00 97.06 342 ALA A O 1
ATOM 2428 N N . THR A 1 343 ? -18.054 -12.345 27.452 1.00 97.75 343 THR A N 1
ATOM 2429 C CA . THR A 1 343 ? -18.742 -13.294 28.328 1.00 97.75 343 THR A CA 1
ATOM 2430 C C . THR A 1 343 ? -17.887 -14.536 28.589 1.00 97.75 343 THR A C 1
ATOM 2432 O O . THR A 1 343 ? -16.901 -14.804 27.905 1.00 97.75 343 THR A O 1
ATOM 2435 N N . SER A 1 344 ? -18.293 -15.377 29.547 1.00 97.69 344 SER A N 1
ATOM 2436 C CA . SER A 1 344 ? -17.619 -16.662 29.794 1.00 97.69 344 SER A CA 1
ATOM 2437 C C . SER A 1 344 ? -17.587 -17.581 28.566 1.00 97.69 344 SER A C 1
ATOM 2439 O O . SER A 1 344 ? -16.669 -18.389 28.444 1.00 97.69 344 SER A O 1
ATOM 2441 N N . GLN A 1 345 ? -18.574 -17.477 27.667 1.00 98.12 345 GLN A N 1
ATOM 2442 C CA . GLN A 1 345 ? -18.568 -18.245 26.423 1.00 98.12 345 GLN A CA 1
ATOM 2443 C C . GLN A 1 345 ? -17.539 -17.688 25.435 1.00 98.12 345 GLN A C 1
ATOM 2445 O O . GLN A 1 345 ? -16.814 -18.470 24.827 1.00 98.12 345 GLN A O 1
ATOM 2450 N N . ASP A 1 346 ? -17.414 -16.365 25.334 1.00 98.44 346 ASP A N 1
ATOM 2451 C CA . ASP A 1 346 ? -16.450 -15.728 24.429 1.00 98.44 346 ASP A CA 1
ATOM 2452 C C . ASP A 1 346 ? -15.008 -16.061 24.835 1.00 98.44 346 ASP A C 1
ATOM 2454 O O . ASP A 1 346 ? -14.176 -16.355 23.979 1.00 98.44 346 ASP A O 1
ATOM 2458 N N . TRP A 1 347 ? -14.723 -16.132 26.141 1.00 98.38 347 TRP A N 1
ATOM 2459 C CA . TRP A 1 347 ? -13.432 -16.610 26.653 1.00 98.38 347 TRP A CA 1
ATOM 2460 C C . TRP A 1 347 ? -13.162 -18.079 26.314 1.00 98.38 347 TRP A C 1
ATOM 2462 O O . TRP A 1 347 ? -12.051 -18.429 25.911 1.00 98.38 347 TRP A O 1
ATOM 2472 N N . ALA A 1 348 ? -14.174 -18.946 26.429 1.00 98.31 348 ALA A N 1
ATOM 2473 C CA . ALA A 1 348 ? -14.047 -20.347 26.031 1.00 98.31 348 ALA A CA 1
ATOM 2474 C C . ALA A 1 348 ? -13.756 -20.479 24.524 1.00 98.31 348 ALA A C 1
ATOM 2476 O O . ALA A 1 348 ? -12.892 -21.264 24.122 1.00 98.31 348 ALA A O 1
ATOM 2477 N N . ASP A 1 349 ? -14.423 -19.671 23.701 1.00 98.62 349 ASP A N 1
ATOM 2478 C CA . ASP A 1 349 ? -14.223 -19.622 22.255 1.00 98.62 349 ASP A CA 1
ATOM 2479 C C . ASP A 1 349 ? -12.837 -19.066 21.891 1.00 98.62 349 ASP A C 1
ATOM 2481 O O . ASP A 1 349 ? -12.121 -19.663 21.081 1.00 98.62 349 ASP A O 1
ATOM 2485 N N . ALA A 1 350 ? -12.389 -17.997 22.552 1.00 98.56 350 ALA A N 1
ATOM 2486 C CA . ALA A 1 350 ? -11.045 -17.448 22.394 1.00 98.56 350 ALA A CA 1
ATOM 2487 C C . ALA A 1 350 ? -9.959 -18.472 22.775 1.00 98.56 350 ALA A C 1
ATOM 2489 O O . ALA A 1 350 ? -8.974 -18.630 22.049 1.00 98.56 350 ALA A O 1
ATOM 2490 N N . GLN A 1 351 ? -10.153 -19.253 23.843 1.00 98.38 351 GLN A N 1
ATOM 2491 C CA . GLN A 1 351 ? -9.225 -20.332 24.196 1.00 98.38 351 GLN A CA 1
ATOM 2492 C C . GLN A 1 351 ? -9.193 -21.438 23.128 1.00 98.38 351 GLN A C 1
ATOM 2494 O O . GLN A 1 351 ? -8.126 -21.994 22.854 1.00 98.38 351 GLN A O 1
ATOM 2499 N N . MET A 1 352 ? -10.322 -21.757 22.482 1.00 97.81 352 MET A N 1
ATOM 2500 C CA . MET A 1 352 ? -10.334 -22.681 21.337 1.00 97.81 352 MET A CA 1
ATOM 2501 C C . MET A 1 352 ? -9.546 -22.123 20.146 1.00 97.81 352 MET A C 1
ATOM 2503 O O . MET A 1 352 ? -8.789 -22.866 19.516 1.00 97.81 352 MET A O 1
ATOM 2507 N N . VAL A 1 353 ? -9.672 -20.822 19.867 1.00 98.25 353 VAL A N 1
ATOM 2508 C CA . VAL A 1 353 ? -8.889 -20.126 18.834 1.00 98.25 353 VAL A CA 1
ATOM 2509 C C . VAL A 1 353 ? -7.388 -20.251 19.129 1.00 98.25 353 VAL A C 1
ATOM 2511 O O . VAL A 1 353 ? -6.647 -20.731 18.262 1.00 98.25 353 VAL A O 1
ATOM 2514 N N . VAL A 1 354 ? -6.954 -19.943 20.359 1.00 98.25 354 VAL A N 1
ATOM 2515 C CA . VAL A 1 354 ? -5.553 -20.089 20.804 1.00 98.25 354 VAL A CA 1
ATOM 2516 C C . VAL A 1 354 ? -5.076 -21.537 20.689 1.00 98.25 354 VAL A C 1
ATOM 2518 O O . VAL A 1 354 ? -4.024 -21.795 20.111 1.00 98.25 354 VAL A O 1
ATOM 2521 N N . ASN A 1 355 ? -5.857 -22.512 21.161 1.00 97.00 355 ASN A N 1
ATOM 2522 C CA . ASN A 1 355 ? -5.502 -23.934 21.076 1.00 97.00 355 ASN A CA 1
ATOM 2523 C C . ASN A 1 355 ? -5.335 -24.423 19.627 1.00 97.00 355 ASN A C 1
ATOM 2525 O O . ASN A 1 355 ? -4.546 -25.333 19.371 1.00 97.00 355 ASN A O 1
ATOM 2529 N N . GLY A 1 356 ? -6.030 -23.799 18.671 1.00 96.12 356 GLY A N 1
ATOM 2530 C CA . GLY A 1 356 ? -5.843 -24.017 17.235 1.00 96.12 356 GLY A CA 1
ATOM 2531 C C . GLY A 1 356 ? -4.556 -23.409 16.656 1.00 96.12 356 GLY A C 1
ATOM 2532 O O . GLY A 1 356 ? -4.299 -23.557 15.458 1.00 96.12 356 GLY A O 1
ATOM 2533 N N . GLY A 1 357 ? -3.746 -22.729 17.473 1.00 96.19 357 GLY A N 1
ATOM 2534 C CA . GLY A 1 357 ? -2.530 -22.020 17.072 1.00 96.19 357 GLY A CA 1
ATOM 2535 C C . GLY A 1 357 ? -2.790 -20.674 16.391 1.00 96.19 357 GLY A C 1
ATOM 2536 O O . GLY A 1 357 ? -1.919 -20.194 15.671 1.00 96.19 357 GLY A O 1
ATOM 2537 N N . ASN A 1 358 ? -3.988 -20.109 16.557 1.00 98.19 358 ASN A N 1
ATOM 2538 C CA . ASN A 1 358 ? -4.330 -18.770 16.079 1.00 98.19 358 ASN A CA 1
ATOM 2539 C C . ASN A 1 358 ? -3.981 -17.713 17.135 1.00 98.19 358 ASN A C 1
ATOM 2541 O O . ASN A 1 358 ? -3.668 -18.037 18.281 1.00 98.19 358 ASN A O 1
ATOM 2545 N N . GLU A 1 359 ? -4.044 -16.445 16.744 1.00 98.56 359 GLU A N 1
ATOM 2546 C CA . GLU A 1 359 ? -3.755 -15.314 17.622 1.00 98.56 359 GLU A CA 1
ATOM 2547 C C . GLU A 1 359 ? -5.035 -14.736 18.232 1.00 98.56 359 GLU A C 1
ATOM 2549 O O . GLU A 1 359 ? -6.057 -14.625 17.560 1.00 98.56 359 GLU A O 1
ATOM 2554 N N . VAL A 1 360 ? -4.948 -14.313 19.492 1.00 98.75 360 VAL A N 1
ATOM 2555 C CA . VAL A 1 360 ? -5.887 -13.378 20.125 1.00 98.75 360 VAL A CA 1
ATOM 2556 C C . VAL A 1 360 ? -5.167 -12.049 20.377 1.00 98.75 360 VAL A C 1
ATOM 2558 O O . VAL A 1 360 ? -4.047 -12.032 20.895 1.00 98.75 360 VAL A O 1
ATOM 2561 N N . ALA A 1 361 ? -5.798 -10.945 19.991 1.00 98.62 361 ALA A N 1
ATOM 2562 C CA . ALA A 1 361 ? -5.316 -9.574 20.117 1.00 98.62 361 ALA A CA 1
ATOM 2563 C C . ALA A 1 361 ? -6.270 -8.748 20.994 1.00 98.62 361 ALA A C 1
ATOM 2565 O O . ALA A 1 361 ? -7.463 -9.038 21.064 1.00 98.62 361 ALA A O 1
ATOM 2566 N N . GLY A 1 362 ? -5.767 -7.696 21.642 1.00 98.44 362 GLY A N 1
ATOM 2567 C CA . GLY A 1 362 ? -6.624 -6.744 22.357 1.00 98.44 362 GLY A CA 1
ATOM 2568 C C . GLY A 1 362 ? -7.411 -5.854 21.391 1.00 98.44 362 GLY A C 1
ATOM 2569 O O . GLY A 1 362 ? -6.866 -5.438 20.372 1.00 98.44 362 GLY A O 1
ATOM 2570 N N . HIS A 1 363 ? -8.665 -5.530 21.712 1.00 97.75 363 HIS A N 1
ATOM 2571 C CA . HIS A 1 363 ? -9.530 -4.656 20.906 1.00 97.75 363 HIS A CA 1
ATOM 2572 C C . HIS A 1 363 ? -10.172 -3.541 21.741 1.00 97.75 363 HIS A C 1
ATOM 2574 O O . HIS A 1 363 ? -11.375 -3.293 21.727 1.00 97.75 363 HIS A O 1
ATOM 2580 N N . SER A 1 364 ? -9.331 -2.858 22.511 1.00 96.62 364 SER A N 1
ATOM 2581 C CA . SER A 1 364 ? -9.714 -2.049 23.672 1.00 96.62 364 SER A CA 1
ATOM 2582 C C . SER A 1 364 ? -10.482 -2.818 24.756 1.00 96.62 364 SER A C 1
ATOM 2584 O O . SER A 1 364 ? -10.573 -4.041 24.702 1.00 96.62 364 SER A O 1
ATOM 2586 N N . SER A 1 365 ? -10.963 -2.138 25.797 1.00 96.19 365 SER A N 1
ATOM 2587 C CA . SER A 1 365 ? -11.737 -2.775 26.867 1.00 96.19 365 SER A CA 1
ATOM 2588 C C . SER A 1 365 ? -13.210 -2.861 26.487 1.00 96.19 365 SER A C 1
ATOM 2590 O O . SER A 1 365 ? -13.810 -3.919 26.649 1.00 96.19 365 SER A O 1
ATOM 2592 N N . ARG A 1 366 ? -13.767 -1.759 25.962 1.00 93.81 366 ARG A N 1
ATOM 2593 C CA . ARG A 1 366 ? -15.209 -1.594 25.680 1.00 93.81 366 ARG A CA 1
ATOM 2594 C C . ARG A 1 366 ? -15.524 -1.192 24.239 1.00 93.81 366 ARG A C 1
ATOM 2596 O O . ARG A 1 366 ? -16.545 -0.555 23.971 1.00 93.81 366 ARG A O 1
ATOM 2603 N N . HIS A 1 367 ? -14.616 -1.462 23.306 1.00 95.06 367 HIS A N 1
ATOM 2604 C CA . HIS A 1 367 ? -14.750 -1.084 21.897 1.00 95.06 367 HIS A CA 1
ATOM 2605 C C . HIS A 1 367 ? -15.008 0.436 21.717 1.00 95.06 367 HIS A C 1
ATOM 2607 O O . HIS A 1 367 ? -16.044 0.887 21.204 1.00 95.06 367 HIS A O 1
ATOM 2613 N N . VAL A 1 368 ? -14.066 1.263 22.193 1.00 94.69 368 VAL A N 1
ATOM 2614 C CA . VAL A 1 368 ? -14.147 2.739 22.155 1.00 94.69 368 VAL A CA 1
ATOM 2615 C C . VAL A 1 368 ? -13.261 3.359 21.072 1.00 94.69 368 VAL A C 1
ATOM 2617 O O . VAL A 1 368 ? -12.194 2.845 20.753 1.00 94.69 368 VAL A O 1
ATOM 2620 N N . TYR A 1 369 ? -13.669 4.507 20.523 1.00 95.31 369 TYR A N 1
ATOM 2621 C CA . TYR A 1 369 ? -12.861 5.260 19.561 1.00 95.31 369 TYR A CA 1
ATOM 2622 C C . TYR A 1 369 ? -11.724 6.009 20.270 1.00 95.31 369 TYR A C 1
ATOM 2624 O O . TYR A 1 369 ? -11.910 7.091 20.834 1.00 95.31 369 TYR A O 1
ATOM 2632 N N . LEU A 1 370 ? -10.536 5.407 20.241 1.00 95.94 370 LEU A N 1
ATOM 2633 C CA . LEU A 1 370 ? -9.364 5.825 21.012 1.00 95.94 370 LEU A CA 1
ATOM 2634 C C . LEU A 1 370 ? -8.813 7.229 20.685 1.00 95.94 370 LEU A C 1
ATOM 2636 O O . LEU A 1 370 ? -8.233 7.823 21.593 1.00 95.94 370 LEU A O 1
ATOM 2640 N N . PRO A 1 371 ? -8.988 7.815 19.485 1.00 95.56 371 PRO A N 1
ATOM 2641 C CA . PRO A 1 371 ? -8.552 9.197 19.238 1.00 95.56 371 PRO A CA 1
ATOM 2642 C C . PRO A 1 371 ? -9.446 10.297 19.850 1.00 95.56 371 PRO A C 1
ATOM 2644 O O . PRO A 1 371 ? -9.011 11.438 19.987 1.00 95.56 371 PRO A O 1
ATOM 2647 N N . GLU A 1 372 ? -10.705 10.018 20.219 1.00 95.81 372 GLU A N 1
ATOM 2648 C CA . GLU A 1 372 ? -11.605 11.075 20.719 1.00 95.81 372 GLU A CA 1
ATOM 2649 C C . GLU A 1 372 ? -11.288 11.463 22.170 1.00 95.81 372 GLU A C 1
ATOM 2651 O O . GLU A 1 372 ? -11.430 10.671 23.102 1.00 95.81 372 GLU A O 1
ATOM 2656 N N . THR A 1 373 ? -10.907 12.724 22.367 1.00 97.19 373 THR A N 1
ATOM 2657 C CA . THR A 1 373 ? -10.499 13.283 23.665 1.00 97.19 373 THR A CA 1
ATOM 2658 C C . THR A 1 373 ? -11.668 13.826 24.484 1.00 97.19 373 THR A C 1
ATOM 2660 O O . THR A 1 373 ? -11.549 14.014 25.695 1.00 97.19 373 THR A O 1
ATOM 2663 N N . LYS A 1 374 ? -12.809 14.099 23.853 1.00 97.94 374 LYS A N 1
ATOM 2664 C CA . LYS A 1 374 ? -14.017 14.616 24.498 1.00 97.94 374 LYS A CA 1
ATOM 2665 C C . LYS A 1 374 ? -14.869 13.453 24.993 1.00 97.94 374 LYS A C 1
ATOM 2667 O O . LYS A 1 374 ? -15.153 12.524 24.245 1.00 97.94 374 LYS A O 1
ATOM 2672 N N . LEU A 1 375 ? -15.368 13.548 26.224 1.00 97.69 375 LEU A N 1
ATOM 2673 C CA . LEU A 1 375 ? -16.248 12.520 26.785 1.00 97.69 375 LEU A CA 1
ATOM 2674 C C . LEU A 1 375 ? -17.699 12.965 26.849 1.00 97.69 375 LEU A C 1
ATOM 2676 O O . LEU A 1 375 ? -18.587 12.207 26.473 1.00 97.69 375 LEU A O 1
ATOM 2680 N N . MET A 1 376 ? -17.969 14.191 27.282 1.00 98.44 376 MET A N 1
ATOM 2681 C CA . MET A 1 376 ? -19.344 14.659 27.449 1.00 98.44 376 MET A CA 1
ATOM 2682 C C . MET A 1 376 ? -19.458 16.170 27.311 1.00 98.44 376 MET A C 1
ATOM 2684 O O . MET A 1 376 ? -18.490 16.913 27.474 1.00 98.44 376 MET A O 1
ATOM 2688 N N . THR A 1 377 ? -20.675 16.626 27.056 1.00 98.50 377 THR A N 1
ATOM 2689 C CA . THR A 1 377 ? -21.061 18.031 27.121 1.00 98.50 377 THR A CA 1
ATOM 2690 C C . THR A 1 377 ? -22.031 18.255 28.269 1.00 98.50 377 THR A C 1
ATOM 2692 O O . THR A 1 377 ? -22.845 17.383 28.561 1.00 98.50 377 THR A O 1
ATOM 2695 N N . LEU A 1 378 ? -21.951 19.413 28.922 1.00 98.25 378 LEU A N 1
ATOM 2696 C CA . LEU A 1 378 ? -22.802 19.766 30.053 1.00 98.25 378 LEU A CA 1
ATOM 2697 C C . LEU A 1 378 ? -23.221 21.234 29.983 1.00 98.25 378 LEU A C 1
ATOM 2699 O O . LEU A 1 378 ? -22.390 22.127 29.821 1.00 98.25 378 LEU A O 1
ATOM 2703 N N . ARG A 1 379 ? -24.520 21.483 30.140 1.00 98.19 379 ARG A N 1
ATOM 2704 C CA . ARG A 1 379 ? -25.121 22.814 30.212 1.00 98.19 379 ARG A CA 1
ATOM 2705 C C . ARG A 1 379 ? -26.176 22.862 31.307 1.00 98.19 379 ARG A C 1
ATOM 2707 O O . ARG A 1 379 ? -26.946 21.921 31.474 1.00 98.19 379 ARG A O 1
ATOM 2714 N N . TYR A 1 380 ? -26.262 24.005 31.975 1.00 98.00 380 TYR A N 1
ATOM 2715 C CA . TYR A 1 380 ? -27.341 24.361 32.883 1.00 98.00 380 TYR A CA 1
ATOM 2716 C C . TYR A 1 380 ? -28.054 25.635 32.402 1.00 98.00 380 TYR A C 1
ATOM 2718 O O . TYR A 1 380 ? -27.431 26.661 32.133 1.00 98.00 380 TYR A O 1
ATOM 2726 N N . ALA A 1 381 ? -29.375 25.572 32.275 1.00 96.38 381 ALA A N 1
ATOM 2727 C CA . ALA A 1 381 ? -30.264 26.658 31.860 1.00 96.38 381 ALA A CA 1
ATOM 2728 C C . ALA A 1 381 ? -31.430 26.864 32.849 1.00 96.38 381 ALA A C 1
ATOM 2730 O O . ALA A 1 381 ? -32.479 27.388 32.473 1.00 96.38 381 ALA A O 1
ATOM 2731 N N . GLY A 1 382 ? -31.265 26.411 34.097 1.00 93.94 382 GLY A N 1
ATOM 2732 C CA . GLY A 1 382 ? -32.239 26.620 35.167 1.00 93.94 382 GLY A CA 1
ATOM 2733 C C . GLY A 1 382 ? -32.199 28.033 35.764 1.00 93.94 382 GLY A C 1
ATOM 2734 O O . GLY A 1 382 ? -31.574 28.944 35.223 1.00 93.94 382 GLY A O 1
ATOM 2735 N N . GLN A 1 383 ? -32.906 28.209 36.884 1.00 91.94 383 GLN A N 1
ATOM 2736 C CA . GLN A 1 383 ? -33.121 29.512 37.535 1.00 91.94 383 GLN A CA 1
ATOM 2737 C C . GLN A 1 383 ? -31.951 29.961 38.428 1.00 91.94 383 GLN A C 1
ATOM 2739 O O . GLN A 1 383 ? -31.885 31.130 38.808 1.00 91.94 383 GLN A O 1
ATOM 2744 N N . GLY A 1 384 ? -31.037 29.050 38.775 1.00 91.69 384 GLY A N 1
ATOM 2745 C CA . GLY A 1 384 ? -29.814 29.363 39.504 1.00 91.69 384 GLY A CA 1
ATOM 2746 C C . GLY A 1 384 ? -28.851 30.227 38.686 1.00 91.69 384 GLY A C 1
ATOM 2747 O O . GLY A 1 384 ? -28.986 30.380 37.471 1.00 91.69 384 GLY A O 1
ATOM 2748 N N . THR A 1 385 ? -27.858 30.796 39.365 1.00 94.44 385 THR A N 1
ATOM 2749 C CA . THR A 1 385 ? -26.818 31.637 38.755 1.00 94.44 385 THR A CA 1
ATOM 2750 C C . THR A 1 385 ? -25.423 31.144 39.118 1.00 94.44 385 THR A C 1
ATOM 2752 O O . THR A 1 385 ? -25.223 30.490 40.143 1.00 94.44 385 THR A O 1
ATOM 2755 N N . GLY A 1 386 ? -24.440 31.448 38.268 1.00 94.75 386 GLY A N 1
ATOM 2756 C CA . GLY A 1 386 ? -23.054 31.033 38.493 1.00 94.75 386 GLY A CA 1
ATOM 2757 C C . GLY A 1 386 ? -22.872 29.513 38.520 1.00 94.75 386 GLY A C 1
ATOM 2758 O O . GLY A 1 386 ? -22.033 29.030 39.273 1.00 94.75 386 GLY A O 1
ATOM 2759 N N . ALA A 1 387 ? -23.677 28.766 37.753 1.00 97.25 387 ALA A N 1
ATOM 2760 C CA . ALA A 1 387 ? -23.573 27.315 37.706 1.00 97.25 387 ALA A CA 1
ATOM 2761 C C . ALA A 1 387 ? -22.205 26.865 37.176 1.00 97.25 387 ALA A C 1
ATOM 2763 O O . ALA A 1 387 ? -21.788 27.264 36.082 1.00 97.25 387 ALA A O 1
ATOM 2764 N N . THR A 1 388 ? -21.529 26.019 37.949 1.00 97.88 388 THR A N 1
ATOM 2765 C CA . THR A 1 388 ? -20.200 25.485 37.640 1.00 97.88 388 THR A CA 1
ATOM 2766 C C . THR A 1 388 ? -20.129 23.988 37.890 1.00 97.88 388 THR A C 1
ATOM 2768 O O . THR A 1 388 ? -20.879 23.460 38.711 1.00 97.88 388 THR A O 1
ATOM 2771 N N . VAL A 1 389 ? -19.215 23.320 37.188 1.00 98.19 389 VAL A N 1
ATOM 2772 C CA . VAL A 1 389 ? -18.855 21.919 37.405 1.00 98.19 389 VAL A CA 1
ATOM 2773 C C . VAL A 1 389 ? -17.387 21.794 37.820 1.00 98.19 389 VAL A C 1
ATOM 2775 O O . VAL A 1 389 ? -16.512 22.478 37.281 1.00 98.19 389 VAL A O 1
ATOM 2778 N N . THR A 1 390 ? -17.126 20.908 38.776 1.00 98.50 390 THR A N 1
ATOM 2779 C CA . THR A 1 390 ? -15.796 20.509 39.248 1.00 98.50 390 THR A CA 1
ATOM 2780 C C . THR A 1 390 ? -15.710 18.989 39.176 1.00 98.50 390 THR A C 1
ATOM 2782 O O . THR A 1 390 ? -16.612 18.302 39.640 1.00 98.50 390 THR A O 1
ATOM 2785 N N . VAL A 1 391 ? -14.632 18.463 38.598 1.00 98.44 391 VAL A N 1
ATOM 2786 C CA . VAL A 1 391 ? -14.299 17.035 38.636 1.00 98.44 391 VAL A CA 1
ATOM 2787 C C . VAL A 1 391 ? -13.069 16.877 39.517 1.00 98.44 391 VAL A C 1
ATOM 2789 O O . VAL A 1 391 ? -12.023 17.462 39.222 1.00 98.44 391 VAL A O 1
ATOM 2792 N N . THR A 1 392 ? -13.196 16.117 40.602 1.00 98.00 392 THR A N 1
ATOM 2793 C CA . THR A 1 392 ? -12.069 15.793 41.487 1.00 98.00 392 THR A CA 1
ATOM 2794 C C . THR A 1 392 ? -11.473 14.441 41.118 1.00 98.00 392 THR A C 1
ATOM 2796 O O . THR A 1 392 ? -12.173 13.581 40.584 1.00 98.00 392 THR A O 1
ATOM 2799 N N . SER A 1 393 ? -10.186 14.249 41.412 1.00 96.56 393 SER A N 1
ATOM 2800 C CA . SER A 1 393 ? -9.465 13.014 41.099 1.00 96.56 393 SER A CA 1
ATOM 2801 C C . SER A 1 393 ? -8.604 12.538 42.267 1.00 96.56 393 SER A C 1
ATOM 2803 O O . SER A 1 393 ? -8.084 13.341 43.044 1.00 96.56 393 SER A O 1
ATOM 2805 N N . SER A 1 394 ? -8.397 11.223 42.334 1.00 94.50 394 SER A N 1
ATOM 2806 C CA . SER A 1 394 ? -7.381 10.562 43.152 1.00 94.50 394 SER A CA 1
ATOM 2807 C C . SER A 1 394 ? -6.328 9.956 42.222 1.00 94.50 394 SER A C 1
ATOM 2809 O O . SER A 1 394 ? -6.586 8.980 41.518 1.00 94.50 394 SER A O 1
ATOM 2811 N N . GLY A 1 395 ? -5.145 10.573 42.165 1.00 94.06 395 GLY A N 1
ATOM 2812 C CA . GLY A 1 395 ? -4.173 10.276 41.111 1.00 94.06 395 GLY A CA 1
ATOM 2813 C C . GLY A 1 395 ? -4.713 10.701 39.742 1.00 94.06 395 GLY A C 1
ATOM 2814 O O . GLY A 1 395 ? -5.053 11.867 39.555 1.00 94.06 395 GLY A O 1
ATOM 2815 N N . THR A 1 396 ? -4.784 9.763 38.798 1.00 93.12 396 THR A N 1
ATOM 2816 C CA . THR A 1 396 ? -5.328 9.978 37.444 1.00 93.12 396 THR A CA 1
ATOM 2817 C C . THR A 1 396 ? -6.829 9.706 37.340 1.00 93.12 396 THR A C 1
ATOM 2819 O O . THR A 1 396 ? -7.462 10.201 36.414 1.00 93.12 396 THR A O 1
ATOM 2822 N N . MET A 1 397 ? -7.408 8.959 38.286 1.00 96.69 397 MET A N 1
ATOM 2823 C CA . MET A 1 397 ? -8.818 8.560 38.266 1.00 96.69 397 MET A CA 1
ATOM 2824 C C . MET A 1 397 ? -9.704 9.683 38.795 1.00 96.69 397 MET A C 1
ATOM 2826 O O . MET A 1 397 ? -9.509 10.134 39.926 1.00 96.69 397 MET A O 1
ATOM 2830 N N . ALA A 1 398 ? -10.708 10.104 38.029 1.00 97.75 398 ALA A N 1
ATOM 2831 C CA . ALA A 1 398 ? -11.767 10.956 38.551 1.00 97.75 398 ALA A CA 1
ATOM 2832 C C . ALA A 1 398 ? -12.625 10.204 39.581 1.00 97.75 398 ALA A C 1
ATOM 2834 O O . ALA A 1 398 ? -12.957 9.033 39.408 1.00 97.75 398 ALA A O 1
ATOM 2835 N N . THR A 1 399 ? -12.962 10.895 40.667 1.00 98.00 399 THR A N 1
ATOM 2836 C CA . THR A 1 399 ? -13.688 10.348 41.819 1.00 98.00 399 THR A CA 1
ATOM 2837 C C . THR A 1 399 ? -15.061 10.976 41.985 1.00 98.00 399 THR A C 1
ATOM 2839 O O . THR A 1 399 ? -16.025 10.255 42.218 1.00 98.00 399 THR A O 1
ATOM 2842 N N . THR A 1 400 ? -15.178 12.300 41.843 1.00 98.38 400 THR A N 1
ATOM 2843 C CA . THR A 1 400 ? -16.472 12.991 41.946 1.00 98.38 400 THR A CA 1
ATOM 2844 C C . THR A 1 400 ? -16.676 13.980 40.814 1.00 98.38 400 THR A C 1
ATOM 2846 O O . THR A 1 400 ? -15.721 14.603 40.346 1.00 98.38 400 THR A O 1
ATOM 2849 N N . LEU A 1 401 ? -17.935 14.152 40.408 1.00 98.56 401 LEU A N 1
ATOM 2850 C CA . LEU A 1 401 ? -18.396 15.283 39.607 1.00 98.56 401 LEU A CA 1
ATOM 2851 C C . LEU A 1 401 ? -19.371 16.102 40.452 1.00 98.56 401 LEU A C 1
ATOM 2853 O O . LEU A 1 401 ? -20.480 15.662 40.755 1.00 98.56 401 LEU A O 1
ATOM 2857 N N . ASP A 1 402 ? -18.949 17.307 40.809 1.00 98.19 402 ASP A N 1
ATOM 2858 C CA . ASP A 1 402 ? -19.686 18.244 41.643 1.00 98.19 402 ASP A CA 1
ATOM 2859 C C . ASP A 1 402 ? -20.238 19.384 40.791 1.00 98.19 402 ASP A C 1
ATOM 2861 O O . ASP A 1 402 ? -19.495 20.062 40.079 1.00 98.19 402 ASP A O 1
ATOM 2865 N N . VAL A 1 403 ? -21.542 19.629 40.889 1.00 97.69 403 VAL A N 1
ATOM 2866 C CA . VAL A 1 403 ? -22.199 20.794 40.295 1.00 97.69 403 VAL A CA 1
ATOM 2867 C C . VAL A 1 403 ? -22.666 21.720 41.404 1.00 97.69 403 VAL A C 1
ATOM 2869 O O . VAL A 1 403 ? -23.318 21.284 42.352 1.00 97.69 403 VAL A O 1
ATOM 2872 N N . ALA A 1 404 ? -22.371 23.010 41.265 1.00 96.25 404 ALA A N 1
ATOM 2873 C CA . ALA A 1 404 ? -22.818 24.050 42.183 1.00 96.25 404 ALA A CA 1
ATOM 2874 C C . ALA A 1 404 ? -23.505 25.181 41.417 1.00 96.25 404 ALA A C 1
ATOM 2876 O O . ALA A 1 404 ? -22.945 25.690 40.447 1.00 96.25 404 ALA A O 1
ATOM 2877 N N . ALA A 1 405 ? -24.688 25.602 41.874 1.00 95.75 405 ALA A N 1
ATOM 2878 C CA . ALA A 1 405 ? -25.428 26.746 41.340 1.00 95.75 405 ALA A CA 1
ATOM 2879 C C . ALA A 1 405 ? -25.999 27.603 42.481 1.00 95.75 405 ALA A C 1
ATOM 2881 O O . ALA A 1 405 ? -26.680 27.112 43.382 1.00 95.75 405 ALA A O 1
ATOM 2882 N N . THR A 1 406 ? -25.746 28.911 42.443 1.00 95.12 406 THR A N 1
ATOM 2883 C CA . THR A 1 406 ? -26.228 29.838 43.475 1.00 95.12 406 THR A CA 1
ATOM 2884 C C . THR A 1 406 ? -27.718 30.100 43.290 1.00 95.12 406 THR A C 1
ATOM 2886 O O . THR A 1 406 ? -28.155 30.472 42.202 1.00 95.12 406 THR A O 1
ATOM 2889 N N . GLY A 1 407 ? -28.498 29.955 44.363 1.00 92.19 407 GLY A N 1
ATOM 2890 C CA . GLY A 1 407 ? -29.941 30.216 44.345 1.00 92.19 407 GLY A CA 1
ATOM 2891 C C . GLY A 1 407 ? -30.802 29.070 43.800 1.00 92.19 407 GLY A C 1
ATOM 2892 O O . GLY A 1 407 ? -32.015 29.234 43.732 1.00 92.19 407 GLY A O 1
ATOM 2893 N N . ASP A 1 408 ? -30.211 27.914 43.473 1.00 92.69 408 ASP A N 1
ATOM 2894 C CA . ASP A 1 408 ? -30.937 26.686 43.118 1.00 92.69 408 ASP A CA 1
ATOM 2895 C C . ASP A 1 408 ? -30.309 25.460 43.819 1.00 92.69 408 ASP A C 1
ATOM 2897 O O . ASP A 1 408 ? -29.437 24.788 43.258 1.00 92.69 408 ASP A O 1
ATOM 2901 N N . PRO A 1 409 ? -30.719 25.154 45.068 1.00 88.81 409 PRO A N 1
ATOM 2902 C CA . PRO A 1 409 ? -30.187 24.015 45.817 1.00 88.81 409 PRO A CA 1
ATOM 2903 C C . PRO A 1 409 ? -30.448 22.662 45.146 1.00 88.81 409 PRO A C 1
ATOM 2905 O O . PRO A 1 409 ? -29.666 21.739 45.340 1.00 88.81 409 PRO A O 1
ATOM 2908 N N . ALA A 1 410 ? -31.517 22.533 44.349 1.00 85.75 410 ALA A N 1
ATOM 2909 C CA . ALA A 1 410 ? -31.829 21.295 43.634 1.00 85.75 410 ALA A CA 1
ATOM 2910 C C . ALA A 1 410 ? -30.885 21.059 42.440 1.00 85.75 410 ALA A C 1
ATOM 2912 O O . ALA A 1 410 ? -30.685 19.914 42.028 1.00 85.75 410 ALA A O 1
ATOM 2913 N N . ALA A 1 411 ? -30.278 22.129 41.916 1.00 89.50 411 ALA A N 1
ATOM 2914 C CA . ALA A 1 411 ? -29.232 22.076 40.900 1.00 89.50 411 ALA A CA 1
ATOM 2915 C C . ALA A 1 411 ? -27.814 21.884 41.472 1.00 89.50 411 ALA A C 1
ATOM 2917 O O . ALA A 1 411 ? -26.874 21.738 40.694 1.00 89.50 411 ALA A O 1
ATOM 2918 N N . THR A 1 412 ? -27.648 21.858 42.800 1.00 95.69 412 THR A N 1
ATOM 2919 C CA . THR A 1 412 ? -26.363 21.583 43.460 1.00 95.69 412 THR A CA 1
ATOM 2920 C C . THR A 1 412 ? -26.306 20.125 43.911 1.00 95.69 412 THR A C 1
ATOM 2922 O O . THR A 1 412 ? -27.109 19.696 44.738 1.00 95.69 412 THR A O 1
ATOM 2925 N N . PHE A 1 413 ? -25.383 19.341 43.358 1.00 97.06 413 PHE A N 1
ATOM 2926 C CA . PHE A 1 413 ? -25.267 17.907 43.637 1.00 97.06 413 PHE A CA 1
ATOM 2927 C C . PHE A 1 413 ? -23.844 17.394 43.398 1.00 97.06 413 PHE A C 1
ATOM 2929 O O . PHE A 1 413 ? -23.048 18.041 42.723 1.00 97.06 413 PHE A O 1
ATOM 2936 N N . SER A 1 414 ? -23.564 16.206 43.930 1.00 97.94 414 SER A N 1
ATOM 2937 C CA . SER A 1 414 ? -22.319 15.464 43.734 1.00 97.94 414 SER A CA 1
ATOM 2938 C C . SER A 1 414 ? -22.648 14.078 43.192 1.00 97.94 414 SER A C 1
ATOM 2940 O O . SER A 1 414 ? -23.623 13.466 43.639 1.00 97.94 414 SER A O 1
ATOM 2942 N N . LEU A 1 415 ? -21.873 13.605 42.221 1.00 98.38 415 LEU A N 1
ATOM 2943 C CA . LEU A 1 415 ? -21.934 12.242 41.698 1.00 98.38 415 LEU A CA 1
ATOM 2944 C C . LEU A 1 415 ? -20.637 11.516 42.053 1.00 98.38 415 LEU A C 1
ATOM 2946 O O . LEU A 1 415 ? -19.560 12.034 41.763 1.00 98.38 415 LEU A O 1
ATOM 2950 N N . ASP A 1 416 ? -20.750 10.319 42.630 1.00 97.94 416 ASP A N 1
ATOM 2951 C CA . ASP A 1 416 ? -19.629 9.389 42.790 1.00 97.94 416 ASP A CA 1
ATOM 2952 C C . ASP A 1 416 ? -19.392 8.667 41.459 1.00 97.94 416 ASP A C 1
ATOM 2954 O O . ASP A 1 416 ? -20.273 7.979 40.946 1.00 97.94 416 ASP A O 1
ATOM 2958 N N . LEU A 1 417 ? -18.214 8.840 40.869 1.00 97.88 417 LEU A N 1
ATOM 2959 C CA . LEU A 1 417 ? -17.895 8.290 39.550 1.00 97.88 417 LEU A CA 1
ATOM 2960 C C . LEU A 1 417 ? -17.483 6.809 39.598 1.00 97.88 417 LEU A C 1
ATOM 2962 O O . LEU A 1 417 ? -17.292 6.193 38.554 1.00 97.88 417 LEU A O 1
ATOM 2966 N N . ALA A 1 418 ? -17.372 6.213 40.787 1.00 94.38 418 ALA A N 1
ATOM 2967 C CA . ALA A 1 418 ? -17.180 4.774 40.955 1.00 94.38 418 ALA A CA 1
ATOM 2968 C C . ALA A 1 418 ? -18.497 4.009 41.187 1.00 94.38 418 ALA A C 1
ATOM 2970 O O . ALA A 1 418 ? -18.500 2.778 41.122 1.00 94.38 418 ALA A O 1
ATOM 2971 N N . ASP A 1 419 ? -19.608 4.703 41.462 1.00 97.25 419 ASP A N 1
ATOM 2972 C CA . ASP A 1 419 ? -20.904 4.061 41.686 1.00 97.25 419 ASP A CA 1
ATOM 2973 C C . ASP A 1 419 ? -21.448 3.456 40.385 1.00 97.25 419 ASP A C 1
ATOM 2975 O O . ASP A 1 419 ? -21.432 4.082 39.330 1.00 97.25 419 ASP A O 1
ATOM 2979 N N . SER A 1 420 ? -21.994 2.242 40.457 1.00 96.06 420 SER A N 1
ATOM 2980 C CA . SER A 1 420 ? -22.584 1.536 39.310 1.00 96.06 420 SER A CA 1
ATOM 2981 C C . SER A 1 420 ? -23.673 2.314 38.550 1.00 96.06 420 SER A C 1
ATOM 2983 O O . SER A 1 420 ? -23.939 2.021 37.382 1.00 96.06 420 SER A O 1
ATOM 2985 N N . ALA A 1 421 ? -24.321 3.293 39.188 1.00 96.69 421 ALA A N 1
ATOM 2986 C CA . ALA A 1 421 ? -25.311 4.177 38.583 1.00 96.69 421 ALA A CA 1
ATOM 2987 C C . ALA A 1 421 ? -24.689 5.340 37.791 1.00 96.69 421 ALA A C 1
ATOM 2989 O O . ALA A 1 421 ? -25.421 6.057 37.116 1.00 96.69 421 ALA A O 1
ATOM 2990 N N . THR A 1 422 ? -23.372 5.536 37.869 1.00 98.00 422 THR A N 1
ATOM 2991 C CA . THR A 1 422 ? -22.622 6.660 37.280 1.00 98.00 422 THR A CA 1
ATOM 2992 C C . THR A 1 422 ? -21.209 6.270 36.828 1.00 98.00 422 THR A C 1
ATOM 2994 O O . THR A 1 422 ? -20.423 7.142 36.479 1.00 98.00 422 THR A O 1
ATOM 2997 N N . ASP A 1 423 ? -20.879 4.981 36.775 1.00 97.00 423 ASP A N 1
ATOM 2998 C CA . ASP A 1 423 ? -19.556 4.432 36.418 1.00 97.00 423 ASP A CA 1
ATOM 2999 C C . ASP A 1 423 ? -19.151 4.639 34.949 1.00 97.00 423 ASP A C 1
ATOM 3001 O O . ASP A 1 423 ? -18.007 4.403 34.564 1.00 97.00 423 ASP A O 1
ATOM 3005 N N . THR A 1 424 ? -20.082 5.104 34.120 1.00 98.06 424 THR A N 1
ATOM 3006 C CA . THR A 1 424 ? -19.907 5.351 32.690 1.00 98.06 424 THR A CA 1
ATOM 3007 C C . THR A 1 424 ? -20.478 6.708 32.320 1.00 98.06 424 THR A C 1
ATOM 3009 O O . THR A 1 424 ? -21.431 7.200 32.932 1.00 98.06 424 THR A O 1
ATOM 3012 N N . ILE A 1 425 ? -19.914 7.324 31.287 1.00 98.50 425 ILE A N 1
ATOM 3013 C CA . ILE A 1 425 ? -20.318 8.655 30.827 1.00 98.50 425 ILE A CA 1
ATOM 3014 C C . ILE A 1 425 ? -21.799 8.703 30.431 1.00 98.50 425 ILE A C 1
ATOM 3016 O O . ILE A 1 425 ? -22.479 9.691 30.711 1.00 98.50 425 ILE A O 1
ATOM 3020 N N . GLY A 1 426 ? -22.324 7.633 29.827 1.00 98.25 426 GLY A N 1
ATOM 3021 C CA . GLY A 1 426 ? -23.742 7.521 29.487 1.00 98.25 426 GLY A CA 1
ATOM 3022 C C . GLY A 1 426 ? -24.625 7.617 30.727 1.00 98.25 426 GLY A C 1
ATOM 3023 O O . GLY A 1 426 ? -25.498 8.479 30.796 1.00 98.25 426 GLY A O 1
ATOM 3024 N N . LYS A 1 427 ? -24.317 6.819 31.755 1.00 98.56 427 LYS A N 1
ATOM 3025 C CA . LYS A 1 427 ? -25.064 6.825 33.015 1.00 98.56 427 LYS A CA 1
ATOM 3026 C C . LYS A 1 427 ? -24.948 8.156 33.765 1.00 98.56 427 LYS A C 1
ATOM 3028 O O . LYS A 1 427 ? -25.944 8.650 34.290 1.00 98.56 427 LYS A O 1
ATOM 3033 N N . VAL A 1 428 ? -23.770 8.793 33.757 1.00 98.62 428 VAL A N 1
ATOM 3034 C CA . VAL A 1 428 ? -23.606 10.166 34.276 1.00 98.62 428 VAL A CA 1
ATOM 3035 C C . VAL A 1 428 ? -24.554 11.125 33.558 1.00 98.62 428 VAL A C 1
ATOM 3037 O O . VAL A 1 428 ? -25.271 11.885 34.213 1.00 98.62 428 VAL A O 1
ATOM 3040 N N . CYS A 1 429 ? -24.598 11.085 32.224 1.00 98.56 429 CYS A N 1
ATOM 3041 C CA . CYS A 1 429 ? -25.506 11.940 31.473 1.00 98.56 429 CYS A CA 1
ATOM 3042 C C . CYS A 1 429 ? -26.980 11.635 31.739 1.00 98.56 429 CYS A C 1
ATOM 3044 O O . CYS A 1 429 ? -27.753 12.584 31.850 1.00 98.56 429 CYS A O 1
ATOM 3046 N N . ASP A 1 430 ? -27.375 10.374 31.899 1.00 98.50 430 ASP A N 1
ATOM 3047 C CA . ASP A 1 430 ? -28.753 10.006 32.238 1.00 98.50 430 ASP A CA 1
ATOM 3048 C C . ASP A 1 430 ? -29.170 10.587 33.597 1.00 98.50 430 ASP A C 1
ATOM 3050 O O . ASP A 1 430 ? -30.216 11.233 33.713 1.00 98.50 430 ASP A O 1
ATOM 3054 N N . VAL A 1 431 ? -28.312 10.445 34.615 1.00 98.06 431 VAL A N 1
ATOM 3055 C CA . VAL A 1 431 ? -28.550 10.996 35.960 1.00 98.06 431 VAL A CA 1
ATOM 3056 C C . VAL A 1 431 ? -28.636 12.523 35.939 1.00 98.06 431 VAL A C 1
ATOM 3058 O O . VAL A 1 431 ? -29.475 13.108 36.631 1.00 98.06 431 VAL A O 1
ATOM 3061 N N . ILE A 1 432 ? -27.794 13.190 35.147 1.00 97.88 432 ILE A N 1
ATOM 3062 C CA . ILE A 1 432 ? -27.817 14.651 35.011 1.00 97.88 432 ILE A CA 1
ATOM 3063 C C . ILE A 1 432 ? -29.052 15.116 34.229 1.00 97.88 432 ILE A C 1
ATOM 3065 O O . ILE A 1 432 ? -29.711 16.063 34.652 1.00 97.88 432 ILE A O 1
ATOM 3069 N N . ASN A 1 433 ? -29.402 14.455 33.125 1.00 98.00 433 ASN A N 1
ATOM 3070 C CA . ASN A 1 433 ? -30.556 14.806 32.290 1.00 98.00 433 ASN A CA 1
ATOM 3071 C C . ASN A 1 433 ? -31.894 14.613 33.012 1.00 98.00 433 ASN A C 1
ATOM 3073 O O . ASN A 1 433 ? -32.870 15.288 32.689 1.00 98.00 433 ASN A O 1
ATOM 3077 N N . ALA A 1 434 ? -31.946 13.744 34.024 1.00 97.12 434 ALA A N 1
ATOM 3078 C CA . ALA A 1 434 ? -33.105 13.618 34.901 1.00 97.12 434 ALA A CA 1
ATOM 3079 C C . ALA A 1 434 ? -33.334 14.856 35.798 1.00 97.12 434 ALA A C 1
ATOM 3081 O O . ALA A 1 434 ? -34.398 14.984 36.410 1.00 97.12 434 ALA A O 1
ATOM 3082 N N . LYS A 1 435 ? -32.363 15.776 35.900 1.00 95.56 435 LYS A N 1
ATOM 3083 C CA . LYS A 1 435 ? -32.461 16.998 36.710 1.00 95.56 435 LYS A CA 1
ATOM 3084 C C . LYS A 1 435 ? -32.961 18.176 35.876 1.00 95.56 435 LYS A C 1
ATOM 3086 O O . LYS A 1 435 ? -32.489 18.444 34.773 1.00 95.56 435 LYS A O 1
ATOM 3091 N N . ALA A 1 436 ? -33.900 18.935 36.439 1.00 94.19 436 ALA A N 1
ATOM 3092 C CA . ALA A 1 436 ? -34.492 20.084 35.764 1.00 94.19 436 ALA A CA 1
ATOM 3093 C C . ALA A 1 436 ? -33.439 21.150 35.414 1.00 94.19 436 ALA A C 1
ATOM 3095 O O . ALA A 1 436 ? -32.599 21.516 36.233 1.00 94.19 436 ALA A O 1
ATOM 3096 N N . GLY A 1 437 ? -33.515 21.675 34.190 1.00 95.12 437 GLY A N 1
ATOM 3097 C CA . GLY A 1 437 ? -32.623 22.731 33.712 1.00 95.12 437 GLY A CA 1
ATOM 3098 C C . GLY A 1 437 ? -31.250 22.251 33.239 1.00 95.12 437 GLY A C 1
ATOM 3099 O O . GLY A 1 437 ? -30.476 23.090 32.789 1.00 95.12 437 GLY A O 1
ATOM 3100 N N . PHE A 1 438 ? -30.943 20.952 33.292 1.00 97.94 438 PHE A N 1
ATOM 3101 C CA . PHE A 1 438 ? -29.694 20.407 32.762 1.00 97.94 438 PHE A CA 1
ATOM 3102 C C . PHE A 1 438 ? -29.850 19.839 31.354 1.00 97.94 438 PHE A C 1
ATOM 3104 O O . PHE A 1 438 ? -30.914 19.389 30.935 1.00 97.94 438 PHE A O 1
ATOM 3111 N N . THR A 1 439 ? -28.754 19.868 30.607 1.00 98.25 439 THR A N 1
ATOM 3112 C CA . THR A 1 439 ? -28.594 19.125 29.361 1.00 98.25 439 THR A CA 1
ATOM 3113 C C . THR A 1 439 ? -27.187 18.554 29.336 1.00 98.25 439 THR A C 1
ATOM 3115 O O . THR A 1 439 ? -26.208 19.302 29.378 1.00 98.25 439 THR A O 1
ATOM 3118 N N . CYS A 1 440 ? -27.106 17.233 29.282 1.00 98.44 440 CYS A N 1
ATOM 3119 C CA . CYS A 1 440 ? -25.891 16.453 29.170 1.00 98.44 440 CYS A CA 1
ATOM 3120 C C . CYS A 1 440 ? -25.914 15.656 27.871 1.00 98.44 440 CYS A C 1
ATOM 3122 O O . CYS A 1 440 ? -26.906 14.987 27.574 1.00 98.44 440 CYS A O 1
ATOM 3124 N N . GLY A 1 441 ? -24.835 15.725 27.099 1.00 98.12 441 GLY A N 1
ATOM 3125 C CA . GLY A 1 441 ? -24.705 14.987 25.847 1.00 98.12 441 GLY A CA 1
ATOM 3126 C C . GLY A 1 441 ? -23.454 14.127 25.832 1.00 98.12 441 GLY A C 1
ATOM 3127 O O . GLY A 1 441 ? -22.374 14.616 26.158 1.00 98.12 441 GLY A O 1
ATOM 3128 N N . VAL A 1 442 ? -23.593 12.876 25.399 1.00 98.00 442 VAL A N 1
ATOM 3129 C CA . VAL A 1 442 ? -22.453 12.026 25.032 1.00 98.00 442 VAL A CA 1
ATOM 3130 C C . VAL A 1 442 ? -21.846 12.502 23.711 1.00 98.00 442 VAL A C 1
ATOM 3132 O O . VAL A 1 442 ? -22.517 13.132 22.889 1.00 98.00 442 VAL A O 1
ATOM 3135 N N . ILE A 1 443 ? -20.569 12.207 23.501 1.00 97.56 443 ILE A N 1
ATOM 3136 C CA . ILE A 1 443 ? -19.863 12.512 22.259 1.00 97.56 443 ILE A CA 1
ATOM 3137 C C . ILE A 1 443 ? -20.092 11.371 21.273 1.00 97.56 443 ILE A C 1
ATOM 3139 O O . ILE A 1 443 ? -20.086 10.203 21.651 1.00 97.56 443 ILE A O 1
ATOM 3143 N N . SER A 1 444 ? -20.312 11.721 20.011 1.00 95.12 444 SER A N 1
ATOM 3144 C CA . SER A 1 444 ? -20.430 10.782 18.896 1.00 95.12 444 SER A CA 1
ATOM 3145 C C . SER A 1 444 ? -19.494 11.216 17.777 1.00 95.12 444 SER A C 1
ATOM 3147 O O . SER A 1 444 ? -19.211 12.408 17.629 1.00 95.12 444 SER A O 1
ATOM 3149 N N . ILE A 1 445 ? -19.016 10.250 16.998 1.00 90.56 445 ILE A N 1
ATOM 3150 C CA . ILE A 1 445 ? -18.168 10.508 15.836 1.00 90.56 445 ILE A CA 1
ATOM 3151 C C . ILE A 1 445 ? -19.009 10.315 14.581 1.00 90.56 445 ILE A C 1
ATOM 3153 O O . ILE A 1 445 ? -19.635 9.276 14.379 1.00 90.56 445 ILE A O 1
ATOM 3157 N N . ALA A 1 446 ? -19.054 11.346 13.739 1.00 88.38 446 ALA A N 1
ATOM 3158 C CA . ALA A 1 446 ? -19.805 11.290 12.495 1.00 88.38 446 ALA A CA 1
ATOM 3159 C C . ALA A 1 446 ? -19.273 10.162 11.596 1.00 88.38 446 ALA A C 1
ATOM 3161 O O . ALA A 1 446 ? -18.065 10.004 11.440 1.00 88.38 446 ALA A O 1
ATOM 3162 N N . GLY A 1 447 ? -20.182 9.395 10.994 1.00 83.00 447 GLY A N 1
ATOM 3163 C CA . GLY A 1 447 ? -19.825 8.279 10.113 1.00 83.00 447 GLY A CA 1
ATOM 3164 C C . GLY A 1 447 ? -19.507 6.965 10.830 1.00 83.00 447 GLY A C 1
ATOM 3165 O O . GLY A 1 447 ? -19.262 5.972 10.154 1.00 83.00 447 GLY A O 1
ATOM 3166 N N . THR A 1 448 ? -19.562 6.916 12.165 1.00 85.38 448 THR A N 1
ATOM 3167 C CA . THR A 1 448 ? -19.407 5.673 12.935 1.00 85.38 448 THR A CA 1
ATOM 3168 C C . THR A 1 448 ? -20.602 5.446 13.864 1.00 85.38 448 THR A C 1
ATOM 3170 O O . THR A 1 448 ? -21.437 6.327 14.071 1.00 85.38 448 THR A O 1
ATOM 3173 N N . THR A 1 449 ? -20.700 4.245 14.435 1.00 88.44 449 THR A N 1
ATOM 3174 C CA . THR A 1 449 ? -21.674 3.915 15.491 1.00 88.44 449 THR A CA 1
ATOM 3175 C C . THR A 1 449 ? -21.150 4.246 16.894 1.00 88.44 449 THR A C 1
ATOM 3177 O O . THR A 1 449 ? -21.805 3.937 17.893 1.00 88.44 449 THR A O 1
ATOM 3180 N N . TYR A 1 450 ? -19.967 4.861 17.000 1.00 93.44 450 TYR A N 1
ATOM 3181 C CA . TYR A 1 450 ? -19.342 5.155 18.282 1.00 93.44 450 TYR A CA 1
ATOM 3182 C C . TYR A 1 450 ? -20.088 6.250 19.049 1.00 93.44 450 TYR A C 1
ATOM 3184 O O . TYR A 1 450 ? -20.416 7.315 18.516 1.00 93.44 450 TYR A O 1
ATOM 3192 N N . THR A 1 451 ? -20.249 6.008 20.350 1.00 95.50 451 THR A N 1
ATOM 3193 C CA . THR A 1 451 ? -20.557 7.041 21.336 1.00 95.50 451 THR A CA 1
ATOM 3194 C C . THR A 1 451 ? -19.679 6.854 22.568 1.00 95.50 451 THR A C 1
ATOM 3196 O O . THR A 1 451 ? -19.346 5.722 22.931 1.00 95.50 451 THR A O 1
ATOM 3199 N N . SER A 1 452 ? -19.365 7.949 23.257 1.00 97.06 452 SER A N 1
ATOM 3200 C CA . SER A 1 452 ? -18.627 7.924 24.523 1.00 97.06 452 SER A CA 1
ATOM 3201 C C . SER A 1 452 ? -19.432 7.350 25.693 1.00 97.06 452 SER A C 1
ATOM 3203 O O . SER A 1 452 ? -18.895 7.235 26.787 1.00 97.06 452 SER A O 1
ATOM 3205 N N . ALA A 1 453 ? -20.701 6.968 25.496 1.00 97.25 453 ALA A N 1
ATOM 3206 C CA . ALA A 1 453 ? -21.596 6.516 26.563 1.00 97.25 453 ALA A CA 1
ATOM 3207 C C . ALA A 1 453 ? -21.025 5.352 27.389 1.00 97.25 453 ALA A C 1
ATOM 3209 O O . ALA A 1 453 ? -21.283 5.261 28.585 1.00 97.25 453 ALA A O 1
ATOM 3210 N N . ARG A 1 454 ? -20.244 4.486 26.741 1.00 94.50 454 ARG A N 1
ATOM 3211 C CA . ARG A 1 454 ? -19.607 3.302 27.328 1.00 94.50 454 ARG A CA 1
ATOM 3212 C C . ARG A 1 454 ? -18.256 3.578 28.004 1.00 94.50 454 ARG A C 1
ATOM 3214 O O . ARG A 1 454 ? -17.766 2.711 28.716 1.00 94.50 454 ARG A O 1
ATOM 3221 N N . VAL A 1 455 ? -17.661 4.753 27.777 1.00 97.38 455 VAL A N 1
ATOM 3222 C CA . VAL A 1 455 ? -16.396 5.148 28.417 1.00 97.38 455 VAL A CA 1
ATOM 3223 C C . VAL A 1 455 ? -16.629 5.280 29.916 1.00 97.38 455 VAL A C 1
ATOM 3225 O O . VAL A 1 455 ? -17.694 5.748 30.339 1.00 97.38 455 VAL A O 1
ATOM 3228 N N . LEU A 1 456 ? -15.652 4.869 30.722 1.00 97.56 456 LEU A N 1
ATOM 3229 C CA . LEU A 1 456 ? -15.765 4.951 32.168 1.00 97.56 456 LEU A CA 1
ATOM 3230 C C . LEU A 1 456 ? -15.755 6.414 32.615 1.00 97.56 456 LEU A C 1
ATOM 3232 O O . LEU A 1 456 ? -14.984 7.240 32.134 1.00 97.56 456 LEU A O 1
ATOM 3236 N N . SER A 1 457 ? -16.620 6.766 33.558 1.00 98.12 457 SER A N 1
ATOM 3237 C CA . SER A 1 457 ? -16.721 8.154 34.021 1.00 98.12 457 SER A CA 1
ATOM 3238 C C . SER A 1 457 ? -15.493 8.601 34.815 1.00 98.12 457 SER A C 1
ATOM 3240 O O . SER A 1 457 ? -15.138 9.781 34.792 1.00 98.12 457 SER A O 1
ATOM 3242 N N . ARG A 1 458 ? -14.784 7.653 35.442 1.00 97.50 458 ARG A N 1
ATOM 3243 C CA . ARG A 1 458 ? -13.478 7.884 36.075 1.00 97.50 458 ARG A CA 1
ATOM 3244 C C . ARG A 1 458 ? -12.383 8.332 35.101 1.00 97.50 458 ARG A C 1
ATOM 3246 O O . ARG A 1 458 ? -11.348 8.809 35.560 1.00 97.50 458 ARG A O 1
ATOM 3253 N N . ASP A 1 459 ? -12.617 8.222 33.794 1.00 98.12 459 ASP A N 1
ATOM 3254 C CA . ASP A 1 459 ? -11.694 8.700 32.765 1.00 98.12 459 ASP A CA 1
ATOM 3255 C C . ASP A 1 459 ? -11.826 10.204 32.527 1.00 98.12 459 ASP A C 1
ATOM 3257 O O . ASP A 1 459 ? -11.082 10.749 31.722 1.00 98.12 459 ASP A O 1
ATOM 3261 N N . LEU A 1 460 ? -12.752 10.910 33.186 1.00 98.25 460 LEU A N 1
ATOM 3262 C CA . LEU A 1 460 ? -12.835 12.368 33.096 1.00 98.25 460 LEU A CA 1
ATOM 3263 C C . LEU A 1 460 ? -11.556 13.036 33.612 1.00 98.25 460 LEU A C 1
ATOM 3265 O O . LEU A 1 460 ? -10.967 12.641 34.616 1.00 98.25 460 LEU A O 1
ATOM 3269 N N . ASN A 1 461 ? -11.143 14.113 32.949 1.00 98.06 461 ASN A N 1
ATOM 3270 C CA . ASN A 1 461 ? -10.050 14.936 33.436 1.00 98.06 461 ASN A CA 1
ATOM 3271 C C . ASN A 1 461 ? -10.500 15.814 34.606 1.00 98.06 461 ASN A C 1
ATOM 3273 O O . ASN A 1 461 ? -11.606 16.363 34.597 1.00 98.06 461 ASN A O 1
ATOM 3277 N N . ALA A 1 462 ? -9.605 16.012 35.573 1.00 97.31 462 ALA A N 1
ATOM 3278 C CA . ALA A 1 462 ? -9.844 16.924 36.680 1.00 97.31 462 ALA A CA 1
ATOM 3279 C C . ALA A 1 462 ? -10.055 18.352 36.160 1.00 97.31 462 ALA A C 1
ATOM 3281 O O . ALA A 1 462 ? -9.246 18.885 35.395 1.00 97.31 462 ALA A O 1
ATOM 3282 N N . VAL A 1 463 ? -11.129 18.992 36.609 1.00 97.38 463 VAL A N 1
ATOM 3283 C CA . VAL A 1 463 ? -11.443 20.390 36.293 1.00 97.38 463 VAL A CA 1
ATOM 3284 C C . VAL A 1 463 ? -12.003 21.077 37.528 1.00 97.38 463 VAL A C 1
ATOM 3286 O O . VAL A 1 463 ? -12.609 20.434 38.379 1.00 97.38 463 VAL A O 1
ATOM 3289 N N . SER A 1 464 ? -11.831 22.392 37.636 1.00 97.06 464 SER A N 1
ATOM 3290 C CA . SER A 1 464 ? -12.334 23.160 38.775 1.00 97.06 464 SER A CA 1
ATOM 3291 C C . SER A 1 464 ? -13.112 24.376 38.297 1.00 97.06 464 SER A C 1
ATOM 3293 O O . SER A 1 464 ? -12.586 25.187 37.533 1.00 97.06 464 SER A O 1
ATOM 3295 N N . GLY A 1 465 ? -14.368 24.488 38.735 1.00 95.38 465 GLY A N 1
ATOM 3296 C CA . GLY A 1 465 ? -15.191 25.678 38.524 1.00 95.38 465 GLY A CA 1
ATOM 3297 C C . GLY A 1 465 ? -15.513 26.003 37.060 1.00 95.38 465 GLY A C 1
ATOM 3298 O O . GLY A 1 465 ? -15.654 27.177 36.716 1.00 95.38 465 GLY A O 1
ATOM 3299 N N . VAL A 1 466 ? -15.626 25.005 36.178 1.00 97.38 466 VAL A N 1
ATOM 3300 C CA . VAL A 1 466 ? -15.955 25.229 34.760 1.00 97.38 466 VAL A CA 1
ATOM 3301 C C . VAL A 1 466 ? -17.394 25.722 34.643 1.00 97.38 466 VAL A C 1
ATOM 3303 O O . VAL A 1 466 ? -18.316 25.063 35.113 1.00 97.38 466 VAL A O 1
ATOM 3306 N N . SER A 1 467 ? -17.600 26.879 34.010 1.00 97.19 467 SER A N 1
ATOM 3307 C CA . SER A 1 467 ? -18.940 27.454 33.840 1.00 97.19 467 SER A CA 1
ATOM 3308 C C . SER A 1 467 ? -19.819 26.597 32.929 1.00 97.19 467 SER A C 1
ATOM 3310 O O . SER A 1 467 ? -19.413 26.235 31.826 1.00 97.19 467 SER A O 1
ATOM 3312 N N . ILE A 1 468 ? -21.048 26.342 33.379 1.00 97.75 468 ILE A N 1
ATOM 3313 C CA . ILE A 1 468 ? -22.110 25.666 32.615 1.00 97.75 468 ILE A CA 1
ATOM 3314 C C . ILE A 1 468 ? -23.388 26.517 32.524 1.00 97.75 468 ILE A C 1
ATOM 3316 O O . ILE A 1 468 ? -24.382 26.085 31.943 1.00 97.75 468 ILE A O 1
ATOM 3320 N N . GLN A 1 469 ? -23.394 27.734 33.085 1.00 97.12 469 GLN A N 1
ATOM 3321 C CA . GLN A 1 469 ? -24.563 28.621 33.084 1.00 97.12 469 GLN A CA 1
ATOM 3322 C C . GLN A 1 469 ? -24.831 29.191 31.687 1.00 97.12 469 GLN A C 1
ATOM 3324 O O . GLN A 1 469 ? -24.107 30.062 31.210 1.00 97.12 469 GLN A O 1
ATOM 3329 N N . GLY A 1 470 ? -25.904 28.744 31.035 1.00 92.88 470 GLY A N 1
ATOM 3330 C CA . GLY A 1 470 ? -26.304 29.224 29.708 1.00 92.88 470 GLY A CA 1
ATOM 3331 C C . GLY A 1 470 ? -25.304 28.899 28.591 1.00 92.88 470 GLY A C 1
ATOM 3332 O O . GLY A 1 470 ? -25.522 29.302 27.448 1.00 92.88 470 GLY A O 1
ATOM 3333 N N . VAL A 1 471 ? -24.248 28.146 28.904 1.00 95.62 471 VAL A N 1
ATOM 3334 C CA . VAL A 1 471 ? -23.155 27.753 28.012 1.00 95.62 471 VAL A CA 1
ATOM 3335 C C . VAL A 1 471 ? -22.956 26.244 28.087 1.00 95.62 471 VAL A C 1
ATOM 3337 O O . VAL A 1 471 ? -23.192 25.631 29.125 1.00 95.62 471 VAL A O 1
ATOM 3340 N N . THR A 1 472 ? -22.542 25.640 26.977 1.00 97.56 472 THR A N 1
ATOM 3341 C CA . THR A 1 472 ? -22.236 24.208 26.921 1.00 97.56 472 THR A CA 1
ATOM 3342 C C . THR A 1 472 ? -20.745 24.009 27.165 1.00 97.56 472 THR A C 1
ATOM 3344 O O . THR A 1 472 ? -19.931 24.353 26.309 1.00 97.56 472 THR A O 1
ATOM 3347 N N . ALA A 1 473 ? -20.385 23.455 28.321 1.00 97.88 473 ALA A N 1
ATOM 3348 C CA . ALA A 1 473 ? -19.029 23.002 28.599 1.00 97.88 473 ALA A CA 1
ATOM 3349 C C . ALA A 1 473 ? -18.784 21.637 27.947 1.00 97.88 473 ALA A C 1
ATOM 3351 O O . ALA A 1 473 ? -19.695 20.816 27.869 1.00 97.88 473 ALA A O 1
ATOM 3352 N N . THR A 1 474 ? -17.554 21.384 27.503 1.00 98.38 474 THR A N 1
ATOM 3353 C CA . THR A 1 474 ? -17.103 20.056 27.061 1.00 98.38 474 THR A CA 1
ATOM 3354 C C . THR A 1 474 ? -16.102 19.535 28.079 1.00 98.38 474 THR A C 1
ATOM 3356 O O . THR A 1 474 ? -15.102 20.203 28.339 1.00 98.38 474 THR A O 1
ATOM 3359 N N . LEU A 1 475 ? -16.377 18.370 28.661 1.00 98.38 475 LEU A N 1
ATOM 3360 C CA . LEU A 1 475 ? -15.467 17.699 29.581 1.00 98.38 475 LEU A CA 1
ATOM 3361 C C . LEU A 1 475 ? -14.641 16.669 28.809 1.00 98.38 475 LEU A C 1
ATOM 3363 O O . LEU A 1 475 ? -15.168 15.888 28.010 1.00 98.38 475 LEU A O 1
ATOM 3367 N N . LEU A 1 476 ? -13.332 16.729 29.027 1.00 98.38 476 LEU A N 1
ATOM 3368 C CA . LEU A 1 476 ? -12.332 15.932 28.323 1.00 98.38 476 LEU A CA 1
ATOM 3369 C C . LEU A 1 476 ? -11.931 14.724 29.163 1.00 98.38 476 LEU A C 1
ATOM 3371 O O . LEU A 1 476 ? -12.120 14.726 30.380 1.00 98.38 476 LEU A O 1
ATOM 3375 N N . ARG A 1 477 ? -11.346 13.722 28.516 1.00 97.31 477 ARG A N 1
ATOM 3376 C CA . ARG A 1 477 ? -10.740 12.579 29.194 1.00 97.31 477 ARG A CA 1
ATOM 3377 C C . ARG A 1 477 ? -9.380 12.924 29.802 1.00 97.31 477 ARG A C 1
ATOM 3379 O O . ARG A 1 477 ? -8.700 13.848 29.357 1.00 97.31 477 ARG A O 1
ATOM 3386 N N . ASN A 1 478 ? -8.963 12.140 30.782 1.00 98.12 478 ASN A N 1
ATOM 3387 C CA . ASN A 1 478 ? -7.593 12.019 31.239 1.00 98.12 478 ASN A CA 1
ATOM 3388 C C . ASN A 1 478 ? -6.914 10.896 30.440 1.00 98.12 478 ASN A C 1
ATOM 3390 O O . ASN A 1 478 ? -7.230 9.729 30.646 1.00 98.12 478 ASN A O 1
ATOM 3394 N N . ASP A 1 479 ? -5.986 11.231 29.540 1.00 97.25 479 ASP A N 1
ATOM 3395 C CA . ASP A 1 479 ? -5.351 10.238 28.656 1.00 97.25 479 ASP A CA 1
ATOM 3396 C C . ASP A 1 479 ? -4.639 9.114 29.424 1.00 97.25 479 ASP A C 1
ATOM 3398 O O . ASP A 1 479 ? -4.709 7.956 29.022 1.00 97.25 479 ASP A O 1
ATOM 3402 N N . ALA A 1 480 ? -3.978 9.432 30.543 1.00 96.88 480 ALA A N 1
ATOM 3403 C CA . ALA A 1 480 ? -3.261 8.430 31.328 1.00 96.88 480 ALA A CA 1
ATOM 3404 C C . ALA A 1 480 ? -4.220 7.387 31.917 1.00 96.88 480 ALA A C 1
ATOM 3406 O O . ALA A 1 480 ? -3.943 6.192 31.836 1.00 96.88 480 ALA A O 1
ATOM 3407 N N . GLN A 1 481 ? -5.352 7.834 32.469 1.00 97.94 481 GLN A N 1
ATOM 3408 C CA . GLN A 1 481 ? -6.371 6.928 32.987 1.00 97.94 481 GLN A CA 1
ATOM 3409 C C . GLN A 1 481 ? -7.076 6.162 31.866 1.00 97.94 481 GLN A C 1
ATOM 3411 O O . GLN A 1 481 ? -7.148 4.937 31.912 1.00 97.94 481 GLN A O 1
ATOM 3416 N N . PHE A 1 482 ? -7.519 6.878 30.833 1.00 98.50 482 PHE A N 1
ATOM 3417 C CA . PHE A 1 482 ? -8.243 6.306 29.705 1.00 98.50 482 PHE A CA 1
ATOM 3418 C C . PHE A 1 482 ? -7.432 5.209 29.005 1.00 98.50 482 PHE A C 1
ATOM 3420 O O . PHE A 1 482 ? -7.936 4.115 28.786 1.00 98.50 482 PHE A O 1
ATOM 3427 N N . PHE A 1 483 ? -6.149 5.437 28.703 1.00 98.44 483 PHE A N 1
ATOM 3428 C CA . PHE A 1 483 ? -5.311 4.408 28.076 1.00 98.44 483 PHE A CA 1
ATOM 3429 C C . PHE A 1 483 ? -4.915 3.277 29.037 1.00 98.44 483 PHE A C 1
ATOM 3431 O O . PHE A 1 483 ? -4.691 2.144 28.596 1.00 98.44 483 PHE A O 1
ATOM 3438 N N . ALA A 1 484 ? -4.849 3.535 30.346 1.00 98.06 484 ALA A N 1
ATOM 3439 C CA . ALA A 1 484 ? -4.696 2.457 31.318 1.00 98.06 484 ALA A CA 1
ATOM 3440 C C . ALA A 1 484 ? -5.910 1.514 31.275 1.00 98.06 484 ALA A C 1
ATOM 3442 O O . ALA A 1 484 ? -5.726 0.299 31.205 1.00 98.06 484 ALA A O 1
ATOM 3443 N N . ASP A 1 485 ? -7.124 2.063 31.234 1.00 97.75 485 ASP A N 1
ATOM 3444 C CA . ASP A 1 485 ? -8.368 1.291 31.230 1.00 97.75 485 ASP A CA 1
ATOM 3445 C C . ASP A 1 485 ? -8.689 0.654 29.868 1.00 97.75 485 ASP A C 1
ATOM 3447 O O . ASP A 1 485 ? -9.133 -0.493 29.822 1.00 97.75 485 ASP A O 1
ATOM 3451 N N . GLU A 1 486 ? -8.425 1.350 28.761 1.00 98.12 486 GLU A N 1
ATOM 3452 C CA . GLU A 1 486 ? -8.840 0.928 27.417 1.00 98.12 486 GLU A CA 1
ATOM 3453 C C . GLU A 1 486 ? -7.736 0.262 26.593 1.00 98.12 486 GLU A C 1
ATOM 3455 O O . GLU A 1 486 ? -8.041 -0.326 25.568 1.00 98.12 486 GLU A O 1
ATOM 3460 N N . ILE A 1 487 ? -6.463 0.299 26.998 1.00 98.38 487 ILE A N 1
ATOM 3461 C CA . ILE A 1 487 ? -5.368 -0.353 26.245 1.00 98.38 487 ILE A CA 1
ATOM 3462 C C . ILE A 1 487 ? -4.595 -1.334 27.129 1.00 98.38 487 ILE A C 1
ATOM 3464 O O . ILE A 1 487 ? -4.351 -2.477 26.731 1.00 98.38 487 ILE A O 1
ATOM 3468 N N . THR A 1 488 ? -4.220 -0.909 28.337 1.00 98.38 488 THR A N 1
ATOM 3469 C CA . THR A 1 488 ? -3.360 -1.711 29.224 1.00 98.38 488 THR A CA 1
ATOM 3470 C C . THR A 1 488 ? -4.144 -2.790 29.974 1.00 98.38 488 THR A C 1
ATOM 3472 O O . THR A 1 488 ? -3.755 -3.956 29.961 1.00 98.38 488 THR A O 1
ATOM 3475 N N . ALA A 1 489 ? -5.264 -2.435 30.603 1.00 97.38 489 ALA A N 1
ATOM 3476 C CA . ALA A 1 489 ? -6.109 -3.373 31.335 1.00 97.38 489 ALA A CA 1
ATOM 3477 C C . ALA A 1 489 ? -6.644 -4.544 30.483 1.00 97.38 489 ALA A C 1
ATOM 3479 O O . ALA A 1 489 ? -6.529 -5.679 30.950 1.00 97.38 489 ALA A O 1
ATOM 3480 N N . PRO A 1 490 ? -7.165 -4.349 29.248 1.00 97.06 490 PRO A N 1
ATOM 3481 C CA . PRO A 1 490 ? -7.630 -5.474 28.436 1.00 97.06 490 PRO A CA 1
ATOM 3482 C C . PRO A 1 490 ? -6.508 -6.452 28.081 1.00 97.06 490 PRO A C 1
ATOM 3484 O O . PRO A 1 490 ? -6.760 -7.652 28.033 1.00 97.06 490 PRO A O 1
ATOM 3487 N N . LYS A 1 491 ? -5.259 -5.983 27.922 1.00 98.06 491 LYS A N 1
ATOM 3488 C CA . LYS A 1 491 ? -4.098 -6.869 27.753 1.00 98.06 491 LYS A CA 1
ATOM 3489 C C . LYS A 1 491 ? -3.971 -7.832 28.926 1.00 98.06 491 LYS A C 1
ATOM 3491 O O . LYS A 1 491 ? -3.952 -9.041 28.737 1.00 98.06 491 LYS A O 1
ATOM 3496 N N . ILE A 1 492 ? -3.906 -7.271 30.134 1.00 97.94 492 ILE A N 1
ATOM 3497 C CA . ILE A 1 492 ? -3.720 -8.021 31.379 1.00 97.94 492 ILE A CA 1
ATOM 3498 C C . ILE A 1 492 ? -4.863 -9.020 31.562 1.00 97.94 492 ILE A C 1
ATOM 3500 O O . ILE A 1 492 ? -4.618 -10.163 31.941 1.00 97.94 492 ILE A O 1
ATOM 3504 N N . LEU A 1 493 ? -6.096 -8.604 31.259 1.00 98.00 493 LEU A N 1
ATOM 3505 C CA . LEU A 1 493 ? -7.262 -9.472 31.356 1.00 98.00 493 LEU A CA 1
ATOM 3506 C C . LEU A 1 493 ? -7.158 -10.659 30.389 1.00 98.00 493 LEU A C 1
ATOM 3508 O O . LEU A 1 493 ? -7.265 -11.799 30.833 1.00 98.00 493 LEU A O 1
ATOM 3512 N N . ILE A 1 494 ? -6.848 -10.412 29.111 1.00 98.50 494 ILE A N 1
ATOM 3513 C CA . ILE A 1 494 ? -6.647 -11.469 28.105 1.00 98.50 494 ILE A CA 1
ATOM 3514 C C . ILE A 1 494 ? -5.552 -12.452 28.541 1.00 98.50 494 ILE A C 1
ATOM 3516 O O . ILE A 1 494 ? -5.746 -13.662 28.465 1.00 98.50 494 ILE A O 1
ATOM 3520 N N . GLU A 1 495 ? -4.410 -11.952 29.015 1.00 97.88 495 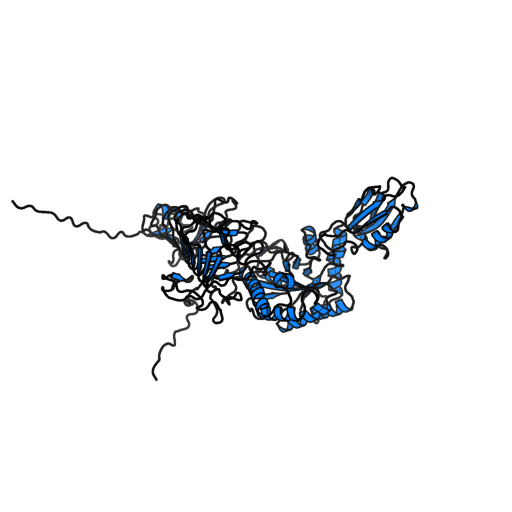GLU A N 1
ATOM 3521 C CA . GLU A 1 495 ? -3.295 -12.793 29.472 1.00 97.88 495 GLU A CA 1
ATOM 3522 C C . GLU A 1 495 ? -3.650 -13.611 30.726 1.00 97.88 495 GLU A C 1
ATOM 3524 O O . GLU A 1 495 ? -3.078 -14.677 30.944 1.00 97.88 495 GLU A O 1
ATOM 3529 N N . SER A 1 496 ? -4.595 -13.136 31.545 1.00 96.69 496 SER A N 1
ATOM 3530 C CA . SER A 1 496 ? -5.056 -13.839 32.748 1.00 96.69 496 SER A CA 1
ATOM 3531 C C . SER A 1 496 ? -6.143 -14.886 32.489 1.00 96.69 496 SER A C 1
ATOM 3533 O O . SER A 1 496 ? -6.175 -15.900 33.185 1.00 96.69 496 SER A O 1
ATOM 3535 N N . GLU A 1 497 ? -7.007 -14.657 31.497 1.00 97.62 497 GLU A N 1
ATOM 3536 C CA . GLU A 1 497 ? -8.124 -15.548 31.153 1.00 97.62 497 GLU A CA 1
ATOM 3537 C C . GLU A 1 497 ? -7.708 -16.656 30.175 1.00 97.62 497 GLU A C 1
ATOM 3539 O O . GLU A 1 497 ? -8.323 -17.722 30.142 1.00 97.62 497 GLU A O 1
ATOM 3544 N N . LEU A 1 498 ? -6.649 -16.433 29.388 1.00 98.31 498 LEU A N 1
ATOM 3545 C CA . LEU A 1 498 ? -6.179 -17.374 28.373 1.00 98.31 498 LEU A CA 1
ATOM 3546 C C . LEU A 1 498 ? -4.824 -17.990 28.722 1.00 98.31 498 LEU A C 1
ATOM 3548 O O . LEU A 1 498 ? -3.944 -17.361 29.312 1.00 98.31 498 LEU A O 1
ATOM 3552 N N . THR A 1 499 ? -4.606 -19.219 28.259 1.00 98.38 499 THR A N 1
ATOM 3553 C CA . THR A 1 499 ? -3.310 -19.901 28.339 1.00 98.38 499 THR A CA 1
ATOM 3554 C C . THR A 1 499 ? -2.731 -20.193 26.963 1.00 98.38 499 THR A C 1
ATOM 3556 O O . THR A 1 499 ? -3.446 -20.360 25.972 1.00 98.38 499 THR A O 1
ATOM 3559 N N . ALA A 1 500 ? -1.402 -20.278 26.899 1.00 95.50 500 ALA A N 1
ATOM 3560 C CA . ALA A 1 500 ? -0.683 -20.682 25.702 1.00 95.50 500 ALA A CA 1
ATOM 3561 C C . ALA A 1 500 ? -1.121 -22.089 25.226 1.00 95.50 500 ALA A C 1
ATOM 3563 O O . ALA A 1 500 ? -1.498 -22.929 26.052 1.00 95.50 500 ALA A O 1
ATOM 3564 N N . PRO A 1 501 ? -1.030 -22.387 23.913 1.00 92.94 501 PRO A N 1
ATOM 3565 C CA . PRO A 1 501 ? -1.574 -23.617 23.341 1.00 92.94 501 PRO A CA 1
ATOM 3566 C C . PRO A 1 501 ? -1.044 -24.876 24.037 1.00 92.94 501 PRO A C 1
ATOM 3568 O O . PRO A 1 501 ? 0.166 -25.100 24.102 1.00 92.94 501 PRO A O 1
ATOM 3571 N N . GLY A 1 502 ? -1.953 -25.703 24.563 1.00 88.50 502 GLY A N 1
ATOM 3572 C CA . GLY A 1 502 ? -1.597 -26.954 25.244 1.00 88.50 502 GLY A CA 1
ATOM 3573 C C . GLY A 1 502 ? -0.753 -26.776 26.515 1.00 88.50 502 GLY A C 1
ATOM 3574 O O . GLY A 1 502 ? -0.081 -27.720 26.930 1.00 88.50 502 GLY A O 1
ATOM 3575 N N . SER A 1 503 ? -0.766 -25.586 27.123 1.00 91.88 503 SER A N 1
ATOM 3576 C CA . SER A 1 503 ? 0.034 -25.232 28.297 1.00 91.88 503 SER A CA 1
ATOM 3577 C C . SER A 1 503 ? -0.814 -24.580 29.396 1.00 91.88 503 SER A C 1
ATOM 3579 O O . SER A 1 503 ? -1.908 -24.078 29.152 1.00 91.88 503 SER A O 1
ATOM 3581 N N . ALA A 1 504 ? -0.277 -24.572 30.619 1.00 90.75 504 ALA A N 1
ATOM 3582 C CA . ALA A 1 504 ? -0.781 -23.781 31.744 1.00 90.75 504 ALA A CA 1
ATOM 3583 C C . ALA A 1 504 ? -0.103 -22.398 31.849 1.00 90.75 504 ALA A C 1
ATOM 3585 O O . ALA A 1 504 ? -0.407 -21.623 32.752 1.00 90.75 504 ALA A O 1
ATOM 3586 N N . THR A 1 505 ? 0.858 -22.098 30.971 1.00 95.44 505 THR A N 1
ATOM 3587 C CA . THR A 1 505 ? 1.491 -20.776 30.895 1.00 95.44 505 THR A CA 1
ATOM 3588 C C . THR A 1 505 ? 0.466 -19.745 30.420 1.00 95.44 505 THR A C 1
ATOM 3590 O O . THR A 1 505 ? -0.219 -20.036 29.438 1.00 95.44 505 THR A O 1
ATOM 3593 N N . PRO A 1 506 ? 0.383 -18.558 31.048 1.00 96.69 506 PRO A N 1
ATOM 3594 C CA . PRO A 1 506 ? -0.429 -17.451 30.550 1.00 96.69 506 PRO A CA 1
ATOM 3595 C C . PRO A 1 506 ? -0.182 -17.176 29.065 1.00 96.69 506 PRO A C 1
ATOM 3597 O O . PRO A 1 506 ? 0.956 -17.269 28.589 1.00 96.69 506 PRO A O 1
ATOM 3600 N N . TYR A 1 507 ? -1.247 -16.870 28.330 1.00 97.94 507 TYR A N 1
ATOM 3601 C CA . TYR A 1 507 ? -1.131 -16.404 26.953 1.00 97.94 507 TYR A CA 1
ATOM 3602 C C . TYR A 1 507 ? -0.370 -15.070 26.918 1.00 97.94 507 TYR A C 1
ATOM 3604 O O . TYR A 1 507 ? -0.451 -14.285 27.857 1.00 97.94 507 TYR A O 1
ATOM 3612 N N . ALA A 1 508 ? 0.381 -14.812 25.846 1.00 96.94 508 ALA A N 1
ATOM 3613 C CA . ALA A 1 508 ? 1.101 -13.554 25.661 1.00 96.94 508 ALA A CA 1
ATOM 3614 C C . ALA A 1 508 ? 0.373 -12.699 24.619 1.00 96.94 508 ALA A C 1
ATOM 3616 O O . ALA A 1 508 ? 0.413 -13.002 23.426 1.00 96.94 508 ALA A O 1
ATOM 3617 N N . CYS A 1 509 ? -0.277 -11.622 25.059 1.00 98.12 509 CYS A N 1
ATOM 3618 C CA . CYS A 1 509 ? -1.036 -10.746 24.176 1.00 98.12 509 CYS A CA 1
ATOM 3619 C C . CYS A 1 509 ? -0.118 -9.651 23.613 1.00 98.12 509 CYS A C 1
ATOM 3621 O O . CYS A 1 509 ? 0.145 -8.618 24.235 1.00 98.12 509 CYS A O 1
ATOM 3623 N N . THR A 1 510 ? 0.428 -9.892 22.422 1.00 97.62 510 THR A N 1
ATOM 3624 C CA . THR A 1 510 ? 1.416 -8.999 21.791 1.00 97.62 510 THR A CA 1
ATOM 3625 C C . THR A 1 510 ? 0.841 -8.094 20.712 1.00 97.62 510 THR A C 1
ATOM 3627 O O . THR A 1 510 ? 1.566 -7.224 20.219 1.00 97.62 510 THR A O 1
ATOM 3630 N N . SER A 1 511 ? -0.429 -8.285 20.357 1.00 98.56 511 SER A N 1
ATOM 3631 C CA . SER A 1 511 ? -1.076 -7.607 19.236 1.00 98.56 511 SER A CA 1
ATOM 3632 C C . SER A 1 511 ? -2.323 -6.844 19.671 1.00 98.56 511 SER A C 1
ATOM 3634 O O . SER A 1 511 ? -3.013 -7.264 20.601 1.00 98.56 511 SER A O 1
ATOM 3636 N N . PHE A 1 512 ? -2.612 -5.734 18.994 1.00 98.56 512 PHE A N 1
ATOM 3637 C CA . PHE A 1 512 ? -3.771 -4.883 19.260 1.00 98.56 512 PHE A CA 1
ATOM 3638 C C . PHE A 1 512 ? -4.529 -4.555 17.967 1.00 98.56 512 PHE A C 1
ATOM 3640 O O . PHE A 1 512 ? -3.956 -4.507 16.884 1.00 98.56 512 PHE A O 1
ATOM 3647 N N . VAL A 1 513 ? -5.826 -4.314 18.052 1.00 98.25 513 VAL A N 1
ATOM 3648 C CA . VAL A 1 513 ? -6.647 -3.854 16.930 1.00 98.25 513 VAL A CA 1
ATOM 3649 C C . VAL A 1 513 ? -7.360 -2.596 17.383 1.00 98.25 513 VAL A C 1
ATOM 3651 O O . VAL A 1 513 ? -8.010 -2.600 18.427 1.00 98.25 513 VAL A O 1
ATOM 3654 N N . TYR A 1 514 ? -7.244 -1.514 16.619 1.00 97.62 514 TYR A N 1
ATOM 3655 C CA . TYR A 1 514 ? -7.893 -0.254 16.968 1.00 97.62 514 TYR A CA 1
ATOM 3656 C C . TYR A 1 514 ? -9.395 -0.313 16.653 1.00 97.62 514 TYR A C 1
ATOM 3658 O O . TYR A 1 514 ? -9.749 -0.504 15.485 1.00 97.62 514 TYR A O 1
ATOM 3666 N N . PRO A 1 515 ? -10.298 -0.136 17.640 1.00 95.62 515 PRO A N 1
ATOM 3667 C CA . PRO A 1 515 ? -11.733 -0.071 17.375 1.00 95.62 515 PRO A CA 1
ATOM 3668 C C . PRO A 1 515 ? -12.069 1.016 16.363 1.00 95.62 515 PRO A C 1
ATOM 3670 O O . PRO A 1 515 ? -11.493 2.110 16.378 1.00 95.62 515 PRO A O 1
ATOM 3673 N N . PHE A 1 516 ? -13.008 0.705 15.469 1.00 93.69 516 PHE A N 1
ATOM 3674 C CA . PHE A 1 516 ? -13.383 1.564 14.338 1.00 93.69 516 PHE A CA 1
ATOM 3675 C C . PHE A 1 516 ? -12.206 1.957 13.431 1.00 93.69 516 PHE A C 1
ATOM 3677 O O . PHE A 1 516 ? -12.306 2.945 12.704 1.00 93.69 516 PHE A O 1
ATOM 3684 N N . LEU A 1 517 ? -11.097 1.209 13.489 1.00 91.38 517 LEU A N 1
ATOM 3685 C CA . LEU A 1 517 ? -9.855 1.493 12.774 1.00 91.38 517 LEU A CA 1
ATOM 3686 C C . LEU A 1 517 ? -9.220 2.855 13.133 1.00 91.38 517 LEU A C 1
ATOM 3688 O O . LEU A 1 517 ? -8.384 3.367 12.388 1.00 91.38 517 LEU A O 1
ATOM 3692 N N . GLY A 1 518 ? -9.627 3.452 14.259 1.00 90.69 518 GLY A N 1
ATOM 3693 C CA . GLY A 1 518 ? -9.240 4.800 14.664 1.00 90.69 518 GLY A CA 1
ATOM 3694 C C . GLY A 1 518 ? -7.920 4.843 15.420 1.00 90.69 518 GLY A C 1
ATOM 3695 O O . GLY A 1 518 ? -7.833 4.331 16.535 1.00 90.69 518 GLY A O 1
ATOM 3696 N N . THR A 1 519 ? -6.924 5.525 14.861 1.00 91.88 519 THR A N 1
ATOM 3697 C CA . THR A 1 519 ? -5.607 5.702 15.483 1.00 91.88 519 THR A CA 1
ATOM 3698 C C . THR A 1 519 ? -5.073 7.121 15.282 1.00 91.88 519 THR A C 1
ATOM 3700 O O . THR A 1 519 ? -5.487 7.836 14.371 1.00 91.88 519 THR A O 1
ATOM 3703 N N . ASP A 1 520 ? -4.171 7.535 16.167 1.00 92.62 520 ASP A N 1
ATOM 3704 C CA . ASP A 1 520 ? -3.363 8.745 16.056 1.00 92.62 520 ASP A CA 1
ATOM 3705 C C . ASP A 1 520 ? -2.017 8.544 16.778 1.00 92.62 520 ASP A C 1
ATOM 3707 O O . ASP A 1 520 ? -1.758 7.500 17.383 1.00 92.62 520 ASP A O 1
ATOM 3711 N N . ALA A 1 521 ? -1.149 9.556 16.748 1.00 92.69 521 ALA A N 1
ATOM 3712 C CA . ALA A 1 521 ? 0.172 9.472 17.367 1.00 92.69 521 ALA A CA 1
ATOM 3713 C C . ALA A 1 521 ? 0.139 9.192 18.886 1.00 92.69 521 ALA A C 1
ATOM 3715 O O . ALA A 1 521 ? 1.037 8.525 19.402 1.00 92.69 521 ALA A O 1
ATOM 3716 N N . ALA A 1 522 ? -0.871 9.683 19.615 1.00 95.94 522 ALA A N 1
ATOM 3717 C CA . ALA A 1 522 ? -1.000 9.444 21.051 1.00 95.94 522 ALA A CA 1
ATOM 3718 C C . ALA A 1 522 ? -1.466 8.009 21.333 1.00 95.94 522 ALA A C 1
ATOM 3720 O O . ALA A 1 522 ? -0.932 7.352 22.229 1.00 95.94 522 ALA A O 1
ATOM 3721 N N . VAL A 1 523 ? -2.406 7.500 20.533 1.00 96.75 523 VAL A N 1
ATOM 3722 C CA . VAL A 1 523 ? -2.896 6.118 20.607 1.00 96.75 523 VAL A CA 1
ATOM 3723 C C . VAL A 1 523 ? -1.786 5.117 20.270 1.00 96.75 523 VAL A C 1
ATOM 3725 O O . VAL A 1 523 ? -1.597 4.148 21.011 1.00 96.75 523 VAL A O 1
ATOM 3728 N N . LEU A 1 524 ? -1.001 5.363 19.215 1.00 95.19 524 LEU A N 1
ATOM 3729 C CA . LEU A 1 524 ? 0.163 4.540 18.857 1.00 95.19 524 LEU A CA 1
ATOM 3730 C C . LEU A 1 524 ? 1.179 4.492 20.005 1.00 95.19 524 LEU A C 1
ATOM 3732 O O . LEU A 1 524 ? 1.608 3.411 20.417 1.00 95.19 524 LEU A O 1
ATOM 3736 N N . ALA A 1 525 ? 1.511 5.650 20.586 1.00 95.94 525 ALA A N 1
ATOM 3737 C CA . ALA A 1 525 ? 2.436 5.734 21.713 1.00 95.94 525 ALA A CA 1
ATOM 3738 C C . ALA A 1 525 ? 1.923 4.976 22.950 1.00 95.94 525 ALA A C 1
ATOM 3740 O O . ALA A 1 525 ? 2.691 4.256 23.590 1.00 95.94 525 ALA A O 1
ATOM 3741 N N . ALA A 1 526 ? 0.631 5.088 23.269 1.00 97.75 526 ALA A N 1
ATOM 3742 C CA . ALA A 1 526 ? 0.012 4.355 24.372 1.00 97.75 526 ALA A CA 1
ATOM 3743 C C . ALA A 1 526 ? -0.001 2.835 24.127 1.00 97.75 526 ALA A C 1
ATOM 3745 O O . ALA A 1 526 ? 0.278 2.053 25.037 1.00 97.75 526 ALA A O 1
ATOM 3746 N N . THR A 1 527 ? -0.251 2.413 22.886 1.00 98.00 527 THR A N 1
ATOM 3747 C CA . THR A 1 527 ? -0.217 1.002 22.470 1.00 98.00 527 THR A CA 1
ATOM 3748 C C . THR A 1 527 ? 1.188 0.417 22.615 1.00 98.00 527 THR A C 1
ATOM 3750 O O . THR A 1 527 ? 1.365 -0.646 23.214 1.00 98.00 527 THR A O 1
ATOM 3753 N N . ALA A 1 528 ? 2.207 1.145 22.153 1.00 96.94 528 ALA A N 1
ATOM 3754 C CA . ALA A 1 528 ? 3.605 0.773 22.341 1.00 96.94 528 ALA A CA 1
ATOM 3755 C C . ALA A 1 528 ? 3.984 0.704 23.831 1.00 96.94 528 ALA A C 1
ATOM 3757 O O . ALA A 1 528 ? 4.642 -0.243 24.263 1.00 96.94 528 ALA A O 1
ATOM 3758 N N . ALA A 1 529 ? 3.544 1.679 24.635 1.00 97.06 529 ALA A N 1
ATOM 3759 C CA . ALA A 1 529 ? 3.819 1.735 26.071 1.00 97.06 529 ALA A CA 1
ATOM 3760 C C . ALA A 1 529 ? 3.185 0.567 26.849 1.00 97.06 529 ALA A C 1
ATOM 3762 O O . ALA A 1 529 ? 3.781 0.084 27.811 1.00 97.06 529 ALA A O 1
ATOM 3763 N N . ALA A 1 530 ? 2.033 0.060 26.400 1.00 97.69 530 ALA A N 1
ATOM 3764 C CA . ALA A 1 530 ? 1.410 -1.162 26.919 1.00 97.69 530 ALA A CA 1
ATOM 3765 C C . ALA A 1 530 ? 2.128 -2.460 26.468 1.00 97.69 530 ALA A C 1
ATOM 3767 O O . ALA A 1 530 ? 1.724 -3.577 26.811 1.00 97.69 530 ALA A O 1
ATOM 3768 N N . GLY A 1 531 ? 3.212 -2.344 25.695 1.00 96.88 531 GLY A N 1
ATOM 3769 C CA . GLY A 1 531 ? 4.048 -3.462 25.264 1.00 96.88 531 GLY A CA 1
ATOM 3770 C C . GLY A 1 531 ? 3.445 -4.291 24.133 1.00 96.88 531 GLY A C 1
ATOM 3771 O O . GLY A 1 531 ? 3.824 -5.451 23.965 1.00 96.88 531 GLY A O 1
ATOM 3772 N N . TYR A 1 532 ? 2.476 -3.751 23.392 1.00 98.25 532 TYR A N 1
ATOM 3773 C CA . TYR A 1 532 ? 2.083 -4.335 22.114 1.00 98.25 532 TYR A CA 1
ATOM 3774 C C . TYR A 1 532 ? 3.187 -4.093 21.081 1.00 98.25 532 TYR A C 1
ATOM 3776 O O . TYR A 1 532 ? 3.932 -3.116 21.148 1.00 98.25 532 TYR A O 1
ATOM 3784 N N . THR A 1 533 ? 3.317 -5.016 20.135 1.00 96.62 533 THR A N 1
ATOM 3785 C CA . THR A 1 533 ? 4.377 -4.999 19.114 1.00 96.62 533 THR A CA 1
ATOM 3786 C C . THR A 1 533 ? 3.836 -5.077 17.698 1.00 96.62 533 THR A C 1
ATOM 3788 O O . THR A 1 533 ? 4.577 -4.792 16.762 1.00 96.62 533 THR A O 1
ATOM 3791 N N . ALA A 1 534 ? 2.568 -5.454 17.549 1.00 97.56 534 ALA A N 1
ATOM 3792 C CA . ALA A 1 534 ? 1.839 -5.392 16.301 1.00 97.56 534 ALA A CA 1
ATOM 3793 C C . ALA A 1 534 ? 0.472 -4.757 16.556 1.00 97.56 534 ALA A C 1
ATOM 3795 O O . ALA A 1 534 ? -0.154 -5.039 17.578 1.00 97.56 534 ALA A O 1
ATOM 3796 N N . ALA A 1 535 ? -0.009 -3.922 15.650 1.00 97.56 535 ALA A N 1
ATOM 3797 C CA . ALA A 1 535 ? -1.388 -3.481 15.676 1.00 97.56 535 ALA A CA 1
ATOM 3798 C C . ALA A 1 535 ? -1.885 -3.137 14.281 1.00 97.56 535 ALA A C 1
ATOM 3800 O O . ALA A 1 535 ? -1.082 -2.872 13.390 1.00 97.56 535 ALA A O 1
ATOM 3801 N N . ARG A 1 536 ? -3.202 -3.193 14.081 1.00 95.50 536 ARG A N 1
ATOM 3802 C CA . ARG A 1 536 ? -3.821 -2.860 12.794 1.00 95.50 536 ARG A CA 1
ATOM 3803 C C . ARG A 1 536 ? -4.825 -1.724 12.913 1.00 95.50 536 ARG A C 1
ATOM 3805 O O . ARG A 1 536 ? -5.567 -1.649 13.896 1.00 95.50 536 ARG A O 1
ATOM 3812 N N . SER A 1 537 ? -4.833 -0.879 11.890 1.00 91.25 537 SER A N 1
ATOM 3813 C CA . SER A 1 537 ? -5.618 0.345 11.754 1.00 91.25 537 SER A CA 1
ATOM 3814 C C . SER A 1 537 ? -6.328 0.382 10.394 1.00 91.25 537 SER A C 1
ATOM 3816 O O . SER A 1 537 ? -6.511 -0.649 9.745 1.00 91.25 537 SER A O 1
ATOM 3818 N N . GLY A 1 538 ? -6.801 1.561 9.992 1.00 85.00 538 GLY A N 1
ATOM 3819 C CA . GLY A 1 538 ? -7.584 1.750 8.779 1.00 85.00 538 GLY A CA 1
ATOM 3820 C C . GLY A 1 538 ? -6.763 2.120 7.559 1.00 85.00 538 GLY A C 1
ATOM 3821 O O . GLY A 1 538 ? -5.640 1.667 7.360 1.00 85.00 538 GLY A O 1
ATOM 3822 N N . TYR A 1 539 ? -7.372 2.958 6.724 1.00 74.88 539 TYR A N 1
ATOM 3823 C CA . TYR A 1 539 ? -6.871 3.310 5.400 1.00 74.88 539 TYR A CA 1
ATOM 3824 C C . TYR A 1 539 ? -5.514 4.026 5.412 1.00 74.88 539 TYR A C 1
ATOM 3826 O O . TYR A 1 539 ? -4.778 3.941 4.434 1.00 74.88 539 TYR A O 1
ATOM 3834 N N . ASP A 1 540 ? -5.183 4.679 6.526 1.00 76.75 540 ASP A N 1
ATOM 3835 C CA . ASP A 1 540 ? -3.932 5.416 6.711 1.00 76.75 540 ASP A CA 1
ATOM 3836 C C . ASP A 1 540 ? -2.778 4.541 7.234 1.00 76.75 540 ASP A C 1
ATOM 3838 O O . ASP A 1 540 ? -1.658 5.029 7.364 1.00 76.75 540 ASP A O 1
ATOM 3842 N N . GLY A 1 541 ? -3.029 3.253 7.503 1.00 82.94 541 GLY A N 1
ATOM 3843 C CA . GLY A 1 541 ? -2.010 2.327 7.981 1.00 82.94 541 GLY A CA 1
ATOM 3844 C C . GLY A 1 541 ? -0.936 1.968 6.943 1.00 82.94 541 GLY A C 1
ATOM 3845 O O . GLY A 1 541 ? -1.109 2.068 5.726 1.00 82.94 541 GLY A O 1
ATOM 3846 N N . SER A 1 542 ? 0.184 1.456 7.444 1.00 85.19 542 SER A N 1
ATOM 3847 C CA . SER A 1 542 ? 1.274 0.831 6.701 1.00 85.19 542 SER A CA 1
ATOM 3848 C C . SER A 1 542 ? 0.800 -0.437 5.987 1.00 85.19 542 SER A C 1
ATOM 3850 O O . SER A 1 542 ? 0.435 -1.421 6.627 1.00 85.19 542 SER A O 1
ATOM 3852 N N . TYR A 1 543 ? 0.845 -0.446 4.654 1.00 80.62 543 TYR A N 1
ATOM 3853 C CA . TYR A 1 543 ? 0.420 -1.599 3.849 1.00 80.62 543 TYR A CA 1
ATOM 3854 C C . TYR A 1 543 ? 1.564 -2.349 3.164 1.00 80.62 543 TYR A C 1
ATOM 3856 O O . TYR A 1 543 ? 1.400 -3.516 2.831 1.00 80.62 543 TYR A O 1
ATOM 3864 N N . ALA A 1 544 ? 2.716 -1.723 2.915 1.00 75.56 544 ALA A N 1
ATOM 3865 C CA . ALA A 1 544 ? 3.823 -2.349 2.191 1.00 75.56 544 ALA A CA 1
ATOM 3866 C C . ALA A 1 544 ? 5.127 -2.243 2.973 1.00 75.56 544 ALA A C 1
ATOM 3868 O O . ALA A 1 544 ? 5.534 -1.152 3.372 1.00 75.56 544 ALA A O 1
ATOM 3869 N N . MET A 1 545 ? 5.807 -3.378 3.158 1.00 63.59 545 MET A N 1
ATOM 3870 C CA . MET A 1 545 ? 7.080 -3.461 3.876 1.00 63.59 545 MET A CA 1
ATOM 3871 C C . MET A 1 545 ? 8.168 -2.746 3.062 1.00 63.59 545 MET A C 1
ATOM 3873 O O . MET A 1 545 ? 8.825 -3.337 2.203 1.00 63.59 545 MET A O 1
ATOM 3877 N N . GLY A 1 546 ? 8.322 -1.441 3.297 1.00 52.47 546 GLY A N 1
ATOM 3878 C CA . GLY A 1 546 ? 9.174 -0.563 2.497 1.00 52.47 546 GLY A CA 1
ATOM 3879 C C . GLY A 1 546 ? 8.453 0.325 1.470 1.00 52.47 546 GLY A C 1
ATOM 3880 O O . GLY A 1 546 ? 9.146 0.875 0.609 1.00 52.47 546 GLY A O 1
ATOM 3881 N N . GLY A 1 547 ? 7.116 0.460 1.501 1.00 49.03 547 GLY A N 1
ATOM 3882 C CA . GLY A 1 547 ? 6.330 1.117 0.443 1.00 49.03 547 GLY A CA 1
ATOM 3883 C C . GLY A 1 547 ? 5.504 2.358 0.838 1.00 49.03 547 GLY A C 1
ATOM 3884 O O . GLY A 1 547 ? 4.516 2.263 1.552 1.00 49.03 547 GLY A O 1
ATOM 3885 N N . LEU A 1 548 ? 5.907 3.497 0.255 1.00 51.22 548 LEU A N 1
ATOM 3886 C CA . LEU A 1 548 ? 5.155 4.437 -0.609 1.00 51.22 548 LEU A CA 1
ATOM 3887 C C . LEU A 1 548 ? 3.973 5.302 -0.107 1.00 51.22 548 LEU A C 1
ATOM 3889 O O . LEU A 1 548 ? 3.417 6.022 -0.932 1.00 51.22 548 LEU A O 1
ATOM 3893 N N . TYR A 1 549 ? 3.619 5.362 1.181 1.00 48.41 549 TYR A N 1
ATOM 3894 C CA . TYR A 1 549 ? 2.596 6.330 1.657 1.00 48.41 549 TYR A CA 1
ATOM 3895 C C . TYR A 1 549 ? 3.095 7.327 2.711 1.00 48.41 549 TYR A C 1
ATOM 3897 O O . TYR A 1 549 ? 2.457 7.563 3.729 1.00 48.41 549 TYR A O 1
ATOM 3905 N N . ALA A 1 550 ? 4.244 7.953 2.435 1.00 44.31 550 ALA A N 1
ATOM 3906 C CA . ALA A 1 550 ? 4.719 9.140 3.160 1.00 44.31 550 ALA A CA 1
ATOM 3907 C C . ALA A 1 550 ? 5.592 10.089 2.301 1.00 44.31 550 ALA A C 1
ATOM 3909 O O . ALA A 1 550 ? 6.261 10.970 2.840 1.00 44.31 550 ALA A O 1
ATOM 3910 N N . GLY A 1 551 ? 5.637 9.919 0.968 1.00 44.84 551 GLY A N 1
ATOM 3911 C CA . GLY A 1 551 ? 6.533 10.692 0.088 1.00 44.84 551 GLY A CA 1
ATOM 3912 C C . GLY A 1 551 ? 8.030 10.387 0.271 1.00 44.84 551 GLY A C 1
ATOM 3913 O O . GLY A 1 551 ? 8.882 11.111 -0.245 1.00 44.84 551 GLY A O 1
ATOM 3914 N N . THR A 1 552 ? 8.373 9.326 1.006 1.00 40.72 552 THR A N 1
ATOM 3915 C CA . THR A 1 552 ? 9.739 8.821 1.189 1.00 40.72 552 THR A CA 1
ATOM 3916 C C . THR A 1 552 ? 9.833 7.384 0.672 1.00 40.72 552 THR A C 1
ATOM 3918 O O . THR A 1 552 ? 8.906 6.584 0.793 1.00 40.72 552 THR A O 1
ATOM 3921 N N . THR A 1 553 ? 10.943 7.044 0.011 1.00 49.00 553 THR A N 1
ATOM 3922 C CA . THR A 1 553 ? 11.246 5.663 -0.400 1.00 49.00 553 THR A CA 1
ATOM 3923 C C . THR A 1 553 ? 12.722 5.351 -0.113 1.00 49.00 553 THR A C 1
ATOM 3925 O O . THR A 1 553 ? 13.575 6.161 -0.486 1.00 49.00 553 THR A O 1
ATOM 3928 N N . PRO A 1 554 ? 13.052 4.198 0.504 1.00 53.88 554 PRO A N 1
ATOM 3929 C CA . PRO A 1 554 ? 12.112 3.211 1.047 1.00 53.88 554 PRO A CA 1
ATOM 3930 C C . PRO A 1 554 ? 11.186 3.824 2.102 1.00 53.88 554 PRO A C 1
ATOM 3932 O O . PRO A 1 554 ? 11.629 4.671 2.869 1.00 53.88 554 PRO A O 1
ATOM 3935 N N . GLY A 1 555 ? 9.900 3.473 2.044 1.00 62.94 555 GLY A N 1
ATOM 3936 C CA . GLY A 1 555 ? 8.923 3.938 3.025 1.00 62.94 555 GLY A CA 1
ATOM 3937 C C . GLY A 1 555 ? 9.116 3.199 4.343 1.00 62.94 555 GLY A C 1
ATOM 3938 O O . GLY A 1 555 ? 9.563 2.049 4.350 1.00 62.94 555 GLY A O 1
ATOM 3939 N N . ASP A 1 556 ? 8.780 3.854 5.441 1.00 75.19 556 ASP A N 1
ATOM 3940 C CA . ASP A 1 556 ? 8.778 3.247 6.765 1.00 75.19 556 ASP A CA 1
ATOM 3941 C C . ASP A 1 556 ? 7.583 2.282 6.867 1.00 75.19 556 ASP A C 1
ATOM 3943 O O . ASP A 1 556 ? 6.501 2.571 6.359 1.00 75.19 556 ASP A O 1
ATOM 3947 N N . TYR A 1 557 ? 7.772 1.122 7.495 1.00 85.19 557 TYR A N 1
ATOM 3948 C CA . TYR A 1 557 ? 6.683 0.199 7.817 1.00 85.19 557 TYR A CA 1
ATOM 3949 C C . TYR A 1 557 ? 6.501 0.146 9.329 1.00 85.19 557 TYR A C 1
ATOM 3951 O O . TYR A 1 557 ? 7.366 -0.384 10.037 1.00 85.19 557 TYR A O 1
ATOM 3959 N N . ASP A 1 558 ? 5.394 0.698 9.824 1.00 90.12 558 ASP A N 1
ATOM 3960 C CA . ASP A 1 558 ? 5.052 0.656 11.241 1.00 90.12 558 ASP A CA 1
ATOM 3961 C C . ASP A 1 558 ? 4.192 -0.569 11.549 1.00 90.12 558 ASP A C 1
ATOM 3963 O O . ASP A 1 558 ? 3.045 -0.710 11.131 1.00 90.12 558 ASP A O 1
ATOM 3967 N N . THR A 1 559 ? 4.773 -1.481 12.317 1.00 93.94 559 THR A N 1
ATOM 3968 C CA . THR A 1 559 ? 4.094 -2.701 12.757 1.00 93.94 559 THR A CA 1
ATOM 3969 C C . THR A 1 559 ? 2.968 -2.439 13.751 1.00 93.94 559 THR A C 1
ATOM 3971 O O . THR A 1 559 ? 2.136 -3.322 13.925 1.00 93.94 559 THR A O 1
ATOM 3974 N N . LEU A 1 560 ? 2.903 -1.257 14.372 1.00 95.25 560 LEU A N 1
ATOM 3975 C CA . LEU A 1 560 ? 1.771 -0.821 15.193 1.00 95.25 560 LEU A CA 1
ATOM 3976 C C . LEU A 1 560 ? 0.671 -0.124 14.389 1.00 95.25 560 LEU A C 1
ATOM 3978 O O . LEU A 1 560 ? -0.305 0.320 14.976 1.00 95.25 560 LEU A O 1
ATOM 3982 N N . ASP A 1 561 ? 0.798 -0.035 13.070 1.00 93.25 561 ASP A N 1
ATOM 3983 C CA . ASP A 1 561 ? -0.157 0.682 12.234 1.00 93.25 561 ASP A CA 1
ATOM 3984 C C . ASP A 1 561 ? -0.427 -0.079 10.934 1.00 93.25 561 ASP A C 1
ATOM 3986 O O . ASP A 1 561 ? -0.358 0.475 9.851 1.00 93.25 561 ASP A O 1
ATOM 3990 N N . ILE A 1 562 ? -0.666 -1.389 11.006 1.00 94.12 562 ILE A N 1
ATOM 3991 C CA . ILE A 1 562 ? -0.853 -2.246 9.826 1.00 94.12 562 ILE A CA 1
ATOM 3992 C C . ILE A 1 562 ? -2.188 -1.921 9.148 1.00 94.12 562 ILE A C 1
ATOM 3994 O O . ILE A 1 562 ? -3.240 -1.994 9.785 1.00 94.12 562 ILE A O 1
ATOM 3998 N N . TRP A 1 563 ? -2.165 -1.636 7.846 1.00 92.44 563 TRP A N 1
ATOM 3999 C CA . TRP A 1 563 ? -3.374 -1.362 7.067 1.00 92.44 563 TRP A CA 1
ATOM 4000 C C . TRP A 1 563 ? -4.325 -2.558 7.073 1.00 92.44 563 TRP A C 1
ATOM 4002 O O . TRP A 1 563 ? -3.923 -3.699 6.796 1.00 92.44 563 TRP A O 1
ATOM 4012 N N . ALA A 1 564 ? -5.600 -2.283 7.340 1.00 93.00 564 ALA A N 1
ATOM 4013 C CA . ALA A 1 564 ? -6.650 -3.280 7.305 1.00 93.00 564 ALA A CA 1
ATOM 4014 C C . ALA A 1 564 ? -7.885 -2.831 6.525 1.00 93.00 564 ALA A C 1
ATOM 4016 O O . ALA A 1 564 ? -8.260 -1.659 6.510 1.00 93.00 564 ALA A O 1
ATOM 4017 N N . VAL A 1 565 ? -8.564 -3.802 5.916 1.00 92.38 565 VAL A N 1
ATOM 4018 C CA . VAL A 1 565 ? -9.796 -3.565 5.157 1.00 92.38 565 VAL A CA 1
ATOM 4019 C C . VAL A 1 565 ? -10.710 -4.790 5.178 1.00 92.38 565 VAL A C 1
ATOM 4021 O O . VAL A 1 565 ? -10.254 -5.923 5.349 1.00 92.38 565 VAL A O 1
ATOM 4024 N N . LYS A 1 566 ? -12.016 -4.587 4.994 1.00 93.69 566 LYS A N 1
ATOM 4025 C CA . LYS A 1 566 ? -12.968 -5.697 4.926 1.00 93.69 566 LYS A CA 1
ATOM 4026 C C . LYS A 1 566 ? -12.940 -6.373 3.551 1.00 93.69 566 LYS A C 1
ATOM 4028 O O . LYS A 1 566 ? -13.027 -5.670 2.541 1.00 93.69 566 LYS A O 1
ATOM 4033 N N . PRO A 1 567 ? -12.924 -7.720 3.466 1.00 94.56 567 PRO A N 1
ATOM 4034 C CA . PRO A 1 567 ? -13.046 -8.438 2.198 1.00 94.56 567 PRO A CA 1
ATOM 4035 C C . PRO A 1 567 ? -14.279 -8.023 1.395 1.00 94.56 567 PRO A C 1
ATOM 4037 O O . PRO A 1 567 ? -14.196 -7.872 0.181 1.00 94.56 567 PRO A O 1
ATOM 4040 N N . GLY A 1 568 ? -15.412 -7.800 2.070 1.00 92.75 568 GLY A N 1
ATOM 4041 C CA . GLY A 1 568 ? -16.653 -7.370 1.426 1.00 92.75 568 GLY A CA 1
ATOM 4042 C C . GLY A 1 568 ? -16.554 -5.999 0.750 1.00 92.75 568 GLY A C 1
ATOM 4043 O O . GLY A 1 568 ? -17.153 -5.817 -0.307 1.00 92.75 568 GLY A O 1
ATOM 4044 N N . ASP A 1 569 ? -15.763 -5.075 1.303 1.00 89.56 569 ASP A N 1
ATOM 4045 C CA . ASP A 1 569 ? -15.563 -3.731 0.742 1.00 89.56 569 ASP A CA 1
ATOM 4046 C C . ASP A 1 569 ? -14.581 -3.751 -0.439 1.00 89.56 569 ASP A C 1
ATOM 4048 O O . ASP A 1 569 ? -14.757 -3.021 -1.414 1.00 89.56 569 ASP A O 1
ATOM 4052 N N . VAL A 1 570 ? -13.563 -4.618 -0.382 1.00 88.94 570 VAL A N 1
ATOM 4053 C CA . VAL A 1 570 ? -12.566 -4.763 -1.454 1.00 88.94 570 VAL A CA 1
ATOM 4054 C C . VAL A 1 570 ? -13.108 -5.588 -2.611 1.00 88.94 570 VAL A C 1
ATOM 4056 O O . VAL A 1 570 ? -13.129 -5.140 -3.756 1.00 88.94 570 VAL A O 1
ATOM 4059 N N . PHE A 1 571 ? -13.532 -6.816 -2.325 1.00 92.06 571 PHE A N 1
ATOM 4060 C CA . PHE A 1 571 ? -13.890 -7.792 -3.344 1.00 92.06 571 PHE A CA 1
ATOM 4061 C C . PHE A 1 571 ? -15.359 -7.693 -3.732 1.00 92.06 571 PHE A C 1
ATOM 4063 O O . PHE A 1 571 ? -15.696 -8.015 -4.868 1.00 92.06 571 PHE A O 1
ATOM 4070 N N . GLY A 1 572 ? -16.236 -7.237 -2.838 1.00 91.94 572 GLY A N 1
ATOM 4071 C CA . GLY A 1 572 ? -17.685 -7.381 -2.958 1.00 91.94 572 GLY A CA 1
ATOM 4072 C C . GLY A 1 572 ? -18.203 -8.655 -2.286 1.00 91.94 572 GLY A C 1
ATOM 4073 O O . GLY A 1 572 ? -17.437 -9.503 -1.828 1.00 91.94 572 GLY A O 1
ATOM 4074 N N . ARG A 1 573 ? -19.532 -8.791 -2.248 1.00 93.69 573 ARG A N 1
ATOM 4075 C CA . ARG A 1 573 ? -20.241 -9.879 -1.560 1.00 93.69 573 ARG A CA 1
ATOM 4076 C C . ARG A 1 573 ? -21.136 -10.683 -2.487 1.00 93.69 573 ARG A C 1
ATOM 4078 O O . ARG A 1 573 ? -21.600 -10.151 -3.495 1.00 93.69 573 ARG A O 1
ATOM 4085 N N . ASN A 1 574 ? -21.420 -11.930 -2.108 1.00 93.88 574 ASN A N 1
ATOM 4086 C CA . ASN A 1 574 ? -22.291 -12.856 -2.847 1.00 93.88 574 ASN A CA 1
ATOM 4087 C C . ASN A 1 574 ? -21.890 -13.009 -4.325 1.00 93.88 574 ASN A C 1
ATOM 4089 O O . ASN A 1 574 ? -22.731 -12.985 -5.226 1.00 93.88 574 ASN A O 1
ATOM 4093 N N . LEU A 1 575 ? -20.586 -13.095 -4.578 1.00 94.56 575 LEU A N 1
ATOM 4094 C CA . LEU A 1 575 ? -20.032 -13.145 -5.927 1.00 94.56 575 LEU A CA 1
ATOM 4095 C C . LEU A 1 575 ? -20.026 -14.575 -6.463 1.00 94.56 575 LEU A C 1
ATOM 4097 O O . LEU A 1 575 ? -19.856 -15.537 -5.714 1.00 94.56 575 LEU A O 1
ATOM 4101 N N . ASP A 1 576 ? -20.126 -14.713 -7.783 1.00 95.38 576 ASP A N 1
ATOM 4102 C CA . ASP A 1 576 ? -19.776 -15.969 -8.432 1.00 95.38 576 ASP A CA 1
ATOM 4103 C C . ASP A 1 576 ? -18.262 -16.245 -8.316 1.00 95.38 576 ASP A C 1
ATOM 4105 O O . ASP A 1 576 ? -17.442 -15.335 -8.145 1.00 95.38 576 ASP A O 1
ATOM 4109 N N . ALA A 1 577 ? -17.887 -17.520 -8.438 1.00 93.69 577 ALA A N 1
ATOM 4110 C CA . ALA A 1 577 ? -16.509 -17.965 -8.250 1.00 93.69 577 ALA A CA 1
ATOM 4111 C C . ALA A 1 577 ? -15.514 -17.300 -9.218 1.00 93.69 577 ALA A C 1
ATOM 4113 O O . ALA A 1 577 ? -14.379 -17.032 -8.829 1.00 93.69 577 ALA A O 1
ATOM 4114 N N . ALA A 1 578 ? -15.922 -17.007 -10.459 1.00 91.94 578 ALA A N 1
ATOM 4115 C CA . ALA A 1 578 ? -15.038 -16.397 -11.448 1.00 91.94 578 ALA A CA 1
ATOM 4116 C C . ALA A 1 578 ? -14.790 -14.917 -11.128 1.00 91.94 578 ALA A C 1
ATOM 4118 O O . ALA A 1 578 ? -13.649 -14.453 -11.175 1.00 91.94 578 ALA A O 1
ATOM 4119 N N . THR A 1 579 ? -15.835 -14.183 -10.738 1.00 92.19 579 THR A N 1
ATOM 4120 C CA . THR A 1 579 ? -15.712 -12.787 -10.304 1.00 92.19 579 THR A CA 1
ATOM 4121 C C . THR A 1 579 ? -14.855 -12.661 -9.047 1.00 92.19 579 THR A C 1
ATOM 4123 O O . THR A 1 579 ? -13.988 -11.784 -9.002 1.00 92.19 579 THR A O 1
ATOM 4126 N N . LEU A 1 580 ? -15.051 -13.538 -8.055 1.00 93.88 580 LEU A N 1
ATOM 4127 C CA . LEU A 1 580 ? -14.232 -13.552 -6.841 1.00 93.88 580 LEU A CA 1
ATOM 4128 C C . LEU A 1 580 ? -12.766 -13.868 -7.165 1.00 93.88 580 LEU A C 1
ATOM 4130 O O . LEU A 1 580 ? -11.888 -13.101 -6.779 1.00 93.88 580 LEU A O 1
ATOM 4134 N N . ALA A 1 581 ? -12.496 -14.941 -7.917 1.00 92.62 581 ALA A N 1
ATOM 4135 C CA . ALA A 1 581 ? -11.136 -15.347 -8.280 1.00 92.62 581 ALA A CA 1
ATOM 4136 C C . ALA A 1 581 ? -10.369 -14.232 -9.003 1.00 92.62 581 ALA A C 1
ATOM 4138 O O . ALA A 1 581 ? -9.204 -13.978 -8.700 1.00 92.62 581 ALA A O 1
ATOM 4139 N N . ARG A 1 582 ? -11.037 -13.521 -9.916 1.00 90.94 582 ARG A N 1
ATOM 4140 C CA . ARG A 1 582 ? -10.470 -12.378 -10.638 1.00 90.94 582 ARG A CA 1
ATOM 4141 C C . ARG A 1 582 ? -10.060 -11.237 -9.703 1.00 90.94 582 ARG A C 1
ATOM 4143 O O . ARG A 1 582 ? -8.937 -10.749 -9.796 1.00 90.94 582 ARG A O 1
ATOM 4150 N N . ARG A 1 583 ? -10.948 -10.832 -8.791 1.00 91.62 583 ARG A N 1
ATOM 4151 C CA . ARG A 1 583 ? -10.707 -9.723 -7.852 1.00 91.62 583 ARG A CA 1
ATOM 4152 C C . ARG A 1 583 ? -9.664 -10.072 -6.796 1.00 91.62 583 ARG A C 1
ATOM 4154 O O . ARG A 1 583 ? -8.737 -9.300 -6.569 1.00 91.62 583 ARG A O 1
ATOM 4161 N N . VAL A 1 584 ? -9.762 -11.265 -6.211 1.00 93.25 584 VAL A N 1
ATOM 4162 C CA . VAL A 1 584 ? -8.750 -11.770 -5.274 1.00 93.25 584 VAL A CA 1
ATOM 4163 C C . VAL A 1 584 ? -7.397 -11.842 -5.969 1.00 93.25 584 VAL A C 1
ATOM 4165 O O . VAL A 1 584 ? -6.422 -11.337 -5.431 1.00 93.25 584 VAL A O 1
ATOM 4168 N N . SER A 1 585 ? -7.329 -12.355 -7.199 1.00 90.75 585 SER A N 1
ATOM 4169 C CA . SER A 1 585 ? -6.070 -12.383 -7.939 1.00 90.75 585 SER A CA 1
ATOM 4170 C C . SER A 1 585 ? -5.477 -10.989 -8.149 1.00 90.75 585 SER A C 1
ATOM 4172 O O . SER A 1 585 ? -4.284 -10.831 -7.920 1.00 90.75 585 SER A O 1
ATOM 4174 N N . ALA A 1 586 ? -6.267 -9.979 -8.526 1.00 89.44 586 ALA A N 1
ATOM 4175 C CA . ALA A 1 586 ? -5.759 -8.612 -8.664 1.00 89.44 586 ALA A CA 1
ATOM 4176 C C . ALA A 1 586 ? -5.130 -8.097 -7.352 1.00 89.44 586 ALA A C 1
ATOM 4178 O O . ALA A 1 586 ? -4.048 -7.509 -7.374 1.00 89.44 586 ALA A O 1
ATOM 4179 N N . PHE A 1 587 ? -5.761 -8.385 -6.207 1.00 90.38 587 PHE A N 1
ATOM 4180 C CA . PHE A 1 587 ? -5.231 -8.047 -4.883 1.00 90.38 587 PHE A CA 1
ATOM 4181 C C . PHE A 1 587 ? -3.943 -8.803 -4.547 1.00 90.38 587 PHE A C 1
ATOM 4183 O O . PHE A 1 587 ? -2.981 -8.194 -4.088 1.00 90.38 587 PHE A O 1
ATOM 4190 N N . LEU A 1 588 ? -3.895 -10.116 -4.791 1.00 90.06 588 LEU A N 1
ATOM 4191 C CA . LEU A 1 588 ? -2.708 -10.927 -4.506 1.00 90.06 588 LEU A CA 1
ATOM 4192 C C . LEU A 1 588 ? -1.526 -10.526 -5.397 1.00 90.06 588 LEU A C 1
ATOM 4194 O O . LEU A 1 588 ? -0.400 -10.437 -4.917 1.00 90.06 588 LEU A O 1
ATOM 4198 N N . GLU A 1 589 ? -1.758 -10.207 -6.672 1.00 86.75 589 GLU A N 1
ATOM 4199 C CA . GLU A 1 589 ? -0.701 -9.701 -7.555 1.00 86.75 589 GLU A CA 1
ATOM 4200 C C . GLU A 1 589 ? -0.202 -8.318 -7.121 1.00 86.75 589 GLU A C 1
ATOM 4202 O O . GLU A 1 589 ? 1.007 -8.083 -7.099 1.00 86.75 589 GLU A O 1
ATOM 4207 N N . TRP A 1 590 ? -1.101 -7.418 -6.701 1.00 86.12 590 TRP A N 1
ATOM 4208 C CA . TRP A 1 590 ? -0.704 -6.159 -6.064 1.00 86.12 590 TRP A CA 1
ATOM 4209 C C . TRP A 1 590 ? 0.166 -6.410 -4.828 1.00 86.12 590 TRP A C 1
ATOM 4211 O O . TRP A 1 590 ? 1.229 -5.799 -4.683 1.00 86.12 590 TRP A O 1
ATOM 4221 N N . ALA A 1 591 ? -0.245 -7.341 -3.967 1.00 85.38 591 ALA A N 1
ATOM 4222 C CA . ALA A 1 591 ? 0.461 -7.669 -2.739 1.00 85.38 591 ALA A CA 1
ATOM 4223 C C . ALA A 1 591 ? 1.878 -8.188 -3.034 1.00 85.38 591 ALA A C 1
ATOM 4225 O O . ALA A 1 591 ? 2.856 -7.667 -2.495 1.00 85.38 591 ALA A O 1
ATOM 4226 N N . LYS A 1 592 ? 2.009 -9.143 -3.964 1.00 83.00 592 LYS A N 1
ATOM 4227 C CA . LYS A 1 592 ? 3.290 -9.714 -4.426 1.00 83.00 592 LYS A CA 1
ATOM 4228 C C . LYS A 1 592 ? 4.190 -8.693 -5.111 1.00 83.00 592 LYS A C 1
ATOM 4230 O O . LYS A 1 592 ? 5.417 -8.803 -5.051 1.00 83.00 592 LYS A O 1
ATOM 4235 N N . PHE A 1 593 ? 3.605 -7.706 -5.782 1.00 79.00 593 PHE A N 1
ATOM 4236 C CA . PHE A 1 593 ? 4.370 -6.671 -6.463 1.00 79.00 593 PHE A CA 1
ATOM 4237 C C . PHE A 1 593 ? 4.898 -5.607 -5.496 1.00 79.00 593 PHE A C 1
ATOM 4239 O O . PHE A 1 593 ? 6.055 -5.190 -5.589 1.00 79.00 593 PHE A O 1
ATOM 4246 N N . THR A 1 594 ? 4.062 -5.177 -4.554 1.00 76.69 594 THR A N 1
ATOM 4247 C CA . THR A 1 594 ? 4.398 -4.123 -3.587 1.00 76.69 594 THR A CA 1
ATOM 4248 C C . THR A 1 594 ? 5.197 -4.642 -2.396 1.00 76.69 594 THR A C 1
ATOM 4250 O O . THR A 1 594 ? 5.999 -3.891 -1.840 1.00 76.69 594 THR A O 1
ATOM 4253 N N . GLY A 1 595 ? 5.076 -5.931 -2.069 1.00 80.06 595 GLY A N 1
ATOM 4254 C CA . GLY A 1 595 ? 5.574 -6.499 -0.817 1.00 80.06 595 GLY A CA 1
ATOM 4255 C C . GLY A 1 595 ? 4.631 -6.177 0.338 1.00 80.06 595 GLY A C 1
ATOM 4256 O O . GLY A 1 595 ? 5.074 -5.709 1.390 1.00 80.06 595 GLY A O 1
ATOM 4257 N N . ALA A 1 596 ? 3.327 -6.326 0.102 1.00 84.50 596 ALA A N 1
ATOM 4258 C CA . ALA A 1 596 ? 2.308 -5.937 1.062 1.00 84.50 596 ALA A CA 1
ATOM 4259 C C . ALA A 1 596 ? 2.404 -6.765 2.349 1.00 84.50 596 ALA A C 1
ATOM 4261 O O . ALA A 1 596 ? 2.630 -7.969 2.294 1.00 84.50 596 ALA A O 1
ATOM 4262 N N . ALA A 1 597 ? 2.200 -6.130 3.495 1.00 90.12 597 ALA A N 1
ATOM 4263 C CA . ALA A 1 597 ? 1.894 -6.782 4.759 1.00 90.12 597 ALA A CA 1
ATOM 4264 C C . ALA A 1 597 ? 0.644 -6.108 5.319 1.00 90.12 597 ALA A C 1
ATOM 4266 O O . ALA A 1 597 ? 0.689 -4.959 5.743 1.00 90.12 597 ALA A O 1
ATOM 4267 N N . VAL A 1 598 ? -0.490 -6.795 5.211 1.00 93.06 598 VAL A N 1
ATOM 4268 C CA . VAL A 1 598 ? -1.821 -6.196 5.388 1.00 93.06 598 VAL A CA 1
ATOM 4269 C C . VAL A 1 598 ? -2.767 -7.142 6.107 1.00 93.06 598 VAL A C 1
ATOM 4271 O O . VAL A 1 598 ? -2.506 -8.342 6.194 1.00 93.06 598 VAL A O 1
ATOM 4274 N N . SER A 1 599 ? -3.889 -6.613 6.591 1.00 96.00 599 SER A N 1
ATOM 4275 C CA . SER A 1 599 ? -4.939 -7.392 7.243 1.00 96.00 599 SER A CA 1
ATOM 4276 C C . SER A 1 599 ? -6.275 -7.309 6.495 1.00 96.00 599 SER A C 1
ATOM 4278 O O . SER A 1 599 ? -6.735 -6.238 6.108 1.00 96.00 599 SER A O 1
ATOM 4280 N N . LEU A 1 600 ? -6.923 -8.454 6.307 1.00 96.62 600 LEU A N 1
ATOM 4281 C CA . LEU A 1 600 ? -8.302 -8.564 5.847 1.00 96.62 600 LEU A CA 1
ATOM 4282 C C . LEU A 1 600 ? -9.183 -9.001 7.013 1.00 96.62 600 LEU A C 1
ATOM 4284 O O . LEU A 1 600 ? -8.852 -9.979 7.678 1.00 96.62 600 LEU A O 1
ATOM 4288 N N . PHE A 1 601 ? -10.308 -8.330 7.257 1.00 96.69 601 PHE A N 1
ATOM 4289 C CA . PHE A 1 601 ? -11.128 -8.647 8.431 1.00 96.69 601 PHE A CA 1
ATOM 4290 C C . PHE A 1 601 ? -12.634 -8.536 8.262 1.00 96.69 601 PHE A C 1
ATOM 4292 O O . PHE A 1 601 ? -13.136 -7.863 7.369 1.00 96.69 601 PHE A O 1
ATOM 4299 N N . SER A 1 602 ? -13.360 -9.163 9.177 1.00 97.25 602 SER A N 1
ATOM 4300 C CA . SER A 1 602 ? -14.801 -8.978 9.336 1.00 97.25 602 SER A CA 1
ATOM 4301 C C . SER A 1 602 ? -15.195 -9.098 10.803 1.00 97.25 602 SER A C 1
ATOM 4303 O O . SER A 1 602 ? -14.408 -9.571 11.612 1.00 97.25 602 SER A O 1
ATOM 4305 N N . HIS A 1 603 ? -16.432 -8.755 11.133 1.00 95.69 603 HIS A N 1
ATOM 4306 C CA . HIS A 1 603 ? -16.998 -9.017 12.458 1.00 95.69 603 HIS A CA 1
ATOM 4307 C C . HIS A 1 603 ? -17.740 -10.366 12.462 1.00 95.69 603 HIS A C 1
ATOM 4309 O O . HIS A 1 603 ? -17.179 -11.399 12.814 1.00 95.69 603 HIS A O 1
ATOM 4315 N N . GLY A 1 604 ? -18.986 -10.391 11.979 1.00 93.56 604 GLY A N 1
ATOM 4316 C CA . GLY A 1 604 ? -19.816 -11.595 11.897 1.00 93.56 604 GLY A CA 1
ATOM 4317 C C . GLY A 1 604 ? -20.239 -11.963 10.472 1.00 93.56 604 GLY A C 1
ATOM 4318 O O . GLY A 1 604 ? -19.898 -11.301 9.487 1.00 93.56 604 GLY A O 1
ATOM 4319 N N . ALA A 1 605 ? -21.073 -13.002 10.359 1.00 94.06 605 ALA A N 1
ATOM 4320 C CA . ALA A 1 605 ? -21.594 -13.503 9.078 1.00 94.06 605 ALA A CA 1
ATOM 4321 C C . ALA A 1 605 ? -22.410 -12.462 8.280 1.00 94.06 605 ALA A C 1
ATOM 4323 O O . ALA A 1 605 ? -22.590 -12.574 7.066 1.00 94.06 605 ALA A O 1
ATOM 4324 N N . ASN A 1 606 ? -22.906 -11.422 8.951 1.00 92.69 606 ASN A N 1
ATOM 4325 C CA . ASN A 1 606 ? -23.581 -10.295 8.320 1.00 92.69 606 ASN A CA 1
ATOM 4326 C C . ASN A 1 606 ? -22.636 -9.403 7.505 1.00 92.69 606 ASN A C 1
ATOM 4328 O O . ASN A 1 606 ? -23.144 -8.622 6.707 1.00 92.69 606 ASN A O 1
ATOM 4332 N N . GLU A 1 607 ? -21.315 -9.503 7.667 1.00 94.81 607 GLU A N 1
ATOM 4333 C CA . GLU A 1 607 ? -20.323 -8.744 6.893 1.00 94.81 607 GLU A CA 1
ATOM 4334 C C . GLU A 1 607 ? -19.580 -9.595 5.863 1.00 94.81 607 GLU A C 1
ATOM 4336 O O . GLU A 1 607 ? -19.368 -9.134 4.743 1.00 94.81 607 GLU A O 1
ATOM 4341 N N . TYR A 1 608 ? -19.210 -10.824 6.226 1.00 97.19 608 TYR A N 1
ATOM 4342 C CA . TYR A 1 608 ? -18.623 -11.810 5.319 1.00 97.19 608 TYR A CA 1
ATOM 4343 C C . TYR A 1 608 ? -18.921 -13.207 5.871 1.00 97.19 608 TYR A C 1
ATOM 4345 O O . TYR A 1 608 ? -18.467 -13.552 6.961 1.00 97.19 608 TYR A O 1
ATOM 4353 N N . ASP A 1 609 ? -19.762 -13.982 5.189 1.00 97.44 609 ASP A N 1
ATOM 4354 C CA . ASP A 1 609 ? -20.251 -15.258 5.723 1.00 97.44 609 ASP A CA 1
ATOM 4355 C C . ASP A 1 609 ? -19.239 -16.410 5.556 1.00 97.44 609 ASP A C 1
ATOM 4357 O O . ASP A 1 609 ? -18.178 -16.255 4.952 1.00 97.44 609 ASP A O 1
ATOM 4361 N N . LEU A 1 610 ? -19.536 -17.592 6.115 1.00 97.56 610 LEU A N 1
ATOM 4362 C CA . LEU A 1 610 ? -18.625 -18.746 6.030 1.00 97.56 610 LEU A CA 1
ATOM 4363 C C . LEU A 1 610 ? -18.405 -19.257 4.604 1.00 97.56 610 LEU A C 1
ATOM 4365 O O . LEU A 1 610 ? -17.338 -19.798 4.317 1.00 97.56 610 LEU A O 1
ATOM 4369 N N . THR A 1 611 ? -19.392 -19.116 3.720 1.00 97.44 611 THR A N 1
ATOM 4370 C CA . THR A 1 611 ? -19.259 -19.509 2.312 1.00 97.44 611 THR A CA 1
ATOM 4371 C C . THR A 1 611 ? -18.286 -18.567 1.616 1.00 97.44 611 THR A C 1
ATOM 4373 O O . THR A 1 611 ? -17.381 -19.019 0.914 1.00 97.44 611 THR A O 1
ATOM 4376 N N . GLU A 1 612 ? -18.434 -17.266 1.865 1.00 97.88 612 GLU A N 1
ATOM 4377 C CA . GLU A 1 612 ? -17.542 -16.226 1.361 1.00 97.88 612 GLU A CA 1
ATOM 4378 C C . GLU A 1 612 ? -16.107 -16.427 1.897 1.00 97.88 612 GLU A C 1
ATOM 4380 O O . GLU A 1 612 ? -15.158 -16.490 1.110 1.00 97.88 612 GLU A O 1
ATOM 4385 N N . TRP A 1 613 ? -15.939 -16.652 3.209 1.00 97.94 613 TRP A N 1
ATOM 4386 C CA . TRP A 1 613 ? -14.643 -16.974 3.827 1.00 97.94 613 TRP A CA 1
ATOM 4387 C C . TRP A 1 613 ? -14.012 -18.238 3.246 1.00 97.94 613 TRP A C 1
ATOM 4389 O O . TRP A 1 613 ? -12.829 -18.232 2.907 1.00 97.94 613 TRP A O 1
ATOM 4399 N N . SER A 1 614 ? -14.781 -19.319 3.095 1.00 97.62 614 SER A N 1
ATOM 4400 C CA . SER A 1 614 ? -14.272 -20.571 2.532 1.00 97.62 614 SER A CA 1
ATOM 4401 C C . SER A 1 614 ? -13.764 -20.385 1.101 1.00 97.62 614 SER A C 1
ATOM 4403 O O . SER A 1 614 ? -12.731 -20.955 0.749 1.00 97.62 614 SER A O 1
ATOM 4405 N N . ALA A 1 615 ? -14.468 -19.601 0.281 1.00 97.88 615 ALA A N 1
ATOM 4406 C CA . ALA A 1 615 ? -14.064 -19.328 -1.093 1.00 97.88 615 ALA A CA 1
ATOM 4407 C C . ALA A 1 615 ? -12.798 -18.456 -1.154 1.00 97.88 615 ALA A C 1
ATOM 4409 O O . ALA A 1 615 ? -11.880 -18.761 -1.916 1.00 97.88 615 ALA A O 1
ATOM 4410 N N . LEU A 1 616 ? -12.711 -17.416 -0.318 1.00 97.69 616 LEU A N 1
ATOM 4411 C CA . LEU A 1 616 ? -11.523 -16.565 -0.211 1.00 97.69 616 LEU A CA 1
ATOM 4412 C C . LEU A 1 616 ? -10.292 -17.359 0.252 1.00 97.69 616 LEU A C 1
ATOM 4414 O O . LEU A 1 616 ? -9.235 -17.279 -0.372 1.00 97.69 616 LEU A O 1
ATOM 4418 N N . LEU A 1 617 ? -10.431 -18.158 1.313 1.00 97.81 617 LEU A N 1
ATOM 4419 C CA . LEU A 1 617 ? -9.346 -18.976 1.863 1.00 97.81 617 LEU A CA 1
ATOM 4420 C C . LEU A 1 617 ? -8.814 -19.987 0.844 1.00 97.81 617 LEU A C 1
ATOM 4422 O O . LEU A 1 617 ? -7.607 -20.196 0.778 1.00 97.81 617 LEU A O 1
ATOM 4426 N N . ALA A 1 618 ? -9.689 -20.587 0.031 1.00 96.62 618 ALA A N 1
ATOM 4427 C CA . ALA A 1 618 ? -9.275 -21.504 -1.028 1.00 96.62 618 ALA A CA 1
ATOM 4428 C C . ALA A 1 618 ? -8.419 -20.809 -2.099 1.00 96.62 618 ALA A C 1
ATOM 4430 O O . ALA A 1 618 ? -7.447 -21.391 -2.575 1.00 96.62 618 ALA A O 1
ATOM 4431 N N . LEU A 1 619 ? -8.751 -19.563 -2.455 1.00 95.69 619 LEU A N 1
ATOM 4432 C CA . LEU A 1 619 ? -7.978 -18.771 -3.415 1.00 95.69 619 LEU A CA 1
ATOM 4433 C C . LEU A 1 619 ? -6.622 -18.345 -2.844 1.00 95.69 619 LEU A C 1
ATOM 4435 O O . LEU A 1 619 ? -5.622 -18.438 -3.548 1.00 95.69 619 LEU A O 1
ATOM 4439 N N . ILE A 1 620 ? -6.575 -17.932 -1.573 1.00 95.69 620 ILE A N 1
ATOM 4440 C CA . ILE A 1 620 ? -5.320 -17.585 -0.889 1.00 95.69 620 ILE A CA 1
ATOM 4441 C C . ILE A 1 620 ? -4.417 -18.819 -0.767 1.00 95.69 620 ILE A C 1
ATOM 4443 O O . ILE A 1 620 ? -3.242 -18.750 -1.101 1.00 95.69 620 ILE A O 1
ATOM 4447 N N . ALA A 1 621 ? -4.963 -19.961 -0.343 1.00 94.00 621 ALA A N 1
ATOM 4448 C CA . ALA A 1 621 ? -4.202 -21.200 -0.177 1.00 94.00 621 ALA A CA 1
ATOM 4449 C C . ALA A 1 621 ? -3.666 -21.778 -1.500 1.00 94.00 621 ALA A C 1
ATOM 4451 O O . ALA A 1 621 ? -2.725 -22.569 -1.486 1.00 94.00 621 ALA A O 1
ATOM 4452 N N . ALA A 1 622 ? -4.274 -21.416 -2.634 1.00 91.50 622 ALA A N 1
ATOM 4453 C CA . ALA A 1 622 ? -3.837 -21.850 -3.956 1.00 91.50 622 ALA A CA 1
ATOM 4454 C C . ALA A 1 622 ? -2.651 -21.038 -4.513 1.00 91.50 622 ALA A C 1
ATOM 4456 O O . ALA A 1 622 ? -2.052 -21.472 -5.497 1.00 91.50 622 ALA A O 1
ATOM 4457 N N . ASP A 1 623 ? -2.315 -19.887 -3.919 1.00 89.62 623 ASP A N 1
ATOM 4458 C CA . ASP A 1 623 ? -1.184 -19.046 -4.327 1.00 89.62 623 ASP A CA 1
ATOM 4459 C C . ASP A 1 623 ? 0.010 -19.273 -3.384 1.00 89.62 623 ASP A C 1
ATOM 4461 O O . ASP A 1 623 ? 0.069 -18.742 -2.275 1.00 89.62 623 ASP A O 1
ATOM 4465 N N . ASP A 1 624 ? 0.982 -20.073 -3.828 1.00 84.88 624 ASP A N 1
ATOM 4466 C CA . ASP A 1 624 ? 2.167 -20.458 -3.048 1.00 84.88 624 ASP A CA 1
ATOM 4467 C C . ASP A 1 624 ? 3.184 -19.320 -2.849 1.00 84.88 624 ASP A C 1
ATOM 4469 O O . ASP A 1 624 ? 4.165 -19.476 -2.116 1.00 84.88 624 ASP A O 1
ATOM 4473 N N . GLN A 1 625 ? 2.948 -18.165 -3.474 1.00 83.31 625 GLN A N 1
ATOM 4474 C CA . GLN A 1 625 ? 3.774 -16.970 -3.340 1.00 83.31 625 GLN A CA 1
ATOM 4475 C C . GLN A 1 625 ? 3.229 -15.982 -2.298 1.00 83.31 625 GLN A C 1
ATOM 4477 O O . GLN A 1 625 ? 3.892 -14.986 -1.994 1.00 83.31 625 GLN A O 1
ATOM 4482 N N . ILE A 1 626 ? 2.041 -16.244 -1.743 1.00 88.44 626 ILE A N 1
ATOM 4483 C CA . ILE A 1 626 ? 1.445 -15.471 -0.654 1.00 88.44 626 ILE A CA 1
ATOM 4484 C C . ILE A 1 626 ? 1.727 -16.168 0.672 1.00 88.44 626 ILE A C 1
ATOM 4486 O O . ILE A 1 626 ? 1.393 -17.333 0.874 1.00 88.44 626 ILE A O 1
ATOM 4490 N N . GLN A 1 627 ? 2.296 -15.430 1.620 1.00 91.88 627 GLN A N 1
ATOM 4491 C CA . GLN A 1 627 ? 2.440 -15.904 2.986 1.00 91.88 627 GLN A CA 1
ATOM 4492 C C . GLN A 1 627 ? 1.250 -15.425 3.822 1.00 91.88 627 GLN A C 1
ATOM 4494 O O . GLN A 1 627 ? 0.898 -14.250 3.813 1.00 91.88 627 GLN A O 1
ATOM 4499 N N . THR A 1 628 ? 0.643 -16.314 4.602 1.00 94.88 628 THR A N 1
ATOM 4500 C CA . THR A 1 628 ? -0.344 -15.920 5.618 1.00 94.88 628 THR A CA 1
ATOM 4501 C C . THR A 1 628 ? 0.298 -15.864 6.997 1.00 94.88 628 THR A C 1
ATOM 4503 O O . THR A 1 628 ? 1.103 -16.736 7.333 1.00 94.88 628 THR A O 1
ATOM 4506 N N . ALA A 1 629 ? -0.061 -14.872 7.807 1.00 95.44 629 ALA A N 1
ATOM 4507 C CA . ALA A 1 629 ? 0.488 -14.689 9.146 1.00 95.44 629 ALA A CA 1
ATOM 4508 C C . ALA A 1 629 ? -0.522 -14.044 10.107 1.00 95.44 629 ALA A C 1
ATOM 4510 O O . ALA A 1 629 ? -1.399 -13.281 9.713 1.00 95.44 629 ALA A O 1
ATOM 4511 N N . THR A 1 630 ? -0.363 -14.305 11.401 1.00 97.75 630 THR A N 1
ATOM 4512 C CA . THR A 1 630 ? -0.995 -13.493 12.453 1.00 97.75 630 THR A CA 1
ATOM 4513 C C . THR A 1 630 ? -0.361 -12.091 12.485 1.00 97.75 630 THR A C 1
ATOM 4515 O O . THR A 1 630 ? 0.678 -11.875 11.852 1.00 97.75 630 THR A O 1
ATOM 4518 N N . LEU A 1 631 ? -0.922 -11.128 13.221 1.00 98.00 631 LEU A N 1
ATOM 4519 C CA . LEU A 1 631 ? -0.316 -9.794 13.356 1.00 98.00 631 LEU A CA 1
ATOM 4520 C C . LEU A 1 631 ? 1.071 -9.884 14.007 1.00 98.00 631 LEU A C 1
ATOM 4522 O O . LEU A 1 631 ? 2.038 -9.314 13.495 1.00 98.00 631 LEU A O 1
ATOM 4526 N N . ALA A 1 632 ? 1.209 -10.686 15.068 1.00 96.62 632 ALA A N 1
ATOM 4527 C CA . ALA A 1 632 ? 2.509 -10.986 15.665 1.00 96.62 632 ALA A CA 1
ATOM 4528 C C . ALA A 1 632 ? 3.463 -11.662 14.664 1.00 96.62 632 ALA A C 1
ATOM 4530 O O . ALA A 1 632 ? 4.660 -11.371 14.654 1.00 96.62 632 ALA A O 1
ATOM 4531 N N . GLY A 1 633 ? 2.942 -12.524 13.784 1.00 95.56 633 GLY A N 1
ATOM 4532 C CA . GLY A 1 633 ? 3.712 -13.159 12.716 1.00 95.56 633 GLY A CA 1
ATOM 4533 C C . GLY A 1 633 ? 4.251 -12.154 11.693 1.00 95.56 633 GLY A C 1
ATOM 4534 O O . GLY A 1 633 ? 5.422 -12.237 11.321 1.00 95.56 633 GLY A O 1
ATOM 4535 N N . ILE A 1 634 ? 3.446 -11.159 11.299 1.00 94.00 634 ILE A N 1
ATOM 4536 C CA . ILE A 1 634 ? 3.904 -10.043 10.457 1.00 94.00 634 ILE A CA 1
ATOM 4537 C C . ILE A 1 634 ? 5.037 -9.291 11.161 1.00 94.00 634 ILE A C 1
ATOM 4539 O O . ILE A 1 634 ? 6.115 -9.112 10.590 1.00 94.00 634 ILE A O 1
ATOM 4543 N N . ARG A 1 635 ? 4.843 -8.909 12.428 1.00 93.31 635 ARG A N 1
ATOM 4544 C CA . ARG A 1 635 ? 5.873 -8.223 13.222 1.00 93.31 635 ARG A CA 1
ATOM 4545 C C . ARG A 1 635 ? 7.168 -9.027 13.331 1.00 93.31 635 ARG A C 1
ATOM 4547 O O . ARG A 1 635 ? 8.256 -8.446 13.275 1.00 93.31 635 ARG A O 1
ATOM 4554 N N . GLN A 1 636 ? 7.074 -10.341 13.511 1.00 92.44 636 GLN A N 1
ATOM 4555 C CA . GLN A 1 636 ? 8.232 -11.228 13.570 1.00 92.44 636 GLN A CA 1
ATOM 4556 C C . GLN A 1 636 ? 8.967 -11.262 12.229 1.00 92.44 636 GLN A C 1
ATOM 4558 O O . GLN A 1 636 ? 10.187 -11.096 12.202 1.00 92.44 636 GLN A O 1
ATOM 4563 N N . TYR A 1 637 ? 8.230 -11.435 11.129 1.00 89.38 637 TYR A N 1
ATOM 4564 C CA . TYR A 1 637 ? 8.796 -11.461 9.786 1.00 89.38 637 TYR A CA 1
ATOM 4565 C C . TYR A 1 637 ? 9.549 -10.165 9.477 1.00 89.38 637 TYR A C 1
ATOM 4567 O O . TYR A 1 637 ? 10.705 -10.207 9.053 1.00 89.38 637 TYR A O 1
ATOM 4575 N N . VAL A 1 638 ? 8.934 -9.012 9.751 1.00 86.19 638 VAL A N 1
ATOM 4576 C CA . VAL A 1 638 ? 9.555 -7.705 9.509 1.00 86.19 638 VAL A CA 1
ATOM 4577 C C . VAL A 1 638 ? 10.828 -7.541 10.348 1.00 86.19 638 VAL A C 1
ATOM 4579 O O . VAL A 1 638 ? 11.860 -7.165 9.802 1.00 86.19 638 VAL A O 1
ATOM 4582 N N . ALA A 1 639 ? 10.823 -7.917 11.632 1.00 86.75 639 ALA A N 1
ATOM 4583 C CA . ALA A 1 639 ? 12.031 -7.851 12.469 1.00 86.75 639 ALA A CA 1
ATOM 4584 C C . ALA A 1 639 ? 13.202 -8.692 11.951 1.00 86.75 639 ALA A C 1
ATOM 4586 O O . ALA A 1 639 ? 14.357 -8.343 12.179 1.00 86.75 639 ALA A O 1
ATOM 4587 N N . GLN A 1 640 ? 12.905 -9.831 11.328 1.00 86.44 640 GLN A N 1
ATOM 4588 C CA . GLN A 1 640 ? 13.918 -10.752 10.819 1.00 86.44 640 GLN A CA 1
ATOM 4589 C C . GLN A 1 640 ? 14.481 -10.309 9.463 1.00 86.44 640 GLN A C 1
ATOM 4591 O O . GLN A 1 640 ? 15.600 -10.687 9.123 1.00 86.44 640 GLN A O 1
ATOM 4596 N N . ASN A 1 641 ? 13.720 -9.518 8.697 1.00 80.62 641 ASN A N 1
ATOM 4597 C CA . ASN A 1 641 ? 14.001 -9.231 7.287 1.00 80.62 641 ASN A CA 1
ATOM 4598 C C . ASN A 1 641 ? 14.156 -7.730 6.958 1.00 80.62 641 ASN A C 1
ATOM 4600 O O . ASN A 1 641 ? 14.394 -7.377 5.800 1.00 80.62 641 ASN A O 1
ATOM 4604 N N . ALA A 1 642 ? 14.027 -6.836 7.940 1.00 79.69 642 ALA A N 1
ATOM 4605 C CA . ALA A 1 642 ? 14.181 -5.389 7.785 1.00 79.69 642 ALA A CA 1
ATOM 4606 C C . ALA A 1 642 ? 15.040 -4.792 8.914 1.00 79.69 642 ALA A C 1
ATOM 4608 O O . ALA A 1 642 ? 15.247 -5.423 9.952 1.00 79.69 642 ALA A O 1
ATOM 4609 N N . GLN A 1 643 ? 15.553 -3.569 8.729 1.00 82.31 643 GLN A N 1
ATOM 4610 C CA . GLN A 1 643 ? 16.242 -2.861 9.814 1.00 82.31 643 GLN A CA 1
ATOM 4611 C C . GLN A 1 643 ? 15.254 -2.006 10.591 1.00 82.31 643 GLN A C 1
ATOM 4613 O O . GLN A 1 643 ? 14.483 -1.246 10.014 1.00 82.31 643 GLN A O 1
ATOM 4618 N N . SER A 1 644 ? 15.303 -2.112 11.914 1.00 82.44 644 SER A N 1
ATOM 4619 C CA . SER A 1 644 ? 14.559 -1.216 12.794 1.00 82.44 644 SER A CA 1
ATOM 4620 C C . SER A 1 644 ? 15.114 0.201 12.675 1.00 82.44 644 SER A C 1
ATOM 4622 O O . SER A 1 644 ? 16.307 0.414 12.886 1.00 82.44 644 SER A O 1
ATOM 4624 N N . GLN A 1 645 ? 14.238 1.167 12.423 1.00 79.31 645 GLN A N 1
ATOM 4625 C CA . GLN A 1 645 ? 14.546 2.593 12.534 1.00 79.31 645 GLN A CA 1
ATOM 4626 C C . GLN A 1 645 ? 14.222 3.101 13.939 1.00 79.31 645 GLN A C 1
ATOM 4628 O O . GLN A 1 645 ? 15.036 3.785 14.557 1.00 79.31 645 GLN A O 1
ATOM 4633 N N . SER A 1 646 ? 13.066 2.704 14.478 1.00 77.81 646 SER A N 1
ATOM 4634 C CA . SER A 1 646 ? 12.625 3.077 15.823 1.00 77.81 646 SER A CA 1
ATOM 4635 C C . SER A 1 646 ? 11.507 2.162 16.313 1.00 77.81 646 SER A C 1
ATOM 4637 O O . SER A 1 646 ? 10.427 2.184 15.743 1.00 77.81 646 SER A O 1
ATOM 4639 N N . GLY A 1 647 ? 11.727 1.409 17.395 1.00 80.31 647 GLY A N 1
ATOM 4640 C CA . GLY A 1 647 ? 10.672 0.648 18.082 1.00 80.31 647 GLY A CA 1
ATOM 4641 C C . GLY A 1 647 ? 9.891 -0.321 17.178 1.00 80.31 647 GLY A C 1
ATOM 4642 O O . GLY A 1 647 ? 10.308 -1.465 16.985 1.00 80.31 647 GLY A O 1
ATOM 4643 N N . SER A 1 648 ? 8.738 0.135 16.680 1.00 83.62 648 SER A N 1
ATOM 4644 C CA . SER A 1 648 ? 7.811 -0.577 15.791 1.00 83.62 648 SER A CA 1
ATOM 4645 C C . SER A 1 648 ? 8.009 -0.290 14.297 1.00 83.62 648 SER A C 1
ATOM 4647 O O . SER A 1 648 ? 7.429 -0.994 13.469 1.00 83.62 648 SER A O 1
ATOM 4649 N N . THR A 1 649 ? 8.834 0.698 13.950 1.00 87.25 649 THR A N 1
ATOM 4650 C CA . THR A 1 649 ? 9.065 1.180 12.586 1.00 87.25 649 THR A CA 1
ATOM 4651 C C . THR A 1 649 ? 10.305 0.547 11.960 1.00 87.25 649 THR A C 1
ATOM 4653 O O . THR A 1 649 ? 11.401 0.568 12.539 1.00 87.25 649 THR A O 1
ATOM 4656 N N . PHE A 1 650 ? 10.145 0.026 10.745 1.00 83.19 650 PHE A N 1
ATOM 4657 C CA . PHE A 1 650 ? 11.179 -0.690 10.005 1.00 83.19 650 PHE A CA 1
ATOM 4658 C C . PHE A 1 650 ? 11.403 -0.116 8.610 1.00 83.19 650 PHE A C 1
ATOM 4660 O O . PHE A 1 650 ? 10.457 0.254 7.922 1.00 83.19 650 PHE A O 1
ATOM 4667 N N . VAL A 1 651 ? 12.660 -0.134 8.169 1.00 76.56 651 VAL A N 1
ATOM 4668 C CA . VAL A 1 651 ? 13.083 0.279 6.829 1.00 76.56 651 VAL A CA 1
ATOM 4669 C C . VAL A 1 651 ? 13.679 -0.879 6.046 1.00 76.56 651 VAL A C 1
ATOM 4671 O O . VAL A 1 651 ? 14.357 -1.770 6.572 1.00 76.56 651 VAL A O 1
ATOM 4674 N N . ARG A 1 652 ? 13.441 -0.845 4.736 1.00 67.69 652 ARG A N 1
ATOM 4675 C CA . ARG A 1 652 ? 13.952 -1.838 3.792 1.00 67.69 652 ARG A CA 1
ATOM 4676 C C . ARG A 1 652 ? 15.450 -1.644 3.590 1.00 67.69 652 ARG A C 1
ATOM 4678 O O . ARG A 1 652 ? 15.871 -0.585 3.135 1.00 67.69 652 ARG A O 1
ATOM 4685 N N . THR A 1 653 ? 16.246 -2.685 3.834 1.00 54.00 653 THR A N 1
ATOM 4686 C CA . THR A 1 653 ? 17.702 -2.596 3.621 1.00 54.00 653 THR A CA 1
ATOM 4687 C C . THR A 1 653 ? 18.254 -3.482 2.529 1.00 54.00 653 THR A C 1
ATOM 4689 O O . THR A 1 653 ? 19.138 -3.018 1.823 1.00 54.00 653 THR A O 1
ATOM 4692 N N . VAL A 1 654 ? 17.718 -4.681 2.295 1.00 53.97 654 VAL A N 1
ATOM 4693 C CA . VAL A 1 654 ? 18.003 -5.473 1.084 1.00 53.97 654 VAL A CA 1
ATOM 4694 C C . VAL A 1 654 ? 16.876 -6.480 0.888 1.00 53.97 654 VAL A C 1
ATOM 4696 O O . VAL A 1 654 ? 16.825 -7.482 1.592 1.00 53.97 654 VAL A O 1
ATOM 4699 N N . TRP A 1 655 ? 15.967 -6.240 -0.056 1.00 49.66 655 TRP A N 1
ATOM 4700 C CA . TRP A 1 655 ? 15.080 -7.302 -0.546 1.00 49.66 655 TRP A CA 1
ATOM 4701 C C . TRP A 1 655 ? 15.403 -7.506 -2.018 1.00 49.66 655 TRP A C 1
ATOM 4703 O O . TRP A 1 655 ? 15.400 -6.501 -2.739 1.00 49.66 655 TRP A O 1
ATOM 4713 N N . PRO A 1 656 ? 15.689 -8.735 -2.477 1.00 46.03 656 PRO A N 1
ATOM 4714 C CA . PRO A 1 656 ? 15.977 -8.970 -3.880 1.00 46.03 656 PRO A CA 1
ATOM 4715 C C . PRO A 1 656 ? 14.759 -8.552 -4.705 1.00 46.03 656 PRO A C 1
ATOM 4717 O O . PRO A 1 656 ? 13.695 -9.150 -4.599 1.00 46.03 656 PRO A O 1
ATOM 4720 N N . SER A 1 657 ? 14.904 -7.501 -5.512 1.00 56.94 657 SER A N 1
ATOM 4721 C CA . SER A 1 657 ? 13.940 -7.222 -6.570 1.00 56.94 657 SER A CA 1
ATOM 4722 C C . SER A 1 657 ? 14.163 -8.288 -7.638 1.00 56.94 657 SER A C 1
ATOM 4724 O O . SER A 1 657 ? 15.141 -8.219 -8.384 1.00 56.94 657 SER A O 1
ATOM 4726 N N . VAL A 1 658 ? 13.307 -9.307 -7.682 1.00 57.50 658 VAL A N 1
ATOM 4727 C CA . VAL A 1 658 ? 13.338 -10.278 -8.778 1.00 57.50 658 VAL A CA 1
ATOM 4728 C C . VAL A 1 658 ? 12.818 -9.563 -10.023 1.00 57.50 658 VAL A C 1
ATOM 4730 O O . VAL A 1 658 ? 11.690 -9.079 -10.045 1.00 57.50 658 VAL A O 1
ATOM 4733 N N . ALA A 1 659 ? 13.668 -9.436 -11.041 1.00 56.75 659 ALA A N 1
ATOM 4734 C CA . ALA A 1 659 ? 13.295 -8.862 -12.337 1.00 56.75 659 ALA A CA 1
ATOM 4735 C C . ALA A 1 659 ? 12.795 -9.931 -13.331 1.00 56.75 659 ALA A C 1
ATOM 4737 O O . ALA A 1 659 ? 12.523 -9.617 -14.487 1.00 56.75 659 ALA A O 1
ATOM 4738 N N . ASP A 1 660 ? 12.705 -11.190 -12.892 1.00 64.56 660 ASP A N 1
ATOM 4739 C CA . ASP A 1 660 ? 12.324 -12.325 -13.726 1.00 64.56 660 ASP A CA 1
ATOM 4740 C C . ASP A 1 660 ? 10.821 -12.629 -13.606 1.00 64.56 660 ASP A C 1
ATOM 4742 O O . ASP A 1 660 ? 10.381 -13.348 -12.708 1.00 64.56 660 ASP A O 1
ATOM 4746 N N . TYR A 1 661 ? 10.037 -12.055 -14.523 1.00 74.94 661 TYR A N 1
ATOM 4747 C CA . TYR A 1 661 ? 8.578 -12.199 -14.606 1.00 74.94 661 TYR A CA 1
ATOM 4748 C C . TYR A 1 661 ? 8.165 -13.169 -15.716 1.00 74.94 661 TYR A C 1
ATOM 4750 O O . TYR A 1 661 ? 7.279 -12.876 -16.524 1.00 74.94 661 TYR A O 1
ATOM 4758 N N . ARG A 1 662 ? 8.823 -14.327 -15.790 1.00 78.12 662 ARG A N 1
ATOM 4759 C CA . ARG A 1 662 ? 8.468 -15.357 -16.769 1.00 78.12 662 ARG A CA 1
ATOM 4760 C C . ARG A 1 662 ? 7.102 -15.968 -16.448 1.00 78.12 662 ARG A C 1
ATOM 4762 O O . ARG A 1 662 ? 6.865 -16.357 -15.305 1.00 78.12 662 ARG A O 1
ATOM 4769 N N . PRO A 1 663 ? 6.232 -16.145 -17.452 1.00 83.94 663 PRO A N 1
ATOM 4770 C CA . PRO A 1 663 ? 5.043 -16.977 -17.314 1.00 83.94 663 PRO A CA 1
ATOM 4771 C C . PRO A 1 663 ? 5.410 -18.443 -17.018 1.00 83.94 663 PRO A C 1
ATOM 4773 O O . PRO A 1 663 ? 6.295 -19.003 -17.673 1.00 83.94 663 PRO A O 1
ATOM 4776 N N . ILE A 1 664 ? 4.718 -19.090 -16.074 1.00 83.69 664 ILE A N 1
ATOM 4777 C CA . ILE A 1 664 ? 4.813 -20.549 -15.865 1.00 83.69 664 ILE A CA 1
ATOM 4778 C C . ILE A 1 664 ? 4.001 -21.306 -16.936 1.00 83.69 664 ILE A C 1
ATOM 4780 O O . ILE A 1 664 ? 3.153 -20.698 -17.586 1.00 83.69 664 ILE A O 1
ATOM 4784 N N . PRO A 1 665 ? 4.179 -22.634 -17.111 1.00 85.38 665 PRO A N 1
ATOM 4785 C CA . PRO A 1 665 ? 3.484 -23.415 -18.146 1.00 85.38 665 PRO A CA 1
ATOM 4786 C C . PRO A 1 665 ? 1.950 -23.327 -18.161 1.00 85.38 665 PRO A C 1
ATOM 4788 O O . PRO A 1 665 ? 1.347 -23.532 -19.209 1.00 85.38 665 PRO A O 1
ATOM 4791 N N . ALA A 1 666 ? 1.317 -23.047 -17.021 1.00 84.06 666 ALA A N 1
ATOM 4792 C CA . ALA A 1 666 ? -0.135 -22.899 -16.916 1.00 84.06 666 ALA A CA 1
ATOM 4793 C C . ALA A 1 666 ? -0.631 -21.472 -17.226 1.00 84.06 666 ALA A C 1
ATOM 4795 O O . ALA A 1 666 ? -1.840 -21.247 -17.306 1.00 84.06 666 ALA A O 1
ATOM 4796 N N . SER A 1 667 ? 0.288 -20.517 -17.406 1.00 88.50 667 SER A N 1
ATOM 4797 C CA . SER A 1 667 ? -0.044 -19.102 -17.501 1.00 88.50 667 SER A CA 1
ATOM 4798 C C . SER A 1 667 ? -0.883 -18.785 -18.741 1.00 88.50 667 SER A C 1
ATOM 4800 O O . SER A 1 667 ? -0.523 -19.204 -19.847 1.00 88.50 667 SER A O 1
ATOM 4802 N N . PRO A 1 668 ? -1.930 -17.945 -18.601 1.00 86.81 668 PRO A N 1
ATOM 4803 C CA . PRO A 1 668 ? -2.713 -17.462 -19.737 1.00 86.81 668 PRO A CA 1
ATOM 4804 C C . PRO A 1 668 ? -1.908 -16.541 -20.661 1.00 86.81 668 PRO A C 1
ATOM 4806 O O . PRO A 1 668 ? -2.382 -16.183 -21.733 1.00 86.81 668 PRO A O 1
ATOM 4809 N N . LEU A 1 669 ? -0.707 -16.131 -20.250 1.00 89.06 669 LEU A N 1
ATOM 4810 C CA . LEU A 1 669 ? 0.145 -15.242 -21.023 1.00 89.06 669 LEU A CA 1
ATOM 4811 C C . LEU A 1 669 ? 0.910 -15.977 -22.130 1.00 89.06 669 LEU A C 1
ATOM 4813 O O . LEU A 1 669 ? 1.379 -15.336 -23.070 1.00 89.06 669 LEU A O 1
ATOM 4817 N N . LEU A 1 670 ? 1.068 -17.301 -22.038 1.00 86.50 670 LEU A N 1
ATOM 4818 C CA . LEU A 1 670 ? 1.846 -18.083 -22.999 1.00 86.50 670 LEU A CA 1
ATOM 4819 C C . LEU A 1 670 ? 1.206 -18.077 -24.391 1.00 86.50 670 LEU A C 1
ATOM 4821 O O . LEU A 1 670 ? 0.065 -18.492 -24.558 1.00 86.50 670 LEU A O 1
ATOM 4825 N N . LEU A 1 671 ? 1.973 -17.628 -25.396 1.00 80.69 671 LEU A N 1
ATOM 4826 C CA . LEU A 1 671 ? 1.550 -17.511 -26.804 1.00 80.69 671 LEU A CA 1
ATOM 4827 C C . LEU A 1 671 ? 0.294 -16.646 -27.038 1.00 80.69 671 LEU A C 1
ATOM 4829 O O . LEU A 1 671 ? -0.303 -16.710 -28.111 1.00 80.69 671 LEU A O 1
ATOM 4833 N N . ALA A 1 672 ? -0.095 -15.832 -26.056 1.00 85.81 672 ALA A N 1
ATOM 4834 C CA . ALA A 1 672 ? -1.307 -15.025 -26.113 1.00 85.81 672 ALA A CA 1
ATOM 4835 C C . ALA A 1 672 ? -1.122 -13.670 -26.822 1.00 85.81 672 ALA A C 1
ATOM 4837 O O . ALA A 1 672 ? -2.097 -12.962 -27.053 1.00 85.81 672 ALA A O 1
ATOM 4838 N N . GLY A 1 673 ? 0.115 -13.279 -27.143 1.00 86.81 673 GLY A N 1
ATOM 4839 C CA . GLY A 1 673 ? 0.408 -11.975 -27.727 1.00 86.81 673 GLY A CA 1
ATOM 4840 C C . GLY A 1 673 ? 0.156 -11.876 -29.234 1.00 86.81 673 GLY A C 1
ATOM 4841 O O . GLY A 1 673 ? -0.044 -12.860 -29.941 1.00 86.81 673 GLY A O 1
ATOM 4842 N N . ALA A 1 674 ? 0.215 -10.649 -29.744 1.00 90.12 674 ALA A N 1
ATOM 4843 C CA . ALA A 1 674 ? 0.236 -10.310 -31.159 1.00 90.12 674 ALA A CA 1
ATOM 4844 C C . ALA A 1 674 ? 1.651 -10.389 -31.735 1.00 90.12 674 ALA A C 1
ATOM 4846 O O . ALA A 1 674 ? 2.629 -10.000 -31.088 1.00 90.12 674 ALA A O 1
ATOM 4847 N N . ALA A 1 675 ? 1.738 -10.829 -32.991 1.00 89.25 675 ALA A N 1
ATOM 4848 C CA . ALA A 1 675 ? 3.001 -10.958 -33.691 1.00 89.25 675 ALA A CA 1
ATOM 4849 C C . ALA A 1 675 ? 3.631 -9.589 -33.947 1.00 89.25 675 ALA A C 1
ATOM 4851 O O . ALA A 1 675 ? 2.959 -8.658 -34.394 1.00 89.25 675 ALA A O 1
ATOM 4852 N N . TYR A 1 676 ? 4.939 -9.477 -33.721 1.00 85.50 676 TYR A N 1
ATOM 4853 C CA . TYR A 1 676 ? 5.640 -8.244 -34.057 1.00 85.50 676 TYR A CA 1
ATOM 4854 C C . TYR A 1 676 ? 5.813 -8.100 -35.565 1.00 85.50 676 TYR A C 1
ATOM 4856 O O . TYR A 1 676 ? 6.192 -9.044 -36.260 1.00 85.50 676 TYR A O 1
ATOM 4864 N N . SER A 1 677 ? 5.614 -6.884 -36.066 1.00 87.56 677 SER A N 1
ATOM 4865 C CA . SER A 1 677 ? 5.920 -6.526 -37.454 1.00 87.56 677 SER A CA 1
ATOM 4866 C C . SER A 1 677 ? 7.426 -6.488 -37.734 1.00 87.56 677 SER A C 1
ATOM 4868 O O . SER A 1 677 ? 7.852 -6.693 -38.869 1.00 87.56 677 SER A O 1
ATOM 4870 N N . THR A 1 678 ? 8.241 -6.259 -36.703 1.00 89.44 678 THR A N 1
ATOM 4871 C CA . THR A 1 678 ? 9.704 -6.210 -36.762 1.00 89.44 678 THR A CA 1
ATOM 4872 C C . THR A 1 678 ? 10.318 -7.050 -35.647 1.00 89.44 678 THR A C 1
ATOM 4874 O O . THR A 1 678 ? 9.674 -7.337 -34.640 1.00 89.44 678 THR A O 1
ATOM 4877 N N . ALA A 1 679 ? 11.566 -7.487 -35.828 1.00 90.25 679 ALA A N 1
ATOM 4878 C CA . ALA A 1 679 ? 12.267 -8.210 -34.775 1.00 90.25 679 ALA A CA 1
ATOM 4879 C C . ALA A 1 679 ? 12.511 -7.292 -33.567 1.00 90.25 679 ALA A C 1
ATOM 4881 O O . ALA A 1 679 ? 12.799 -6.106 -33.733 1.00 90.25 679 ALA A O 1
ATOM 4882 N N . LYS A 1 680 ? 12.425 -7.855 -32.362 1.00 89.62 680 LYS A N 1
ATOM 4883 C CA . LYS A 1 680 ? 12.692 -7.166 -31.092 1.00 89.62 680 LYS A CA 1
ATOM 4884 C C . LYS A 1 680 ? 13.656 -7.987 -30.242 1.00 89.62 680 LYS A C 1
ATOM 4886 O O . LYS A 1 680 ? 13.876 -9.158 -30.526 1.00 89.62 680 LYS A O 1
ATOM 4891 N N . THR A 1 681 ? 14.199 -7.396 -29.186 1.00 87.69 681 THR A N 1
ATOM 4892 C CA . THR A 1 681 ? 15.039 -8.104 -28.210 1.00 87.69 681 THR A CA 1
ATOM 4893 C C . THR A 1 681 ? 14.298 -8.179 -26.882 1.00 87.69 681 THR A C 1
ATOM 4895 O O . THR A 1 681 ? 13.887 -7.144 -26.361 1.00 87.69 681 THR A O 1
ATOM 4898 N N . ASP A 1 682 ? 14.115 -9.388 -26.354 1.00 85.69 682 ASP A N 1
ATOM 4899 C CA . ASP A 1 682 ? 13.445 -9.620 -25.076 1.00 85.69 682 ASP A CA 1
ATOM 4900 C C . ASP A 1 682 ? 14.240 -9.092 -23.879 1.00 85.69 682 ASP A C 1
ATOM 4902 O O . ASP A 1 682 ? 15.417 -8.768 -24.008 1.00 85.69 682 ASP A O 1
ATOM 4906 N N . PHE A 1 683 ? 13.624 -9.029 -22.696 1.00 82.69 683 PHE A N 1
ATOM 4907 C CA . PHE A 1 683 ? 14.260 -8.505 -21.480 1.00 82.69 683 PHE A CA 1
ATOM 4908 C C . PHE A 1 683 ? 15.600 -9.198 -21.155 1.00 82.69 683 PHE A C 1
ATOM 4910 O O . PHE A 1 683 ? 16.554 -8.543 -20.735 1.00 82.69 683 PHE A O 1
ATOM 4917 N N . GLY A 1 684 ? 15.718 -10.499 -21.436 1.00 78.56 684 GLY A N 1
ATOM 4918 C CA . GLY A 1 684 ? 16.939 -11.294 -21.269 1.00 78.56 684 GLY A CA 1
ATOM 4919 C C . GLY A 1 684 ? 18.018 -11.093 -22.333 1.00 78.56 684 GLY A C 1
ATOM 4920 O O . GLY A 1 684 ? 19.103 -11.655 -22.192 1.00 78.56 684 GLY A O 1
ATOM 4921 N N . GLY A 1 685 ? 17.762 -10.294 -23.369 1.00 83.00 685 GLY A N 1
ATOM 4922 C CA . GLY A 1 685 ? 18.709 -10.024 -24.452 1.00 83.00 685 GLY A CA 1
ATOM 4923 C C . GLY A 1 685 ? 18.607 -10.970 -25.651 1.00 83.00 685 GLY A C 1
ATOM 4924 O O . GLY A 1 685 ? 19.474 -10.926 -26.522 1.00 83.00 685 GLY A O 1
ATOM 4925 N N . THR A 1 686 ? 17.574 -11.810 -25.727 1.00 84.81 686 THR A N 1
ATOM 4926 C CA . THR A 1 686 ? 17.348 -12.742 -26.842 1.00 84.81 686 THR A CA 1
ATOM 4927 C C . THR A 1 686 ? 16.531 -12.077 -27.943 1.00 84.81 686 THR A C 1
ATOM 4929 O O . THR A 1 686 ? 15.545 -11.394 -27.677 1.00 84.81 686 THR A O 1
ATOM 4932 N N . VAL A 1 687 ? 16.906 -12.291 -29.205 1.00 88.44 687 VAL A N 1
ATOM 4933 C CA . VAL A 1 687 ? 16.157 -11.757 -30.351 1.00 88.44 687 VAL A CA 1
ATOM 4934 C C . VAL A 1 687 ? 14.881 -12.570 -30.587 1.00 88.44 687 VAL A C 1
ATOM 4936 O O . VAL A 1 687 ? 14.932 -13.775 -30.823 1.00 88.44 687 VAL A O 1
ATOM 4939 N N . VAL A 1 688 ? 13.743 -11.883 -30.599 1.00 86.88 688 VAL A N 1
ATOM 4940 C CA . VAL A 1 688 ? 12.430 -12.372 -31.021 1.00 86.88 688 VAL A CA 1
ATOM 4941 C C . VAL A 1 688 ? 12.191 -11.916 -32.460 1.00 86.88 688 VAL A C 1
ATOM 4943 O O . VAL A 1 688 ? 12.091 -10.720 -32.735 1.00 86.88 688 VAL A O 1
ATOM 4946 N N . ALA A 1 689 ? 12.128 -12.859 -33.399 1.00 88.88 689 ALA A N 1
ATOM 4947 C CA . ALA A 1 689 ? 12.002 -12.553 -34.822 1.00 88.88 689 ALA A CA 1
ATOM 4948 C C . ALA A 1 689 ? 10.633 -11.941 -35.177 1.00 88.88 689 ALA A C 1
ATOM 4950 O O . ALA A 1 689 ? 9.615 -12.268 -34.561 1.00 88.88 689 ALA A O 1
ATOM 4951 N N . ALA A 1 690 ? 10.598 -11.109 -36.222 1.00 91.06 690 ALA A N 1
ATOM 4952 C CA . ALA A 1 690 ? 9.348 -10.614 -36.804 1.00 91.06 690 ALA A CA 1
ATOM 4953 C C . ALA A 1 690 ? 8.417 -11.779 -37.191 1.00 91.06 690 ALA A C 1
ATOM 4955 O O . ALA A 1 690 ? 8.882 -12.833 -37.626 1.00 91.06 690 ALA A O 1
ATOM 4956 N N . GLY A 1 691 ? 7.109 -11.595 -37.029 1.00 89.00 691 GLY A N 1
ATOM 4957 C CA . GLY A 1 691 ? 6.095 -12.627 -37.266 1.00 89.00 691 GLY A CA 1
ATOM 4958 C C . GLY A 1 691 ? 5.939 -13.650 -36.134 1.00 89.00 691 GLY A C 1
ATOM 4959 O O . GLY A 1 691 ? 4.982 -14.419 -36.152 1.00 89.00 691 GLY A O 1
ATOM 4960 N N . THR A 1 692 ? 6.825 -13.652 -35.132 1.00 86.38 692 THR A N 1
ATOM 4961 C CA . THR A 1 692 ? 6.681 -14.507 -33.942 1.00 86.38 692 THR A CA 1
ATOM 4962 C C . THR A 1 692 ? 5.572 -13.967 -33.052 1.00 86.38 692 THR A C 1
ATOM 4964 O O . THR A 1 692 ? 5.564 -12.768 -32.781 1.00 86.38 692 THR A O 1
ATOM 4967 N N . LEU A 1 693 ? 4.684 -14.842 -32.571 1.00 85.88 693 LEU A N 1
ATOM 4968 C CA . LEU A 1 693 ? 3.719 -14.543 -31.509 1.00 85.88 693 LEU A CA 1
ATOM 4969 C C . LEU A 1 693 ? 4.421 -14.662 -30.146 1.00 85.88 693 LEU A C 1
ATOM 4971 O O . LEU A 1 693 ? 4.714 -15.781 -29.714 1.00 85.88 693 LEU A O 1
ATOM 4975 N N . PRO A 1 694 ? 4.734 -13.546 -29.473 1.00 85.94 694 PRO A N 1
ATOM 4976 C CA . PRO A 1 694 ? 5.291 -13.591 -28.136 1.00 85.94 694 PRO A CA 1
ATOM 4977 C C . PRO A 1 694 ? 4.184 -13.977 -27.126 1.00 85.94 694 PRO A C 1
ATOM 4979 O O . PRO A 1 694 ? 3.060 -13.499 -27.210 1.00 85.94 694 PRO A O 1
ATOM 4982 N N . SER A 1 695 ? 4.469 -14.807 -26.120 1.00 84.38 695 SER A N 1
ATOM 4983 C CA . SER A 1 695 ? 3.843 -14.648 -24.794 1.00 84.38 695 SER A CA 1
ATOM 4984 C C . SER A 1 695 ? 3.822 -13.196 -24.274 1.00 84.38 695 SER A C 1
ATOM 4986 O O . SER A 1 695 ? 4.731 -12.407 -24.511 1.00 84.38 695 SER A O 1
ATOM 4988 N N . VAL A 1 696 ? 2.809 -12.866 -23.493 1.00 84.25 696 VAL A N 1
ATOM 4989 C CA . VAL A 1 696 ? 2.666 -11.560 -22.845 1.00 84.25 696 VAL A CA 1
ATOM 4990 C C . VAL A 1 696 ? 3.547 -11.507 -21.585 1.00 84.25 696 VAL A C 1
ATOM 4992 O O . VAL A 1 696 ? 3.595 -12.467 -20.820 1.00 84.25 696 VAL A O 1
ATOM 4995 N N . GLY A 1 697 ? 4.267 -10.405 -21.364 1.00 76.00 697 GLY A N 1
ATOM 4996 C CA . GLY A 1 697 ? 5.144 -10.206 -20.200 1.00 76.00 697 GLY A CA 1
ATOM 4997 C C . GLY A 1 697 ? 6.640 -10.144 -20.526 1.00 76.00 697 GLY A C 1
ATOM 4998 O O . GLY A 1 697 ? 7.067 -10.237 -21.675 1.00 76.00 697 GLY A O 1
ATOM 4999 N N . LEU A 1 698 ? 7.471 -9.956 -19.498 1.00 70.69 698 LEU A N 1
ATOM 5000 C CA . LEU A 1 698 ? 8.913 -9.777 -19.673 1.00 70.69 698 LEU A CA 1
ATOM 5001 C C . LEU A 1 698 ? 9.617 -11.137 -19.748 1.00 70.69 698 LEU A C 1
ATOM 5003 O O . LEU A 1 698 ? 9.733 -11.831 -18.741 1.00 70.69 698 LEU A O 1
ATOM 5007 N N . TYR A 1 699 ? 10.129 -11.519 -20.923 1.00 64.88 699 TYR A N 1
ATOM 5008 C CA . TYR A 1 699 ? 10.989 -12.702 -21.003 1.00 64.88 699 TYR A CA 1
ATOM 5009 C C . TYR A 1 699 ? 12.401 -12.363 -20.630 1.00 64.88 699 TYR A C 1
ATOM 5011 O O . TYR A 1 699 ? 13.066 -11.576 -21.302 1.00 64.88 699 TYR A O 1
ATOM 5019 N N . GLN A 1 700 ? 12.910 -13.108 -19.675 1.00 51.94 700 GLN A N 1
ATOM 5020 C CA . GLN A 1 700 ? 14.297 -13.477 -19.738 1.00 51.94 700 GLN A CA 1
ATOM 5021 C C . GLN A 1 700 ? 14.345 -14.840 -20.448 1.00 51.94 700 GLN A C 1
ATOM 5023 O O . GLN A 1 700 ? 13.676 -15.789 -20.046 1.00 51.94 700 GLN A O 1
ATOM 5028 N N . GLY A 1 701 ? 15.050 -14.948 -21.576 1.00 37.97 701 GLY A N 1
ATOM 5029 C CA . GLY A 1 701 ? 15.290 -16.251 -22.194 1.00 37.97 701 GLY A CA 1
ATOM 5030 C C . GLY A 1 701 ? 15.926 -17.218 -21.183 1.00 37.97 701 GLY A C 1
ATOM 5031 O O . GLY A 1 701 ? 16.592 -16.809 -20.225 1.00 37.97 701 GLY A O 1
ATOM 5032 N N . ALA A 1 702 ? 15.740 -18.523 -21.371 1.00 36.84 702 ALA A N 1
ATOM 5033 C CA . ALA A 1 702 ? 16.526 -19.532 -20.670 1.00 36.84 702 ALA A CA 1
ATOM 5034 C C . ALA A 1 702 ? 17.984 -19.497 -21.168 1.00 36.84 702 ALA A C 1
ATOM 5036 O O . ALA A 1 702 ? 18.429 -20.393 -21.877 1.00 36.84 702 ALA A O 1
ATOM 5037 N N . SER A 1 703 ? 18.747 -18.463 -20.803 1.00 32.81 703 SER A N 1
ATOM 5038 C CA . SER A 1 703 ? 20.191 -18.614 -20.718 1.00 32.81 703 SER A CA 1
ATOM 5039 C C . SER A 1 703 ? 20.484 -19.377 -19.430 1.00 32.81 703 SER A C 1
ATOM 5041 O O . SER A 1 703 ? 20.196 -18.953 -18.313 1.00 32.81 703 SER A O 1
ATOM 5043 N N . LEU A 1 704 ? 20.952 -20.597 -19.651 1.00 35.03 704 LEU A N 1
ATOM 5044 C CA . LEU A 1 704 ? 21.630 -21.483 -18.722 1.00 35.03 704 LEU A CA 1
ATOM 5045 C C . LEU A 1 704 ? 22.223 -20.740 -17.519 1.00 35.03 704 LEU A C 1
ATOM 5047 O O . LEU A 1 704 ? 23.127 -19.919 -17.653 1.00 35.03 704 LEU A O 1
ATOM 5051 N N . ASN A 1 705 ? 21.739 -21.103 -16.338 1.00 30.08 705 ASN A N 1
ATOM 5052 C CA . ASN A 1 705 ? 22.400 -20.851 -15.070 1.00 30.08 705 ASN A CA 1
ATOM 5053 C C . ASN A 1 705 ? 23.882 -21.292 -15.172 1.00 30.08 705 ASN A C 1
ATOM 5055 O O . ASN A 1 705 ? 24.131 -22.500 -15.240 1.00 30.08 705 ASN A O 1
ATOM 5059 N N . PRO A 1 706 ? 24.878 -20.379 -15.165 1.00 34.00 706 PRO A N 1
ATOM 5060 C CA . PRO A 1 706 ? 26.285 -20.768 -15.292 1.00 34.00 706 PRO A CA 1
ATOM 5061 C C . PRO A 1 706 ? 26.769 -21.593 -14.090 1.00 34.00 706 PRO A C 1
ATOM 5063 O O . PRO A 1 706 ? 27.783 -22.278 -14.178 1.00 34.00 706 PRO A O 1
ATOM 5066 N N . ALA A 1 707 ? 26.038 -21.557 -12.969 1.00 31.17 707 ALA A N 1
ATOM 5067 C CA . ALA A 1 707 ? 26.373 -22.267 -11.739 1.00 31.17 707 ALA A CA 1
ATOM 5068 C C . ALA A 1 707 ? 25.726 -23.664 -11.626 1.00 31.17 707 ALA A C 1
ATOM 5070 O O . ALA A 1 707 ? 25.963 -24.365 -10.643 1.00 31.17 707 ALA A O 1
ATOM 5071 N N . ARG A 1 708 ? 24.920 -24.098 -12.609 1.00 27.78 708 ARG A N 1
ATOM 5072 C CA . ARG A 1 708 ? 24.323 -25.450 -12.652 1.00 27.78 708 ARG A CA 1
ATOM 5073 C C . ARG A 1 708 ? 24.362 -26.081 -14.046 1.00 27.78 708 ARG A C 1
ATOM 5075 O O . ARG A 1 708 ? 23.392 -26.697 -14.482 1.00 27.78 708 ARG A O 1
ATOM 5082 N N . ALA A 1 709 ? 25.498 -25.979 -14.733 1.00 25.47 709 ALA A N 1
ATOM 5083 C CA . ALA A 1 709 ? 25.778 -26.857 -15.864 1.00 25.47 709 ALA A CA 1
ATOM 5084 C C . ALA A 1 709 ? 25.926 -28.311 -15.362 1.00 25.47 709 ALA A C 1
ATOM 5086 O O . ALA A 1 709 ? 27.003 -28.738 -14.957 1.00 25.47 709 ALA A O 1
ATOM 5087 N N . MET A 1 710 ? 24.823 -29.061 -15.348 1.00 25.64 710 MET A N 1
ATOM 5088 C CA . MET A 1 710 ? 24.857 -30.525 -15.407 1.00 25.64 710 MET A CA 1
ATOM 5089 C C . MET A 1 710 ? 25.029 -30.943 -16.878 1.00 25.64 710 MET A C 1
ATOM 5091 O O . MET A 1 710 ? 24.568 -30.222 -17.768 1.00 25.64 710 MET A O 1
ATOM 5095 N N . PRO A 1 711 ? 25.739 -32.050 -17.155 1.00 27.98 711 PRO A N 1
ATOM 5096 C CA . PRO A 1 711 ? 26.242 -32.351 -18.486 1.00 27.98 711 PRO A CA 1
ATOM 5097 C C . PRO A 1 711 ? 25.122 -32.757 -19.446 1.00 27.98 711 PRO A C 1
ATOM 5099 O O . PRO A 1 711 ? 24.119 -33.351 -19.058 1.00 27.98 711 PRO A O 1
ATOM 5102 N N . ALA A 1 712 ? 25.349 -32.433 -20.716 1.00 31.03 712 ALA A N 1
ATOM 5103 C CA . ALA A 1 712 ? 24.559 -32.843 -21.865 1.00 31.03 712 ALA A CA 1
ATOM 5104 C C . ALA A 1 712 ? 24.287 -34.356 -21.895 1.00 31.03 712 ALA A C 1
ATOM 5106 O O . ALA A 1 712 ? 25.211 -35.122 -21.645 1.00 31.03 712 ALA A O 1
ATOM 5107 N N . ILE A 1 713 ? 23.043 -34.711 -22.242 1.00 26.39 713 ILE A N 1
ATOM 5108 C CA . ILE A 1 713 ? 22.448 -35.969 -22.756 1.00 26.39 713 ILE A CA 1
ATOM 5109 C C . ILE A 1 713 ? 20.935 -35.638 -22.664 1.00 26.39 713 ILE A C 1
ATOM 5111 O O . ILE A 1 713 ? 20.446 -35.381 -21.573 1.00 26.39 713 ILE A O 1
ATOM 5115 N N . ASP A 1 714 ? 20.159 -35.333 -23.704 1.00 24.86 714 ASP A N 1
ATOM 5116 C CA . ASP A 1 714 ? 19.864 -36.108 -24.901 1.00 24.86 714 ASP A CA 1
ATOM 5117 C C . ASP A 1 714 ? 19.260 -35.199 -25.988 1.00 24.86 714 ASP A C 1
ATOM 5119 O O . ASP A 1 714 ? 18.202 -34.597 -25.807 1.00 24.86 714 ASP A O 1
ATOM 5123 N N . LEU A 1 715 ? 19.886 -35.169 -27.163 1.00 28.28 715 LEU A N 1
ATOM 5124 C CA . LEU A 1 715 ? 19.156 -35.024 -28.419 1.00 28.28 715 LEU A CA 1
ATOM 5125 C C . LEU A 1 715 ? 19.863 -35.871 -29.475 1.00 28.28 715 LEU A C 1
ATOM 5127 O O . LEU A 1 715 ? 20.709 -35.385 -30.220 1.00 28.28 715 LEU A O 1
ATOM 5131 N N . LEU A 1 716 ? 19.541 -37.160 -29.509 1.00 28.28 716 LEU A N 1
ATOM 5132 C CA . LEU A 1 716 ? 19.783 -38.018 -30.663 1.00 28.28 716 LEU A CA 1
ATOM 5133 C C . LEU A 1 716 ? 18.902 -39.258 -30.536 1.00 28.28 716 LEU A C 1
ATOM 5135 O O . LEU A 1 716 ? 19.242 -40.185 -29.813 1.00 28.28 716 LEU A O 1
ATOM 5139 N N . LEU A 1 717 ? 17.772 -39.251 -31.250 1.00 26.89 717 LEU A N 1
ATOM 5140 C CA . LEU A 1 717 ? 17.410 -40.259 -32.260 1.00 26.89 717 LEU A CA 1
ATOM 5141 C C . LEU A 1 717 ? 15.898 -40.228 -32.535 1.00 26.89 717 LEU A C 1
ATOM 5143 O O . LEU A 1 717 ? 15.097 -40.858 -31.854 1.00 26.89 717 LEU A O 1
ATOM 5147 N N . LEU A 1 718 ? 15.526 -39.546 -33.620 1.00 35.75 718 LEU A N 1
ATOM 5148 C CA . LEU A 1 718 ? 14.537 -40.100 -34.541 1.00 35.75 718 LEU A CA 1
ATOM 5149 C C . LEU A 1 718 ? 15.286 -41.119 -35.408 1.00 35.75 718 LEU A C 1
ATOM 5151 O O . LEU A 1 718 ? 16.197 -40.711 -36.127 1.00 35.75 718 LEU A O 1
ATOM 5155 N N . LEU A 1 719 ? 14.931 -42.406 -35.285 1.00 30.72 719 LEU A N 1
ATOM 5156 C CA . LEU A 1 719 ? 14.910 -43.464 -36.318 1.00 30.72 719 LEU A CA 1
ATOM 5157 C C . LEU A 1 719 ? 14.852 -44.855 -35.649 1.00 30.72 719 LEU A C 1
ATOM 5159 O O . LEU A 1 719 ? 15.887 -45.491 -35.455 1.00 30.72 719 LEU A O 1
ATOM 5163 N N . GLN A 1 720 ? 13.636 -45.307 -35.316 1.00 31.73 720 GLN A N 1
ATOM 5164 C CA . GLN A 1 720 ? 13.073 -46.639 -35.609 1.00 31.73 720 GLN A CA 1
ATOM 5165 C C . GLN A 1 720 ? 11.586 -46.664 -35.257 1.00 31.73 720 GLN A C 1
ATOM 5167 O O . GLN A 1 720 ? 11.247 -46.246 -34.129 1.00 31.73 720 GLN A O 1
#

Secondary structure (DSSP, 8-state):
------------------EEEE-TT-----SSSGGG-BSSHHHHHHHPPTT-EEEE-SEEE---EE--STT-EEEE--STTT-SPEEEE--TT--SEEE-S--EEESEEEE-TT-----TT--SEEE-SS--EEES-EE-SBSS-EEE-TT-EEEES-EEE-B---S-TTEEEEEEE-TTS-EEEES-EEE-B-SEEEEEEE-S-EEEES-EEE-BSS-SEEE-TT-B-TT-EEEES-EEES--SS-S-SEEE--SBS-EEEES-EEPPS-SS-TTS-SEEESEEEESPBPSS---BSS-SS-EEEEEEEE-GGGHHHHHHHHHHHHHTT---EEEE-TTT--HHHHHHHHHHHHTT-EEEE-TTT---TT--EEEEEEE-SS-EEEEEEEEEETTEEEEEEEEEET-GGG-EEEETTSTTTSBHHHHHHHHHTSTTEEEEE-B-TTSS-BGGGSBGGGBPPEEEEE-BSS-EEEEB-HHHHHIIIIIHHHHHHHHH-B-TTSSSBP---EEE-GGG---HHHHHHHHHTT--EEEESTTSB-BTTBSSSS-SSPPEETTSEEEE-HHHHH-SS--HHHHHHHHHHHHHHHHHHTBEEEEEESSTTTS-HHHHHHHHHHHHT-TTEEE--HHHHHHHHHHHSEEEETTEEE----------PBPTT-TTTT-SPPPSS-EE-TTS-EE-TT----SS-PPP----TT--PPP--------

Foldseek 3Di:
DDDDDDDDDDDPDPPDAAEFEEEAPDPAADRRDPVRHGNALQVVQVPGDAQHEYEYFDDEHADADERDEANYEYEHDPDPPRNHQAEQEYAEPGASYEYAAAYEYYRHEQEDQRYPDLDLPYANYEYAHHAYEYELYEFDDHQATEEAAAHEYEYALYETENHQNDDAQARASYEAHHAAAEYEYHQYEYAQAFSYEPEYQEYLEYEYHQYEQENHAHANYEYAEPYANQRAYEYFLYEYAAYYNPYQANYEHNYPHHAYEYELYAHAAHPPAPSVGHHYHDRYYYHLYDDFFALAFPAQLAFFEEEEEAEELVCLVVVLLLQVLLLVLPFAYEYEYLQQPHDPVSLVSVQSSQLSVHHYAYAWNHLAQLVDFFFKKKAFADPFALWFWWFDADVQFTAKIFIDTHPDVQRTDIDGLVDPCNQFSLSVQVVQVVGPRMHMGWDDDPPDPHTRRHQTPRQWGGDPSHDRHVDMDIITGRSVVRLCRTAQVSQVSQQVSYAHHPDPHGDHHQEHEYRVLHDDPSRLVSNVVSNHQAYEGEPLFFWALQDHDPSDGRDKHFRRYAYEDECCRRQNPPDDLSSNSSSLRSHVSNSSRRVTHHYYYDHHCVRPNPVRSSSSSVSQSVDPSHHYDHSVRSSVVQVVQFDDPDRRITHHDDDRSPPRGDRDPVRPQQLSTDFACAWGAFSLRHIDGGRRRHRRHGDNPPPDDPVDPDDDDDDDDDDD

Radius of gyration: 32.52 Å; chains: 1; bounding box: 85×78×124 Å

pLDDT: mean 88.64, std 15.31, range [24.86, 98.75]